Protein AF-A0A3P6TIC6-F1 (afdb_monomer_lite)

Sequence (489 aa):
MKRGATKSAEYSGRSIAVDFVTLIVTIISKLDTAHRLTIHDAQMNYYGTRLATCSSDNLIKIFELKPSGQTYPSAELNGHTGPVWQVSWAHPKFDNVLASCSYDRRVIIWKEISGKWQKIYEWNHHDASVNSISWAPYQFGLTLACASTDTSISILSFSKAKIWTHQLIIQAHEQGCNAVSWAPPVYSTSLVHSDGHVIRKRMASGGNDNFVKIWREKNDELWELEIALEGHIDWVRDVAWAPVAAHNVNTIASCGQDRKAIIWRCSNVDQRQWSAQELAVFDDILWHVSWSLCATVLAVSGSDNERMCGKFDEEDIIGTQQLKSSTQKSIRSKILEQLPLLDDCINDILPKKDSFKLIKCKEHVELIADCDGNVLFIKPRDVPYFPTLRLLHQYPFILPHEKVDRGAIKFVLNGSQIMCRGLTSPGATLNVDVPENSIVALMAEGKKHALAIGLTKMSAEEILTVNKGIGIENLHHLNDGLWKVQTVL

Secondary structure (DSSP, 8-state):
-----------------------------------SS-EEEEEE-TTSSEEEEEETTS-EEEEE--TTS---EEEEE---SS-EEEEEEPPGGG-SEEEEEETTS-EEEEEEETTEEEEEEEE---SS-EEEEEEPPGGG-EEEEEEETTS-EEEEEE-TTS-EEEEEETTSSTT-EEEEEEPPPPB---SS--S---B--EEEEEETTS-EEEEEE-TTS-EEEEEEE---SS-EEEEEE-SS-GGG-EEEEEEETTSEEEEEEES-GGGT-PEEEEEEE-SS-EEEEEE-TTSS-EEEEES----SSTT--GGGEEEEEEPPHHHHHHHHHHHHHH-GGGTTTHHHHS-TTSPPEEEEEGGG-EEEE-TT-BEEEEE-TTS--EE-HHHHHHSGGGS-EEEE-HHHHHHHTTT--EEHHHHHSBTBB--TTPPTT-EEEEEETT-SSEEEEEEESS-HHHHHHH--SEEEEEEEETTSHHHH--B--

pLDDT: mean 83.93, std 17.75, range [22.33, 98.75]

Structure (mmCIF, N/CA/C/O backbone):
data_AF-A0A3P6TIC6-F1
#
_entry.id   AF-A0A3P6TIC6-F1
#
loop_
_atom_site.group_PDB
_atom_site.id
_atom_site.type_symbol
_atom_site.label_atom_id
_atom_site.label_alt_id
_atom_site.label_comp_id
_atom_site.label_asym_id
_atom_site.label_entity_id
_atom_site.label_seq_id
_atom_site.pdbx_PDB_ins_code
_atom_site.Cartn_x
_atom_site.Cartn_y
_atom_site.Cartn_z
_atom_site.occupancy
_atom_site.B_iso_or_equiv
_atom_site.auth_seq_id
_atom_site.auth_comp_id
_atom_site.auth_asym_id
_atom_site.auth_atom_id
_atom_site.pdbx_PDB_model_num
ATOM 1 N N . MET A 1 1 ? 23.002 62.539 -8.977 1.00 32.56 1 MET A N 1
ATOM 2 C CA . MET A 1 1 ? 23.030 61.636 -10.159 1.00 32.56 1 MET A CA 1
ATOM 3 C C . MET A 1 1 ? 24.188 60.669 -9.955 1.00 32.56 1 MET A C 1
ATOM 5 O O . MET A 1 1 ? 25.251 61.174 -9.654 1.00 32.56 1 MET A O 1
ATOM 9 N N . LYS A 1 2 ? 24.138 59.337 -10.025 1.00 29.20 2 LYS A N 1
ATOM 10 C CA . LYS A 1 2 ? 23.166 58.269 -10.343 1.00 29.20 2 LYS A CA 1
ATOM 11 C C . LYS A 1 2 ? 23.606 57.076 -9.455 1.00 29.20 2 LYS A C 1
ATOM 13 O O . LYS A 1 2 ? 24.799 56.871 -9.297 1.00 29.20 2 LYS A O 1
ATOM 18 N N . ARG A 1 3 ? 22.719 56.460 -8.665 1.00 26.59 3 ARG A N 1
ATOM 19 C CA . ARG A 1 3 ? 22.066 55.150 -8.908 1.00 26.59 3 ARG A CA 1
ATOM 20 C C . ARG A 1 3 ? 22.977 54.037 -9.451 1.00 26.59 3 ARG A C 1
ATOM 22 O O . ARG A 1 3 ? 23.418 54.110 -10.590 1.00 26.59 3 ARG A O 1
ATOM 29 N N . GLY A 1 4 ? 23.071 52.961 -8.668 1.00 25.09 4 GLY A N 1
ATOM 30 C CA . GLY A 1 4 ? 23.522 51.629 -9.070 1.00 25.09 4 GLY A CA 1
ATOM 31 C C . GLY A 1 4 ? 23.216 50.618 -7.962 1.00 25.09 4 GLY A C 1
ATOM 32 O O . GLY A 1 4 ? 24.114 50.216 -7.239 1.00 25.09 4 GLY A O 1
ATOM 33 N N . ALA A 1 5 ? 21.934 50.288 -7.775 1.00 27.41 5 ALA A N 1
ATOM 34 C CA . ALA A 1 5 ? 21.484 49.253 -6.847 1.00 27.41 5 ALA A CA 1
ATOM 35 C C . ALA A 1 5 ? 21.545 47.885 -7.542 1.00 27.41 5 ALA A C 1
ATOM 37 O O . ALA A 1 5 ? 20.849 47.661 -8.534 1.00 27.41 5 ALA A O 1
ATOM 38 N N . THR A 1 6 ? 22.366 46.982 -7.019 1.00 25.97 6 THR A N 1
ATOM 39 C CA . THR A 1 6 ? 22.369 45.554 -7.338 1.00 25.97 6 THR A CA 1
ATOM 40 C C . THR A 1 6 ? 21.218 44.879 -6.592 1.00 25.97 6 THR A C 1
ATOM 42 O O . THR A 1 6 ? 21.207 44.824 -5.366 1.00 25.97 6 THR A O 1
ATOM 45 N N . LYS A 1 7 ? 20.214 44.395 -7.332 1.00 25.16 7 LYS A N 1
ATOM 46 C CA . LYS A 1 7 ? 19.148 43.538 -6.796 1.00 25.16 7 LYS A CA 1
ATOM 47 C C . LYS A 1 7 ? 19.695 42.122 -6.607 1.00 25.16 7 LYS A C 1
ATOM 49 O O . LYS A 1 7 ? 19.983 41.449 -7.594 1.00 25.16 7 LYS A O 1
ATOM 54 N N . SER A 1 8 ? 19.793 41.669 -5.362 1.00 24.30 8 SER A N 1
ATOM 55 C CA . SER A 1 8 ? 19.754 40.250 -5.016 1.00 24.30 8 SER A CA 1
ATOM 56 C C . SER A 1 8 ? 18.340 39.733 -5.298 1.00 24.30 8 SER A C 1
ATOM 58 O O . SER A 1 8 ? 17.352 40.274 -4.802 1.00 24.30 8 SER A O 1
ATOM 60 N N . ALA A 1 9 ? 18.224 38.721 -6.153 1.00 23.16 9 ALA A N 1
ATOM 61 C CA . ALA A 1 9 ? 16.982 37.985 -6.322 1.00 23.16 9 ALA A CA 1
ATOM 62 C C . ALA A 1 9 ? 16.878 36.971 -5.176 1.00 23.16 9 ALA A C 1
ATOM 64 O O . ALA A 1 9 ? 17.390 35.860 -5.270 1.00 23.16 9 ALA A O 1
ATOM 65 N N . GLU A 1 10 ? 16.246 37.375 -4.076 1.00 22.33 10 GLU A N 1
ATOM 66 C CA . GLU A 1 10 ? 15.718 36.436 -3.090 1.00 22.33 10 GLU A CA 1
ATOM 67 C C . GLU A 1 10 ? 14.601 35.626 -3.761 1.00 22.33 10 GLU A C 1
ATOM 69 O O . GLU A 1 10 ? 13.505 36.129 -4.024 1.00 22.33 10 GLU A O 1
ATOM 74 N N . TYR A 1 11 ? 14.881 34.360 -4.072 1.00 24.45 11 TYR A N 1
ATOM 75 C CA . TYR A 1 11 ? 13.830 33.386 -4.339 1.00 24.45 11 TYR A CA 1
ATOM 76 C C . TYR A 1 11 ? 13.095 33.149 -3.020 1.00 24.45 11 TYR A C 1
ATOM 78 O O . TYR A 1 11 ? 13.522 32.365 -2.176 1.00 24.45 11 TYR A O 1
ATOM 86 N N . SER A 1 12 ? 12.000 33.883 -2.829 1.00 24.59 12 SER A N 1
ATOM 87 C CA . SER A 1 12 ? 11.039 33.626 -1.762 1.00 24.59 12 SER A CA 1
ATOM 88 C C . SER A 1 12 ? 10.514 32.194 -1.902 1.00 24.59 12 SER A C 1
ATOM 90 O O . SER A 1 12 ? 9.671 31.888 -2.747 1.00 24.59 12 SER A O 1
ATOM 92 N N . GLY A 1 13 ? 11.058 31.291 -1.087 1.00 25.47 13 GLY A N 1
ATOM 93 C CA . GLY A 1 13 ? 10.503 29.967 -0.870 1.00 25.47 13 GLY A CA 1
ATOM 94 C C . GLY A 1 13 ? 9.120 30.132 -0.262 1.00 25.47 13 GLY A C 1
ATOM 95 O O . GLY A 1 13 ? 8.978 30.314 0.945 1.00 25.47 13 GLY A O 1
ATOM 96 N N . ARG A 1 14 ? 8.081 30.116 -1.100 1.00 24.66 14 ARG A N 1
ATOM 97 C CA . ARG A 1 14 ? 6.718 29.914 -0.618 1.00 24.66 14 ARG A CA 1
ATOM 98 C C . ARG A 1 14 ? 6.672 28.513 -0.019 1.00 24.66 14 ARG A C 1
ATOM 100 O O . ARG A 1 14 ? 6.617 27.535 -0.757 1.00 24.66 14 ARG A O 1
ATOM 107 N N . SER A 1 15 ? 6.718 28.433 1.309 1.00 24.92 15 SER A N 1
ATOM 108 C CA . SER A 1 15 ? 6.283 27.248 2.038 1.00 24.92 15 SER A CA 1
ATOM 109 C C . SER A 1 15 ? 4.823 27.010 1.655 1.00 24.92 15 SER A C 1
ATOM 111 O O . SER A 1 15 ? 3.944 27.799 2.003 1.00 24.92 15 SER A O 1
ATOM 113 N N . ILE A 1 16 ? 4.577 26.001 0.821 1.00 27.05 16 ILE A N 1
ATOM 114 C CA . ILE A 1 16 ? 3.224 25.522 0.561 1.00 27.05 16 ILE A CA 1
ATOM 115 C C . ILE A 1 16 ? 2.851 24.745 1.817 1.00 27.05 16 ILE A C 1
ATOM 117 O O . ILE A 1 16 ? 3.457 23.710 2.098 1.00 27.05 16 ILE A O 1
ATOM 121 N N . ALA A 1 17 ? 1.904 25.279 2.590 1.00 24.78 17 ALA A N 1
ATOM 122 C CA . ALA A 1 17 ? 1.300 24.550 3.692 1.00 24.78 17 ALA A CA 1
ATOM 123 C C . ALA A 1 17 ? 0.737 23.239 3.132 1.00 24.78 17 ALA A C 1
ATOM 125 O O . ALA A 1 17 ? -0.091 23.249 2.218 1.00 24.78 17 ALA A O 1
ATOM 126 N N . VAL A 1 18 ? 1.248 22.114 3.624 1.00 34.84 18 VAL A N 1
ATOM 127 C CA . VAL A 1 18 ? 0.627 20.817 3.384 1.00 34.84 18 VAL A CA 1
ATOM 128 C C . VAL A 1 18 ? -0.465 20.701 4.431 1.00 34.84 18 VAL A C 1
ATOM 130 O O . VAL A 1 18 ? -0.203 20.345 5.576 1.00 34.84 18 VAL A O 1
ATOM 133 N N . ASP A 1 19 ? -1.677 21.096 4.058 1.00 31.86 19 ASP A N 1
ATOM 134 C CA . ASP A 1 19 ? -2.833 20.898 4.919 1.00 31.86 19 ASP A CA 1
ATOM 135 C C . ASP A 1 19 ? -3.198 19.411 4.900 1.00 31.86 19 ASP A C 1
ATOM 137 O O . ASP A 1 19 ? -3.546 18.848 3.858 1.00 31.86 19 ASP A O 1
ATOM 141 N N . PHE A 1 20 ? -3.127 18.770 6.067 1.00 39.88 20 PHE A N 1
ATOM 142 C CA . PHE A 1 20 ? -3.739 17.466 6.288 1.00 39.88 20 PHE A CA 1
ATOM 143 C C . PHE A 1 20 ? -5.256 17.648 6.224 1.00 39.88 20 PHE A C 1
ATOM 145 O O . PHE A 1 20 ? -5.908 18.006 7.203 1.00 39.88 20 PHE A O 1
ATOM 152 N N . VAL A 1 21 ? -5.825 17.460 5.037 1.00 36.69 21 VAL A N 1
ATOM 153 C CA . VAL A 1 21 ? -7.274 17.467 4.861 1.00 36.69 21 VAL A CA 1
ATOM 154 C C . VAL A 1 21 ? -7.783 16.067 5.166 1.00 36.69 21 VAL A C 1
ATOM 156 O O . VAL A 1 21 ? -7.564 15.138 4.389 1.00 36.69 21 VAL A O 1
ATOM 159 N N . THR A 1 22 ? -8.508 15.914 6.274 1.00 40.56 22 THR A N 1
ATOM 160 C CA . THR A 1 22 ? -9.338 14.727 6.498 1.00 40.56 22 THR A CA 1
ATOM 161 C C . THR A 1 22 ? -10.434 14.718 5.435 1.00 40.56 22 THR A C 1
ATOM 163 O O . THR A 1 22 ? -11.440 15.423 5.539 1.00 40.56 22 THR A O 1
ATOM 166 N N . LEU A 1 23 ? -10.220 13.965 4.357 1.00 40.09 23 LEU A N 1
ATOM 167 C CA . LEU A 1 23 ? -11.237 13.765 3.334 1.00 40.09 23 LEU A CA 1
ATOM 168 C C . LEU A 1 23 ? -12.393 12.965 3.940 1.00 40.09 23 LEU A C 1
ATOM 170 O O . LEU A 1 23 ? -12.187 11.949 4.601 1.00 40.09 23 LEU A O 1
ATOM 174 N N . ILE A 1 24 ? -13.627 13.406 3.694 1.00 41.91 24 ILE A N 1
ATOM 175 C CA . ILE A 1 24 ? -14.814 12.622 4.039 1.00 41.91 24 ILE A CA 1
ATOM 176 C C . ILE A 1 24 ? -14.867 11.439 3.070 1.00 41.91 24 ILE A C 1
ATOM 178 O O . ILE A 1 24 ? -15.331 11.564 1.937 1.00 41.91 24 ILE A O 1
ATOM 182 N N . VAL A 1 25 ? -14.365 10.288 3.510 1.00 50.78 25 VAL A N 1
ATOM 183 C CA . VAL A 1 25 ? -14.458 9.037 2.757 1.00 50.78 25 VAL A CA 1
ATOM 184 C C . VAL A 1 25 ? -15.857 8.461 2.957 1.00 50.78 25 VAL A C 1
ATOM 186 O O . VAL A 1 25 ? -16.305 8.252 4.082 1.00 50.78 25 VAL A O 1
ATOM 189 N N . THR A 1 26 ? -16.564 8.202 1.860 1.00 53.56 26 THR A N 1
ATOM 190 C CA . THR A 1 26 ? -17.847 7.489 1.899 1.00 53.56 26 THR A CA 1
ATOM 191 C C . THR A 1 26 ? -17.607 6.038 1.513 1.00 53.56 26 THR A C 1
ATOM 193 O O . THR A 1 26 ? -17.009 5.765 0.474 1.00 53.56 26 THR A O 1
ATOM 196 N N . ILE A 1 27 ? -18.075 5.096 2.334 1.00 68.56 27 ILE A N 1
ATOM 197 C CA . ILE A 1 27 ? -18.028 3.671 1.990 1.00 68.56 27 ILE A CA 1
ATOM 198 C C . ILE A 1 27 ? -19.051 3.424 0.880 1.00 68.56 27 ILE A C 1
ATOM 200 O O . ILE A 1 27 ? -20.253 3.505 1.116 1.00 68.56 27 ILE A O 1
ATOM 204 N N . ILE A 1 28 ? -18.561 3.129 -0.324 1.00 68.50 28 ILE A N 1
ATOM 205 C CA . ILE A 1 28 ? -19.403 2.844 -1.496 1.00 68.50 28 ILE A CA 1
ATOM 206 C C . ILE A 1 28 ? -19.848 1.376 -1.500 1.00 68.50 28 ILE A C 1
ATOM 208 O O . ILE A 1 28 ? -20.988 1.074 -1.839 1.00 68.50 28 ILE A O 1
ATOM 212 N N . SER A 1 29 ? -18.960 0.459 -1.111 1.00 70.38 29 SER A N 1
ATOM 213 C CA . SER A 1 29 ? -19.238 -0.976 -1.046 1.00 70.38 29 SER A CA 1
ATOM 214 C C . SER A 1 29 ? -18.338 -1.653 -0.012 1.00 70.38 29 SER A C 1
ATOM 216 O O . SER A 1 29 ? -17.238 -1.171 0.267 1.00 70.38 29 SER A O 1
ATOM 218 N N . LYS A 1 30 ? -18.808 -2.767 0.554 1.00 78.06 30 LYS A N 1
ATOM 219 C CA . LYS A 1 30 ? -18.019 -3.675 1.394 1.00 78.06 30 LYS A CA 1
ATOM 220 C C . LYS A 1 30 ? -17.953 -5.028 0.702 1.00 78.06 30 LYS A C 1
ATOM 222 O O . LYS A 1 30 ? -18.974 -5.532 0.244 1.00 78.06 30 LYS A O 1
ATOM 227 N N . LEU A 1 31 ? -16.757 -5.597 0.658 1.00 80.69 31 LEU A N 1
ATOM 228 C CA . LEU A 1 31 ? -16.480 -6.892 0.057 1.00 80.69 31 LEU A CA 1
ATOM 229 C C . LEU A 1 31 ? -15.899 -7.810 1.131 1.00 80.69 31 LEU A C 1
ATOM 231 O O . LEU A 1 31 ? -14.922 -7.443 1.782 1.00 80.69 31 LEU A O 1
ATOM 235 N N . ASP A 1 32 ? -16.470 -9.002 1.268 1.00 83.44 32 ASP A N 1
ATOM 236 C CA . ASP A 1 32 ? -15.795 -10.110 1.936 1.00 83.44 32 ASP A CA 1
ATOM 237 C C . ASP A 1 32 ? -14.861 -10.787 0.927 1.00 83.44 32 ASP A C 1
ATOM 239 O O . ASP A 1 32 ? -15.285 -11.282 -0.119 1.00 83.44 32 ASP A O 1
ATOM 243 N N . THR A 1 33 ? -13.566 -10.767 1.222 1.00 84.12 33 THR A N 1
ATOM 244 C CA . THR A 1 33 ? -12.543 -11.323 0.331 1.00 84.12 33 THR A CA 1
ATOM 245 C C . THR A 1 33 ? -12.380 -12.837 0.502 1.00 84.12 33 THR A C 1
ATOM 247 O O . THR A 1 33 ? -11.752 -13.504 -0.330 1.00 84.12 33 THR A O 1
ATOM 250 N N . ALA A 1 34 ? -12.939 -13.408 1.575 1.00 86.56 34 ALA A N 1
ATOM 251 C CA . ALA A 1 34 ? -12.804 -14.809 1.957 1.00 86.56 34 ALA A CA 1
ATOM 252 C C . ALA A 1 34 ? -11.341 -15.302 2.044 1.00 86.56 34 ALA A C 1
ATOM 254 O O . ALA A 1 34 ? -11.080 -16.502 1.894 1.00 86.56 34 ALA A O 1
ATOM 255 N N . HIS A 1 35 ? -10.363 -14.397 2.172 1.00 88.06 35 HIS A N 1
ATOM 256 C CA . HIS A 1 35 ? -8.980 -14.772 2.462 1.00 88.06 35 HIS A CA 1
ATOM 257 C C . HIS A 1 35 ? -8.894 -15.333 3.878 1.00 88.06 35 HIS A C 1
ATOM 259 O O . HIS A 1 35 ? -9.611 -14.895 4.776 1.00 88.06 35 HIS A O 1
ATOM 265 N N . ARG A 1 36 ? -8.032 -16.331 4.079 1.00 89.00 36 ARG A N 1
ATOM 266 C CA . ARG A 1 36 ? -7.899 -16.994 5.391 1.00 89.00 36 ARG A CA 1
ATOM 267 C C . ARG A 1 36 ? -6.910 -16.292 6.311 1.00 89.00 36 ARG A C 1
ATOM 269 O O . ARG A 1 36 ? -6.905 -16.554 7.508 1.00 89.00 36 ARG A O 1
ATOM 276 N N . LEU A 1 37 ? -6.046 -15.463 5.735 1.00 92.12 37 LEU A N 1
ATOM 277 C CA . LEU A 1 37 ? -4.979 -14.748 6.419 1.00 92.12 37 LEU A CA 1
ATOM 278 C C . LEU A 1 37 ? -4.946 -13.288 5.949 1.00 92.12 37 LEU A C 1
ATOM 280 O O . LEU A 1 37 ? -5.678 -12.893 5.040 1.00 92.12 37 LEU A O 1
ATOM 284 N N . THR A 1 38 ? -4.073 -12.492 6.562 1.00 92.31 38 THR A N 1
ATOM 285 C CA . THR A 1 38 ? -3.905 -11.061 6.282 1.00 92.31 38 THR A CA 1
ATOM 286 C C . THR A 1 38 ? -3.734 -10.775 4.793 1.00 92.31 38 THR A C 1
ATOM 288 O O . THR A 1 38 ? -2.987 -11.468 4.102 1.00 92.31 38 THR A O 1
ATOM 291 N N . ILE A 1 39 ? -4.439 -9.754 4.315 1.00 94.56 39 ILE A N 1
ATOM 292 C CA . ILE A 1 39 ? -4.316 -9.215 2.960 1.00 94.56 39 ILE A CA 1
ATOM 293 C C . ILE A 1 39 ? -3.190 -8.187 2.983 1.00 94.56 39 ILE A C 1
ATOM 295 O O . ILE A 1 39 ? -3.195 -7.318 3.853 1.00 94.56 39 ILE A O 1
ATOM 299 N N . HIS A 1 40 ? -2.254 -8.287 2.043 1.00 94.75 40 HIS A N 1
ATOM 300 C CA . HIS A 1 40 ? -1.104 -7.377 1.968 1.00 94.75 40 HIS A CA 1
ATOM 301 C C . HIS A 1 40 ? -1.313 -6.256 0.964 1.00 94.75 40 HIS A C 1
ATOM 303 O O . HIS A 1 40 ? -0.929 -5.125 1.229 1.00 94.75 40 HIS A O 1
ATOM 309 N N . ASP A 1 41 ? -1.969 -6.553 -0.156 1.00 96.50 41 ASP A N 1
ATOM 310 C CA . ASP A 1 41 ? -2.243 -5.566 -1.191 1.00 96.50 41 ASP A CA 1
ATOM 311 C C . ASP A 1 41 ? -3.580 -5.844 -1.885 1.00 96.50 41 ASP A C 1
ATOM 313 O O . ASP A 1 41 ? -4.073 -6.980 -1.962 1.00 96.50 41 ASP A O 1
ATOM 317 N N . ALA A 1 42 ? -4.184 -4.768 -2.375 1.00 95.25 42 ALA A N 1
ATOM 318 C CA . ALA A 1 42 ? -5.435 -4.780 -3.102 1.00 95.25 42 ALA A CA 1
ATOM 319 C C . ALA A 1 42 ? -5.434 -3.671 -4.159 1.00 95.25 42 ALA A C 1
ATOM 321 O O . ALA A 1 42 ? -5.466 -2.484 -3.834 1.00 95.25 42 ALA A O 1
ATOM 322 N N . GLN A 1 43 ? -5.471 -4.051 -5.438 1.00 95.56 43 GLN A N 1
ATOM 323 C CA . GLN A 1 43 ? -5.412 -3.100 -6.546 1.00 95.56 43 GLN A CA 1
ATOM 324 C C . GLN A 1 43 ? -6.598 -3.254 -7.501 1.00 95.56 43 GLN A C 1
ATOM 326 O O . GLN A 1 43 ? -6.915 -4.349 -7.983 1.00 95.56 43 GLN A O 1
ATOM 331 N N . MET A 1 44 ? -7.250 -2.132 -7.809 1.00 93.06 44 MET A N 1
ATOM 332 C CA . MET A 1 44 ? -8.259 -2.066 -8.864 1.00 93.06 44 MET A CA 1
ATOM 333 C C . MET A 1 44 ? -7.598 -2.093 -10.245 1.00 93.06 44 MET A C 1
ATOM 335 O O . MET A 1 44 ? -6.516 -1.541 -10.445 1.00 93.06 44 MET A O 1
ATOM 339 N N . ASN A 1 45 ? -8.270 -2.706 -11.218 1.00 93.62 45 ASN A N 1
ATOM 340 C CA . ASN A 1 45 ? -7.861 -2.598 -12.613 1.00 93.62 45 ASN A CA 1
ATOM 341 C C . ASN A 1 45 ? -8.080 -1.167 -13.143 1.00 93.62 45 ASN A C 1
ATOM 343 O O . ASN A 1 45 ? -8.771 -0.351 -12.534 1.00 93.62 45 ASN A O 1
ATOM 347 N N . TYR A 1 46 ? -7.548 -0.881 -14.333 1.00 90.56 46 TYR A N 1
ATOM 348 C CA . TYR A 1 46 ? -7.591 0.454 -14.943 1.00 90.56 46 TYR A CA 1
ATOM 349 C C . TYR A 1 46 ? -9.000 1.077 -15.031 1.00 90.56 46 TYR A C 1
ATOM 351 O O . TYR A 1 46 ? -9.157 2.283 -14.867 1.00 90.56 46 TYR A O 1
ATOM 359 N N . TYR A 1 47 ? -10.033 0.265 -15.279 1.00 89.38 47 TYR A N 1
ATOM 360 C CA . TYR A 1 47 ? -11.419 0.732 -15.420 1.00 89.38 47 TYR A CA 1
ATOM 361 C C . TYR A 1 47 ? -12.215 0.731 -14.106 1.00 89.38 47 TYR A C 1
ATOM 363 O O . TYR A 1 47 ? -13.386 1.101 -14.106 1.00 89.38 47 TYR A O 1
ATOM 371 N N . GLY A 1 48 ? -11.621 0.261 -13.009 1.00 88.25 48 GLY A N 1
ATOM 372 C CA . GLY A 1 48 ? -12.289 0.097 -11.721 1.00 88.25 48 GLY A CA 1
ATOM 373 C C . GLY A 1 48 ? -13.418 -0.937 -11.692 1.00 88.25 48 GLY A C 1
ATOM 374 O O . GLY A 1 48 ? -14.272 -0.903 -10.813 1.00 88.25 48 GLY A O 1
ATOM 375 N N . THR A 1 49 ? -13.433 -1.859 -12.651 1.00 89.00 49 THR A N 1
ATOM 376 C CA . THR A 1 49 ? -14.436 -2.928 -12.779 1.00 89.00 49 THR A CA 1
ATOM 377 C C . THR A 1 49 ? -14.020 -4.215 -12.085 1.00 89.00 49 THR A C 1
ATOM 379 O O . THR A 1 49 ? -14.856 -5.083 -11.845 1.00 89.00 49 THR A O 1
ATOM 382 N N . ARG A 1 50 ? -12.730 -4.372 -11.775 1.00 91.94 50 ARG A N 1
ATOM 383 C CA . ARG A 1 50 ? -12.198 -5.544 -11.081 1.00 91.94 50 ARG A CA 1
ATOM 384 C C . ARG A 1 50 ? -11.232 -5.135 -9.984 1.00 91.94 50 ARG A C 1
ATOM 386 O O . ARG A 1 50 ? -10.502 -4.160 -10.142 1.00 91.94 50 ARG A O 1
ATOM 393 N N . LEU A 1 51 ? -11.212 -5.916 -8.913 1.00 93.81 51 LEU A N 1
ATOM 394 C CA . LEU A 1 5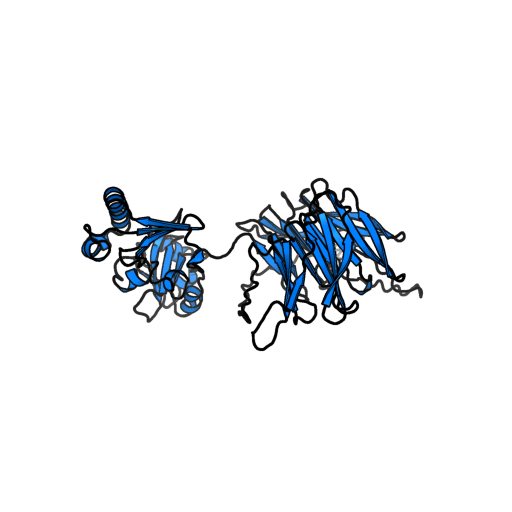1 ? -10.279 -5.795 -7.799 1.00 93.81 51 LEU A CA 1
ATOM 395 C C . LEU A 1 51 ? -9.453 -7.078 -7.715 1.00 93.81 51 LEU A C 1
ATOM 397 O O . LEU A 1 51 ? -10.025 -8.165 -7.695 1.00 93.81 51 LEU A O 1
ATOM 401 N N . ALA A 1 52 ? -8.131 -6.955 -7.674 1.00 96.88 52 ALA A N 1
ATOM 402 C CA . ALA A 1 52 ? -7.243 -8.050 -7.300 1.00 96.88 52 ALA A CA 1
ATOM 403 C C . ALA A 1 52 ? -6.830 -7.870 -5.841 1.00 96.88 52 ALA A C 1
ATOM 405 O O . ALA A 1 52 ? -6.488 -6.756 -5.454 1.00 96.88 52 ALA A O 1
ATOM 406 N N . THR A 1 53 ? -6.839 -8.944 -5.060 1.00 97.06 53 THR A N 1
ATOM 407 C CA . THR A 1 53 ? -6.329 -8.967 -3.683 1.00 97.06 53 THR A CA 1
ATOM 408 C C . THR A 1 53 ? -5.322 -10.091 -3.526 1.00 97.06 53 THR A C 1
ATOM 410 O O . THR A 1 53 ? -5.465 -11.139 -4.163 1.00 97.06 53 THR A O 1
ATOM 413 N N . CYS A 1 54 ? -4.322 -9.898 -2.671 1.00 97.56 54 CYS A N 1
ATOM 414 C CA . CYS A 1 54 ? -3.341 -10.928 -2.352 1.00 97.56 54 CYS A CA 1
ATOM 415 C C . CYS A 1 54 ? -3.065 -11.014 -0.850 1.00 97.56 54 CYS A C 1
ATOM 417 O O . CYS A 1 54 ? -3.198 -10.033 -0.118 1.00 97.56 54 CYS A O 1
ATOM 419 N N . SER A 1 55 ? -2.728 -12.213 -0.376 1.00 97.62 55 SER A N 1
ATOM 420 C CA . SER A 1 55 ? -2.717 -12.523 1.055 1.00 97.62 55 SER A CA 1
ATOM 421 C C . SER A 1 55 ? -1.559 -13.438 1.455 1.00 97.62 55 SER A C 1
ATOM 423 O O . SER A 1 55 ? -0.928 -14.113 0.635 1.00 97.62 55 SER A O 1
ATOM 425 N N . SER A 1 56 ? -1.311 -13.489 2.765 1.00 97.38 56 SER A N 1
ATOM 426 C CA . SER A 1 56 ? -0.495 -14.510 3.428 1.00 97.38 56 SER A CA 1
ATOM 427 C C . SER A 1 56 ? -0.975 -15.946 3.199 1.00 97.38 56 SER A C 1
ATOM 429 O O . SER A 1 56 ? -0.225 -16.870 3.493 1.00 97.38 56 SER A O 1
ATOM 431 N N . ASP A 1 57 ? -2.199 -16.164 2.706 1.00 96.25 57 ASP A N 1
ATOM 432 C CA . ASP A 1 57 ? -2.712 -17.499 2.363 1.00 96.25 57 ASP A CA 1
ATOM 433 C C . ASP A 1 57 ? -2.190 -18.052 1.022 1.00 96.25 57 ASP A C 1
ATOM 435 O O . ASP A 1 57 ? -2.618 -19.123 0.593 1.00 96.25 57 ASP A O 1
ATOM 439 N N . ASN A 1 58 ? -1.228 -17.355 0.406 1.00 97.44 58 ASN A N 1
ATOM 440 C CA . ASN A 1 58 ? -0.569 -17.668 -0.867 1.00 97.44 58 ASN A CA 1
ATOM 441 C C . ASN A 1 58 ? -1.471 -17.504 -2.102 1.00 97.44 58 ASN A C 1
ATOM 443 O O . ASN A 1 58 ? -1.054 -17.834 -3.217 1.00 97.44 58 ASN A O 1
ATOM 447 N N . LEU A 1 59 ? -2.700 -17.010 -1.927 1.00 97.06 59 LEU A N 1
ATOM 448 C CA . LEU A 1 59 ? -3.670 -16.874 -3.003 1.00 97.06 59 LEU A CA 1
ATOM 449 C C . LEU A 1 59 ? -3.778 -15.429 -3.473 1.00 97.06 59 LEU A C 1
ATOM 451 O O . LEU A 1 59 ? -3.642 -14.468 -2.711 1.00 97.06 59 LEU A O 1
ATOM 455 N N . ILE A 1 60 ? -4.109 -15.298 -4.754 1.00 98.00 60 ILE A N 1
ATOM 456 C CA . ILE A 1 60 ? -4.590 -14.050 -5.338 1.00 98.00 60 ILE A CA 1
ATOM 457 C C . ILE A 1 60 ? -6.036 -14.272 -5.753 1.00 98.00 60 ILE A C 1
ATOM 459 O O . ILE A 1 60 ? -6.352 -15.264 -6.414 1.00 98.00 60 ILE A O 1
ATOM 463 N N . LYS A 1 61 ? -6.923 -13.351 -5.393 1.00 96.56 61 LYS A N 1
ATOM 464 C CA . LYS A 1 61 ? -8.337 -13.421 -5.765 1.00 96.56 61 LYS A CA 1
ATOM 465 C C . LYS A 1 61 ? -8.723 -12.228 -6.616 1.00 96.56 61 LYS A C 1
ATOM 467 O O . LYS A 1 61 ? -8.325 -11.100 -6.342 1.00 96.56 61 LYS A O 1
ATOM 472 N N . ILE A 1 62 ? -9.504 -12.494 -7.660 1.00 95.50 62 ILE A N 1
ATOM 473 C CA . ILE A 1 62 ? -10.014 -11.477 -8.579 1.00 95.50 62 ILE A CA 1
ATOM 474 C C . ILE A 1 62 ? -11.513 -11.350 -8.369 1.00 95.50 62 ILE A C 1
ATOM 476 O O . ILE A 1 62 ? -12.250 -12.317 -8.551 1.00 95.50 62 ILE A O 1
ATOM 480 N N . PHE A 1 63 ? -11.972 -10.152 -8.044 1.00 92.44 63 PHE A N 1
ATOM 481 C CA . PHE A 1 63 ? -13.378 -9.824 -7.851 1.00 92.44 63 PHE A CA 1
ATOM 482 C C . PHE A 1 63 ? -13.861 -8.964 -9.004 1.00 92.44 63 PHE A C 1
ATOM 484 O O . PHE A 1 63 ? -13.180 -8.025 -9.416 1.00 92.44 63 PHE A O 1
ATOM 491 N N . GLU A 1 64 ? -15.050 -9.265 -9.512 1.00 89.00 64 GLU A N 1
ATOM 492 C CA . GLU A 1 64 ? -15.753 -8.387 -10.440 1.00 89.00 64 GLU A CA 1
ATOM 493 C C . GLU A 1 64 ? -16.668 -7.455 -9.640 1.00 89.00 64 GLU A C 1
ATOM 495 O O . GLU A 1 64 ? -17.526 -7.905 -8.878 1.00 89.00 64 GLU A O 1
ATOM 500 N N . LEU A 1 65 ? -16.464 -6.148 -9.792 1.00 85.00 65 LEU A N 1
ATOM 501 C CA . LEU A 1 65 ? -17.202 -5.115 -9.080 1.00 85.00 65 LEU A CA 1
ATOM 502 C C . LEU A 1 65 ? -18.429 -4.724 -9.904 1.00 85.00 65 LEU A C 1
ATOM 504 O O . LEU A 1 65 ? -18.330 -4.003 -10.897 1.00 85.00 65 LEU A O 1
ATOM 508 N N . LYS A 1 66 ? -19.603 -5.214 -9.495 1.00 78.31 66 LYS A N 1
ATOM 509 C CA . LYS A 1 66 ? -20.877 -4.862 -10.131 1.00 78.31 66 LYS A CA 1
ATOM 510 C C . LYS A 1 66 ? -21.528 -3.670 -9.421 1.00 78.31 66 LYS A C 1
ATOM 512 O O . LYS A 1 66 ? -21.494 -3.613 -8.191 1.00 78.31 66 LYS A O 1
ATOM 517 N N . PRO A 1 67 ? -22.207 -2.765 -10.155 1.00 70.38 67 PRO A N 1
ATOM 518 C CA . PRO A 1 67 ? -22.924 -1.631 -9.560 1.00 70.38 67 PRO A CA 1
ATOM 519 C C . PRO A 1 67 ? -23.993 -2.029 -8.532 1.00 70.38 67 PRO A C 1
ATOM 521 O O . PRO A 1 67 ? -24.355 -1.228 -7.679 1.00 70.38 67 PRO A O 1
ATOM 524 N N . SER A 1 68 ? -24.495 -3.266 -8.600 1.00 67.56 68 SER A N 1
ATOM 525 C CA . SER A 1 68 ? -25.476 -3.822 -7.663 1.00 67.56 68 SER A CA 1
ATOM 526 C C . SER A 1 68 ? -24.900 -4.185 -6.286 1.00 67.56 68 SER A C 1
ATOM 528 O O . SER A 1 68 ? -25.653 -4.628 -5.423 1.00 67.56 68 SER A O 1
ATOM 530 N N . GLY A 1 69 ? -23.586 -4.049 -6.071 1.00 64.38 69 GLY A N 1
ATOM 531 C CA . GLY A 1 69 ? -22.919 -4.334 -4.795 1.00 64.38 69 GLY A CA 1
ATOM 532 C C . GLY A 1 69 ? -22.656 -5.819 -4.515 1.00 64.38 69 GLY A C 1
ATOM 533 O O . GLY A 1 69 ? -21.855 -6.136 -3.640 1.00 64.38 69 GLY A O 1
ATOM 534 N N . GLN A 1 70 ? -23.253 -6.742 -5.277 1.00 60.31 70 GLN A N 1
ATOM 535 C CA . GLN A 1 70 ? -22.888 -8.160 -5.217 1.00 60.31 70 GLN A CA 1
ATOM 536 C C . GLN A 1 70 ? -21.514 -8.371 -5.842 1.00 60.31 70 GLN A C 1
ATOM 538 O O . GLN A 1 70 ? -21.300 -8.098 -7.024 1.00 60.31 70 GLN A O 1
ATOM 543 N N . THR A 1 71 ? -20.595 -8.885 -5.036 1.00 68.31 71 THR A N 1
ATOM 544 C CA . THR A 1 71 ? -19.219 -9.141 -5.433 1.00 68.31 71 THR A CA 1
ATOM 545 C C . THR A 1 71 ? -18.854 -10.548 -4.975 1.00 68.31 71 THR A C 1
ATOM 547 O O . THR A 1 71 ? -18.973 -10.890 -3.804 1.00 68.31 71 THR A O 1
ATOM 550 N N . TYR A 1 72 ? -18.486 -11.394 -5.932 1.00 68.56 72 TYR A N 1
ATOM 551 C CA . TYR A 1 72 ? -18.008 -12.753 -5.691 1.00 68.56 72 TYR A CA 1
ATOM 552 C C . TYR A 1 72 ? -16.627 -12.884 -6.335 1.00 68.56 72 TYR A C 1
ATOM 554 O O . TYR A 1 72 ? -16.367 -12.200 -7.337 1.00 68.56 72 TYR A O 1
ATOM 562 N N . PRO A 1 73 ? -15.737 -13.738 -5.800 1.00 77.50 73 PRO A N 1
ATOM 563 C CA . PRO A 1 73 ? -14.478 -14.023 -6.465 1.00 77.50 73 PRO A CA 1
ATOM 564 C C . PRO A 1 73 ? -14.778 -14.646 -7.834 1.00 77.50 73 PRO A C 1
ATOM 566 O O . PRO A 1 73 ? -15.349 -15.728 -7.939 1.00 77.50 73 PRO A O 1
ATOM 569 N N . SER A 1 74 ? -14.417 -13.927 -8.892 1.00 86.31 74 SER A N 1
ATOM 570 C CA . SER A 1 74 ? -14.522 -14.383 -10.277 1.00 86.31 74 SER A CA 1
ATOM 571 C C . SER A 1 74 ? -13.405 -15.362 -10.629 1.00 86.31 74 SER A C 1
ATOM 573 O O . SER A 1 74 ? -13.569 -16.154 -11.555 1.00 86.31 74 SER A O 1
ATOM 575 N N . ALA A 1 75 ? -12.265 -15.280 -9.942 1.00 92.31 75 ALA A N 1
ATOM 576 C CA . ALA A 1 75 ? -11.154 -16.201 -10.113 1.00 92.31 75 ALA A CA 1
ATOM 577 C C . ALA A 1 75 ? -10.294 -16.272 -8.849 1.00 92.31 75 ALA A C 1
ATOM 579 O O . ALA A 1 75 ? -10.160 -15.290 -8.117 1.00 92.31 75 ALA A O 1
ATOM 580 N N . GLU A 1 76 ? -9.672 -17.429 -8.653 1.00 95.19 76 GLU A N 1
ATOM 581 C CA . GLU A 1 76 ? -8.623 -17.665 -7.668 1.00 95.19 76 GLU A CA 1
ATOM 582 C C . GLU A 1 76 ? -7.369 -18.110 -8.422 1.00 95.19 76 GLU A C 1
ATOM 584 O O . GLU A 1 76 ? -7.422 -19.032 -9.242 1.00 95.19 76 GLU A O 1
ATOM 589 N N . LEU A 1 77 ? -6.258 -17.416 -8.197 1.00 97.06 77 LEU A N 1
ATOM 590 C CA . LEU A 1 77 ? -4.980 -17.698 -8.834 1.00 97.06 77 LEU A CA 1
ATOM 591 C C . LEU A 1 77 ? -4.078 -18.370 -7.806 1.00 97.06 77 LEU A C 1
ATOM 593 O O . LEU A 1 77 ? -3.719 -17.778 -6.788 1.00 97.06 77 LEU A O 1
ATOM 597 N N . ASN A 1 78 ? -3.726 -19.618 -8.096 1.00 96.00 78 ASN A N 1
ATOM 598 C CA . ASN A 1 78 ? -2.859 -20.438 -7.266 1.00 96.00 78 ASN A CA 1
ATOM 599 C C . ASN A 1 78 ? -1.566 -20.738 -8.033 1.00 96.00 78 ASN A C 1
ATOM 601 O O . ASN A 1 78 ? -1.596 -21.145 -9.198 1.00 96.00 78 ASN A O 1
ATOM 605 N N . GLY A 1 79 ? -0.428 -20.506 -7.389 1.00 95.94 79 GLY A N 1
ATOM 606 C CA . GLY A 1 79 ? 0.888 -20.733 -7.981 1.00 95.94 79 GLY A CA 1
ATOM 607 C C . GLY A 1 79 ? 2.051 -20.343 -7.078 1.00 95.94 79 GLY A C 1
ATOM 608 O O . GLY A 1 79 ? 3.145 -20.874 -7.264 1.00 95.94 79 GLY A O 1
ATOM 609 N N . HIS A 1 80 ? 1.815 -19.465 -6.101 1.00 98.19 80 HIS A N 1
ATOM 610 C CA . HIS A 1 80 ? 2.804 -19.121 -5.088 1.00 98.19 80 HIS A CA 1
ATOM 611 C C . HIS A 1 80 ? 2.832 -20.139 -3.947 1.00 98.19 80 HIS A C 1
ATOM 613 O O . HIS A 1 80 ? 1.813 -20.729 -3.586 1.00 98.19 80 HIS A O 1
ATOM 619 N N . THR A 1 81 ? 4.014 -20.338 -3.364 1.00 97.75 81 THR A N 1
ATOM 620 C CA . THR A 1 81 ? 4.224 -21.238 -2.215 1.00 97.75 81 THR A CA 1
ATOM 621 C C . THR A 1 81 ? 4.467 -20.491 -0.903 1.00 97.75 81 THR A C 1
ATOM 623 O O . THR A 1 81 ? 4.817 -21.112 0.099 1.00 97.75 81 THR A O 1
ATOM 626 N N . GLY A 1 82 ? 4.301 -19.169 -0.900 1.00 97.00 82 GLY A N 1
ATOM 627 C CA . GLY A 1 82 ? 4.430 -18.313 0.274 1.00 97.00 82 GLY A CA 1
ATOM 628 C C . GLY A 1 82 ? 3.560 -17.056 0.162 1.00 97.00 82 GLY A C 1
ATOM 629 O O . GLY A 1 82 ? 2.919 -16.855 -0.876 1.00 97.00 82 GLY A O 1
ATOM 630 N N . PRO A 1 83 ? 3.543 -16.210 1.210 1.00 98.19 83 PRO A N 1
ATOM 631 C CA . PRO A 1 83 ? 2.762 -14.977 1.242 1.00 98.19 83 PRO A CA 1
ATOM 632 C C . PRO A 1 83 ? 2.967 -14.130 -0.009 1.00 98.19 83 PRO A C 1
ATOM 634 O O . PRO A 1 83 ? 4.106 -13.931 -0.443 1.00 98.19 83 PRO A O 1
ATOM 637 N N . VAL A 1 84 ? 1.874 -13.652 -0.600 1.00 98.62 84 VAL A N 1
ATOM 638 C CA . VAL A 1 84 ? 1.917 -12.781 -1.779 1.00 98.62 84 VAL A CA 1
ATOM 639 C C . VAL A 1 84 ? 1.847 -11.334 -1.307 1.00 98.62 84 VAL A C 1
ATOM 641 O O . VAL A 1 84 ? 0.872 -10.946 -0.666 1.00 98.62 84 VAL A O 1
ATOM 644 N N . TRP A 1 85 ? 2.889 -10.559 -1.603 1.00 98.19 85 TRP A N 1
ATOM 645 C CA . TRP A 1 85 ? 3.081 -9.222 -1.039 1.00 98.19 85 TRP A CA 1
ATOM 646 C C . TRP A 1 85 ? 2.371 -8.133 -1.825 1.00 98.19 85 TRP A C 1
ATOM 648 O O . TRP A 1 85 ? 1.734 -7.279 -1.224 1.00 98.19 85 TRP A O 1
ATOM 658 N N . GLN A 1 86 ? 2.470 -8.173 -3.154 1.00 98.38 86 GLN A N 1
ATOM 659 C CA . GLN A 1 86 ? 1.923 -7.129 -4.010 1.00 98.38 86 GLN A CA 1
ATOM 660 C C . GLN A 1 86 ? 1.340 -7.713 -5.297 1.00 98.38 86 GLN A C 1
ATOM 662 O O . GLN A 1 86 ? 1.835 -8.716 -5.831 1.00 98.38 86 GLN A O 1
ATOM 667 N N . VAL A 1 87 ? 0.303 -7.055 -5.817 1.00 98.50 87 VAL A N 1
ATOM 668 C CA . VAL A 1 87 ? -0.282 -7.324 -7.133 1.00 98.50 87 VAL A CA 1
ATOM 669 C C . VAL A 1 87 ? -0.281 -6.061 -7.985 1.00 98.50 87 VAL A C 1
ATOM 671 O O . VAL A 1 87 ? -0.474 -4.954 -7.499 1.00 98.50 87 VAL A O 1
ATOM 674 N N . SER A 1 88 ? -0.063 -6.216 -9.290 1.00 98.19 88 SER A N 1
ATOM 675 C CA . SER A 1 88 ? -0.036 -5.076 -10.207 1.00 98.19 88 SER A CA 1
ATOM 676 C C . SER A 1 88 ? -0.740 -5.389 -11.522 1.00 98.19 88 SER A C 1
ATOM 678 O O . SER A 1 88 ? -0.375 -6.338 -12.224 1.00 98.19 88 SER A O 1
ATOM 680 N N . TRP A 1 89 ? -1.750 -4.596 -11.879 1.00 98.06 89 TRP A N 1
ATOM 681 C CA . TRP A 1 89 ? -2.443 -4.682 -13.164 1.00 98.06 89 TRP A CA 1
ATOM 682 C C . TRP A 1 89 ? -1.624 -4.027 -14.272 1.00 98.06 89 TRP A C 1
ATOM 684 O O . TRP A 1 89 ? -1.207 -2.874 -14.157 1.00 98.06 89 TRP A O 1
ATOM 694 N N . ALA A 1 90 ? -1.446 -4.737 -15.385 1.00 97.69 90 ALA A N 1
ATOM 695 C CA . ALA A 1 90 ? -0.882 -4.134 -16.581 1.00 97.69 90 ALA A CA 1
ATOM 696 C C . ALA A 1 90 ? -1.902 -3.195 -17.242 1.00 97.69 90 ALA A C 1
ATOM 698 O O . ALA A 1 90 ? -3.118 -3.309 -17.059 1.00 97.69 90 ALA A O 1
ATOM 699 N N . HIS A 1 91 ? -1.410 -2.281 -18.076 1.00 95.88 91 HIS A N 1
ATOM 700 C CA . HIS A 1 91 ? -2.279 -1.408 -18.857 1.00 95.88 91 HIS A CA 1
ATOM 701 C C . HIS A 1 91 ? -3.181 -2.227 -19.808 1.00 95.88 91 HIS A C 1
ATOM 703 O O . HIS A 1 91 ? -2.671 -3.117 -20.494 1.00 95.88 91 HIS A O 1
ATOM 709 N N . PRO A 1 92 ? -4.478 -1.881 -19.968 1.00 94.69 92 PRO A N 1
ATOM 710 C CA . PRO A 1 92 ? -5.448 -2.663 -20.753 1.00 94.69 92 PRO A CA 1
ATOM 711 C C . PRO A 1 92 ? -5.098 -2.820 -22.241 1.00 94.69 92 PRO A C 1
ATOM 713 O O . PRO A 1 92 ? -5.642 -3.678 -22.926 1.00 94.69 92 PRO A O 1
ATOM 716 N N . LYS A 1 93 ? -4.142 -2.029 -22.749 1.00 94.12 93 LYS A N 1
ATOM 717 C CA . LYS A 1 93 ? -3.540 -2.204 -24.086 1.00 94.12 93 LYS A CA 1
ATOM 718 C C . LYS A 1 93 ? -2.928 -3.600 -24.284 1.00 94.12 93 LYS A C 1
ATOM 720 O O . LYS A 1 93 ? -2.798 -4.037 -25.423 1.00 94.12 93 LYS A O 1
ATOM 725 N N . PHE A 1 94 ? -2.529 -4.268 -23.204 1.00 92.75 94 PHE A N 1
ATOM 726 C CA . PHE A 1 94 ? -1.928 -5.603 -23.224 1.00 92.75 94 PHE A CA 1
ATOM 727 C C . PHE A 1 94 ? -2.907 -6.707 -22.798 1.00 92.75 94 PHE A C 1
ATOM 729 O O . PHE A 1 94 ? -2.474 -7.798 -22.424 1.00 92.75 94 PHE A O 1
ATOM 736 N N . ASP A 1 95 ? -4.211 -6.431 -22.894 1.00 90.69 95 ASP A N 1
ATOM 737 C CA . ASP A 1 95 ? -5.311 -7.252 -22.386 1.00 90.69 95 ASP A CA 1
ATOM 738 C C . ASP A 1 95 ? -5.350 -7.309 -20.845 1.00 90.69 95 ASP A C 1
ATOM 740 O O . ASP A 1 95 ? -4.765 -6.480 -20.145 1.00 90.69 95 ASP A O 1
ATOM 744 N N . ASN A 1 96 ? -6.068 -8.293 -20.303 1.00 93.25 96 ASN A N 1
ATOM 745 C CA . ASN A 1 96 ? -6.187 -8.533 -18.868 1.00 93.25 96 ASN A CA 1
ATOM 746 C C . ASN A 1 96 ? -4.964 -9.304 -18.360 1.00 93.25 96 ASN A C 1
ATOM 748 O O . ASN A 1 96 ? -4.977 -10.536 -18.280 1.00 93.25 96 ASN A O 1
ATOM 752 N N . VAL A 1 97 ? -3.901 -8.561 -18.049 1.00 97.50 97 VAL A N 1
ATOM 753 C CA . VAL A 1 97 ? -2.654 -9.083 -17.480 1.00 97.50 97 VAL A CA 1
ATOM 754 C C . VAL A 1 97 ? -2.469 -8.561 -16.056 1.00 97.50 97 VAL A C 1
ATOM 756 O O . VAL A 1 97 ? -2.661 -7.374 -15.787 1.00 97.50 97 VAL A O 1
ATOM 759 N N . LEU A 1 98 ? -2.075 -9.456 -15.153 1.00 98.38 98 LEU A N 1
ATOM 760 C CA . LEU A 1 98 ? -1.785 -9.171 -13.750 1.00 98.38 98 LEU A CA 1
ATOM 761 C C . LEU A 1 98 ? -0.416 -9.757 -13.396 1.00 98.38 98 LEU A C 1
ATOM 763 O O . LEU A 1 98 ? -0.101 -10.867 -13.814 1.00 98.38 98 LEU A O 1
ATOM 767 N N . ALA A 1 99 ? 0.385 -9.041 -12.617 1.00 98.69 99 ALA A N 1
ATOM 768 C CA . ALA A 1 99 ? 1.599 -9.567 -12.005 1.00 98.69 99 ALA A CA 1
ATOM 769 C C . ALA A 1 99 ? 1.410 -9.722 -10.494 1.00 98.69 99 ALA A C 1
ATOM 771 O O . ALA A 1 99 ? 0.657 -8.962 -9.885 1.00 98.69 99 ALA A O 1
ATOM 772 N N . SER A 1 100 ? 2.110 -10.685 -9.904 1.00 98.75 100 SER A N 1
ATOM 773 C CA . SER A 1 100 ? 2.187 -10.887 -8.458 1.00 98.75 100 SER A CA 1
ATOM 774 C C . SER A 1 100 ? 3.609 -11.222 -8.025 1.00 98.75 100 SER A C 1
ATOM 776 O O . SER A 1 100 ? 4.338 -11.892 -8.763 1.00 98.75 100 SER A O 1
ATOM 778 N N . CYS A 1 101 ? 3.995 -10.779 -6.830 1.00 98.62 101 CYS A N 1
ATOM 779 C CA . CYS A 1 101 ? 5.276 -11.111 -6.210 1.00 98.62 101 CYS A CA 1
ATOM 780 C C . CYS A 1 101 ? 5.098 -11.642 -4.787 1.00 98.62 101 CYS A C 1
ATOM 782 O O . CYS A 1 101 ? 4.110 -11.343 -4.114 1.00 98.62 101 CYS A O 1
ATOM 784 N N . SER A 1 102 ? 6.038 -12.469 -4.337 1.00 98.69 102 SER A N 1
ATOM 785 C CA . SER A 1 102 ? 5.871 -13.237 -3.107 1.00 98.69 102 SER A CA 1
ATOM 786 C C . SER A 1 102 ? 7.182 -13.460 -2.357 1.00 98.69 102 SER A C 1
ATOM 788 O O . SER A 1 102 ? 8.290 -13.382 -2.900 1.00 98.69 102 SER A O 1
ATOM 790 N N . TYR A 1 103 ? 7.026 -13.809 -1.080 1.00 98.50 103 TYR A N 1
ATOM 791 C CA . TYR A 1 103 ? 8.077 -14.343 -0.224 1.00 98.50 103 TYR A CA 1
ATOM 792 C C . TYR A 1 103 ? 8.758 -15.595 -0.797 1.00 98.50 103 TYR A C 1
ATOM 794 O O . TYR A 1 103 ? 9.914 -15.875 -0.483 1.00 98.50 103 TYR A O 1
ATOM 802 N N . ASP A 1 104 ? 8.072 -16.337 -1.671 1.00 98.12 104 ASP A N 1
ATOM 803 C CA . ASP A 1 104 ? 8.603 -17.535 -2.329 1.00 98.12 104 ASP A CA 1
ATOM 804 C C . ASP A 1 104 ? 9.671 -17.266 -3.404 1.00 98.12 104 ASP A C 1
ATOM 806 O O . ASP A 1 104 ? 10.124 -18.209 -4.060 1.00 98.12 104 ASP A O 1
ATOM 810 N N . ARG A 1 105 ? 10.108 -16.003 -3.536 1.00 98.38 105 ARG A N 1
ATOM 811 C CA . ARG A 1 105 ? 11.154 -15.524 -4.457 1.00 98.38 105 ARG A CA 1
ATOM 812 C C . ARG A 1 105 ? 10.721 -15.488 -5.921 1.00 98.38 105 ARG A C 1
ATOM 814 O O . ARG A 1 105 ? 11.549 -15.296 -6.813 1.00 98.38 105 ARG A O 1
ATOM 821 N N . ARG A 1 106 ? 9.429 -15.683 -6.191 1.00 98.38 106 ARG A N 1
ATOM 822 C CA . ARG A 1 106 ? 8.888 -15.730 -7.547 1.00 98.38 106 ARG A CA 1
ATOM 823 C C . ARG A 1 106 ? 8.098 -14.478 -7.872 1.00 98.38 106 ARG A C 1
ATOM 825 O O . ARG A 1 106 ? 7.407 -13.898 -7.035 1.00 98.38 106 ARG A O 1
ATOM 832 N N . VAL A 1 107 ? 8.146 -14.131 -9.150 1.00 98.69 107 VAL A N 1
ATOM 833 C CA . VAL A 1 107 ? 7.217 -13.204 -9.789 1.00 98.69 107 VAL A CA 1
ATOM 834 C C . VAL A 1 107 ? 6.431 -13.987 -10.823 1.00 98.69 107 VAL A C 1
ATOM 836 O O . VAL A 1 107 ? 7.014 -14.641 -11.690 1.00 98.69 107 VAL A O 1
ATOM 839 N N . ILE A 1 108 ? 5.106 -13.944 -10.728 1.00 98.69 108 ILE A N 1
ATOM 840 C CA . ILE A 1 108 ? 4.218 -14.655 -11.646 1.00 98.69 108 ILE A CA 1
ATOM 841 C C . ILE A 1 108 ? 3.414 -13.638 -12.448 1.00 98.69 108 ILE A C 1
ATOM 843 O O . ILE A 1 108 ? 2.861 -12.688 -11.897 1.00 98.69 108 ILE A O 1
ATOM 847 N N . ILE A 1 109 ? 3.343 -13.850 -13.763 1.00 98.56 109 ILE A N 1
ATOM 848 C CA . ILE A 1 109 ? 2.524 -13.048 -14.669 1.00 98.56 109 ILE A CA 1
ATOM 849 C C . ILE A 1 109 ? 1.361 -13.905 -15.149 1.00 98.56 109 ILE A C 1
ATOM 851 O O . ILE A 1 109 ? 1.532 -14.971 -15.751 1.00 98.56 109 ILE A O 1
ATOM 855 N N . TRP A 1 110 ? 0.165 -13.405 -14.887 1.00 98.44 110 TRP A N 1
ATOM 856 C CA . TRP A 1 110 ? -1.112 -14.028 -15.165 1.00 98.44 110 TRP A CA 1
ATOM 857 C C . TRP A 1 110 ? -1.785 -13.310 -16.325 1.00 98.44 110 TRP A C 1
ATOM 859 O O . TRP A 1 110 ? -1.732 -12.084 -16.425 1.00 98.44 110 TRP A O 1
ATOM 869 N N . LYS A 1 111 ? -2.461 -14.064 -17.187 1.00 96.75 111 LYS A N 1
ATOM 870 C CA . LYS A 1 111 ? -3.291 -13.513 -18.255 1.00 96.75 111 LYS A CA 1
ATOM 871 C C . LYS A 1 111 ? -4.624 -14.232 -18.307 1.00 96.75 111 LYS A C 1
ATOM 873 O O . LYS A 1 111 ? -4.680 -15.458 -18.222 1.00 96.75 111 LYS A O 1
ATOM 878 N N . GLU A 1 112 ? -5.691 -13.472 -18.488 1.00 95.94 112 GLU A N 1
ATOM 879 C CA . GLU A 1 112 ? -6.999 -14.033 -18.798 1.00 95.94 112 GLU A CA 1
ATOM 880 C C . GLU A 1 112 ? -7.103 -14.304 -20.304 1.00 95.94 112 GLU A C 1
ATOM 882 O O . GLU A 1 112 ? -6.983 -13.400 -21.131 1.00 95.94 112 GLU A O 1
ATOM 887 N N . ILE A 1 113 ? -7.331 -15.564 -20.670 1.00 94.56 113 ILE A N 1
ATOM 888 C CA . ILE A 1 113 ? -7.517 -16.001 -22.054 1.00 94.56 113 ILE A CA 1
ATOM 889 C C . ILE A 1 113 ? -8.862 -16.718 -22.122 1.00 94.56 113 ILE A C 1
ATOM 891 O O . ILE A 1 113 ? -9.055 -17.753 -21.486 1.00 94.56 113 ILE A O 1
ATOM 895 N N . SER A 1 114 ? -9.802 -16.168 -22.896 1.00 91.81 114 SER A N 1
ATOM 896 C CA . SER A 1 114 ? -11.166 -16.711 -23.037 1.00 91.81 114 SER A CA 1
ATOM 897 C C . SER A 1 114 ? -11.885 -16.918 -21.691 1.00 91.81 114 SER A C 1
ATOM 899 O O . SER A 1 114 ? -12.483 -17.965 -21.452 1.00 91.81 114 SER A O 1
ATOM 901 N N . GLY A 1 115 ? -11.775 -15.940 -20.784 1.00 88.69 115 GLY A N 1
ATOM 902 C CA . GLY A 1 115 ? -12.409 -15.972 -19.458 1.00 88.69 115 GLY A CA 1
ATOM 903 C C . GLY A 1 115 ? -11.728 -16.883 -18.430 1.00 88.69 115 GLY A C 1
ATOM 904 O O . GLY A 1 115 ? -12.239 -17.044 -17.326 1.00 88.69 115 GLY A O 1
ATOM 905 N N . LYS A 1 116 ? -10.587 -17.498 -18.769 1.00 93.69 116 LYS A N 1
ATOM 906 C CA . LYS A 1 116 ? -9.799 -18.321 -17.843 1.00 93.69 116 LYS A CA 1
ATOM 907 C C . LYS A 1 116 ? -8.450 -17.685 -17.572 1.00 93.69 116 LYS A C 1
ATOM 909 O O . LYS A 1 116 ? -7.706 -17.381 -18.503 1.00 93.69 116 LYS A O 1
ATOM 914 N N . TRP A 1 117 ? -8.121 -17.544 -16.297 1.00 96.44 117 TRP A N 1
ATOM 915 C CA . TRP A 1 117 ? -6.818 -17.066 -15.864 1.00 96.44 117 TRP A CA 1
ATOM 916 C C . TRP A 1 117 ? -5.767 -18.164 -15.953 1.00 96.44 117 TRP A C 1
ATOM 918 O O . TRP A 1 117 ? -5.989 -19.292 -15.517 1.00 96.44 117 TRP A O 1
ATOM 928 N N . GLN A 1 118 ? -4.623 -17.830 -16.542 1.00 96.69 118 GLN A N 1
ATOM 929 C CA . GLN A 1 118 ? -3.504 -18.744 -16.727 1.00 96.69 118 GLN A CA 1
ATOM 930 C C . GLN A 1 118 ? -2.194 -18.030 -16.415 1.00 96.69 118 GLN A C 1
ATOM 932 O O . GLN A 1 118 ? -2.034 -16.842 -16.701 1.00 96.69 118 GLN A O 1
ATOM 937 N N . LYS A 1 119 ? -1.238 -18.774 -15.862 1.00 97.31 119 LYS A N 1
ATOM 938 C CA . LYS A 1 119 ? 0.144 -18.323 -15.720 1.00 97.31 119 LYS A CA 1
ATOM 939 C C . LYS A 1 119 ? 0.811 -18.316 -17.095 1.00 97.31 119 LYS A C 1
ATOM 941 O O . LYS A 1 119 ? 0.945 -19.371 -17.709 1.00 97.31 119 LYS A O 1
ATOM 946 N N . ILE A 1 120 ? 1.225 -17.142 -17.566 1.00 96.62 120 ILE A N 1
ATOM 947 C CA . ILE A 1 120 ? 1.902 -16.978 -18.863 1.00 96.62 120 ILE A CA 1
ATOM 948 C C . ILE A 1 120 ? 3.415 -16.820 -18.735 1.00 96.62 120 ILE A C 1
ATOM 950 O O . ILE A 1 120 ? 4.129 -17.018 -19.716 1.00 96.62 120 ILE A O 1
ATOM 954 N N . TYR A 1 121 ? 3.903 -16.456 -17.550 1.00 97.88 121 TYR A N 1
ATOM 955 C CA . TYR A 1 121 ? 5.328 -16.340 -17.269 1.00 97.88 121 TYR A CA 1
ATOM 956 C C . TYR A 1 121 ? 5.602 -16.482 -15.771 1.00 97.88 121 TYR A C 1
ATOM 958 O O . TYR A 1 121 ? 4.769 -16.110 -14.943 1.00 97.88 121 TYR A O 1
ATOM 966 N N . GLU A 1 122 ? 6.770 -17.022 -15.439 1.00 98.00 122 GLU A N 1
ATOM 967 C CA . GLU A 1 122 ? 7.283 -17.148 -14.077 1.00 98.00 122 GLU A CA 1
ATOM 968 C C . GLU A 1 122 ? 8.756 -16.752 -14.080 1.00 98.00 122 GLU A C 1
ATOM 970 O O . GLU A 1 122 ? 9.537 -17.250 -14.891 1.00 98.00 122 GLU A O 1
ATOM 975 N N . TRP A 1 123 ? 9.125 -15.867 -13.163 1.00 97.94 123 TRP A N 1
ATOM 976 C CA . TRP A 1 123 ? 10.500 -15.476 -12.906 1.00 97.94 123 TRP A CA 1
ATOM 977 C C . TRP A 1 123 ? 10.888 -15.904 -11.495 1.00 97.94 123 TRP A C 1
ATOM 979 O O . TRP A 1 123 ? 10.216 -15.537 -10.536 1.00 97.94 123 TRP A O 1
ATOM 989 N N . ASN A 1 124 ? 11.954 -16.690 -11.372 1.00 97.19 124 ASN A N 1
ATOM 990 C CA . ASN A 1 124 ? 12.358 -17.356 -10.130 1.00 97.19 124 ASN A CA 1
ATOM 991 C C . ASN A 1 124 ? 13.879 -17.298 -9.883 1.00 97.19 124 ASN A C 1
ATOM 993 O O . ASN A 1 124 ? 14.432 -18.208 -9.275 1.00 97.19 124 ASN A O 1
ATOM 997 N N . HIS A 1 125 ? 14.550 -16.256 -10.381 1.00 96.75 125 HIS A N 1
ATOM 998 C CA . HIS A 1 125 ? 16.005 -16.090 -10.238 1.00 96.75 125 HIS A CA 1
ATOM 999 C C . HIS A 1 125 ? 16.406 -15.168 -9.078 1.00 96.75 125 HIS A C 1
ATOM 1001 O O . HIS A 1 125 ? 17.590 -14.905 -8.909 1.00 96.75 125 HIS A O 1
ATOM 1007 N N . HIS A 1 126 ? 15.444 -14.651 -8.308 1.00 97.56 126 HIS A N 1
ATOM 1008 C CA . HIS A 1 126 ? 15.756 -13.936 -7.075 1.00 97.56 126 HIS A CA 1
ATOM 1009 C C . HIS A 1 126 ? 16.140 -14.925 -5.971 1.00 97.56 126 HIS A C 1
ATOM 1011 O O . HIS A 1 126 ? 15.524 -15.983 -5.821 1.00 97.56 126 HIS A O 1
ATOM 1017 N N . ASP A 1 127 ? 17.131 -14.561 -5.162 1.00 97.25 127 ASP A N 1
ATOM 1018 C CA . ASP A 1 127 ? 17.628 -15.415 -4.077 1.00 97.25 127 ASP A CA 1
ATOM 1019 C C . ASP A 1 127 ? 16.858 -15.211 -2.761 1.00 97.25 127 ASP A C 1
ATOM 1021 O O . ASP A 1 127 ? 16.975 -16.011 -1.826 1.00 97.25 127 ASP A O 1
ATOM 1025 N N . ALA A 1 128 ? 16.005 -14.185 -2.698 1.00 97.88 128 ALA A N 1
ATOM 1026 C CA . ALA A 1 128 ? 15.178 -13.849 -1.543 1.00 97.88 128 ALA A CA 1
ATOM 1027 C C . ALA A 1 128 ? 13.786 -13.328 -1.951 1.00 97.88 128 ALA A C 1
ATOM 1029 O O . ALA A 1 128 ? 13.425 -13.298 -3.126 1.00 97.88 128 ALA A O 1
ATOM 1030 N N . SER A 1 129 ? 12.978 -12.963 -0.949 1.00 98.25 129 SER A N 1
ATOM 1031 C CA . SER A 1 129 ? 11.616 -12.431 -1.112 1.00 98.25 129 SER A CA 1
ATOM 1032 C C . SER A 1 129 ? 11.563 -11.293 -2.132 1.00 98.25 129 SER A C 1
ATOM 1034 O O . SER A 1 129 ? 12.439 -10.425 -2.130 1.00 98.25 129 SER A O 1
ATOM 1036 N N . VAL A 1 130 ? 10.535 -11.275 -2.982 1.00 98.62 130 VAL A N 1
ATOM 1037 C CA . VAL A 1 130 ? 10.267 -10.157 -3.897 1.00 98.62 130 VAL A CA 1
ATOM 1038 C C . VAL A 1 130 ? 9.153 -9.310 -3.297 1.00 98.62 130 VAL A C 1
ATOM 1040 O O . VAL A 1 130 ? 8.001 -9.739 -3.259 1.00 98.62 130 VAL A O 1
ATOM 1043 N N . ASN A 1 131 ? 9.505 -8.129 -2.800 1.00 98.19 131 ASN A N 1
ATOM 1044 C CA . ASN A 1 131 ? 8.646 -7.332 -1.924 1.00 98.19 131 ASN A CA 1
ATOM 1045 C C . ASN A 1 131 ? 7.722 -6.389 -2.692 1.00 98.19 131 ASN A C 1
ATOM 1047 O O . ASN A 1 131 ? 6.625 -6.108 -2.221 1.00 98.19 131 ASN A O 1
ATOM 1051 N N . SER A 1 132 ? 8.147 -5.922 -3.869 1.00 98.50 132 SER A N 1
ATOM 1052 C CA . SER A 1 132 ? 7.366 -4.969 -4.652 1.00 98.50 132 SER A CA 1
ATOM 1053 C C . SER A 1 132 ? 7.516 -5.175 -6.152 1.00 98.50 132 SER A C 1
ATOM 1055 O O . SER A 1 132 ? 8.577 -5.572 -6.642 1.00 98.50 132 SER A O 1
ATOM 1057 N N . ILE A 1 133 ? 6.440 -4.884 -6.881 1.00 98.62 133 ILE A N 1
ATOM 1058 C CA . ILE A 1 133 ? 6.378 -4.919 -8.339 1.00 98.62 133 ILE A CA 1
ATOM 1059 C C . ILE A 1 133 ? 5.650 -3.699 -8.895 1.00 98.62 133 ILE A C 1
ATOM 1061 O O . ILE A 1 133 ? 4.663 -3.225 -8.338 1.00 98.62 133 ILE A O 1
ATOM 1065 N N . SER A 1 134 ? 6.096 -3.218 -10.053 1.00 98.25 134 SER A N 1
ATOM 1066 C CA . SER A 1 134 ? 5.468 -2.080 -10.721 1.00 98.25 134 SER A CA 1
ATOM 1067 C C . SER A 1 134 ? 5.537 -2.227 -12.237 1.00 98.25 134 SER A C 1
ATOM 1069 O O . SER A 1 134 ? 6.619 -2.420 -12.803 1.00 98.25 134 SER A O 1
ATOM 1071 N N . TRP A 1 135 ? 4.386 -2.152 -12.911 1.00 98.00 135 TRP A N 1
ATOM 1072 C CA . TRP A 1 135 ? 4.340 -2.083 -14.372 1.00 98.00 135 TRP A CA 1
ATOM 1073 C C . TRP A 1 135 ? 4.793 -0.710 -14.859 1.00 98.00 135 TRP A C 1
ATOM 1075 O O . TRP A 1 135 ? 4.356 0.327 -14.361 1.00 98.00 135 TRP A O 1
ATOM 1085 N N . ALA A 1 136 ? 5.635 -0.713 -15.885 1.00 96.06 136 ALA A N 1
ATOM 1086 C CA . ALA A 1 136 ? 6.051 0.485 -16.584 1.00 96.06 136 ALA A CA 1
ATOM 1087 C C . ALA A 1 136 ? 4.864 1.162 -17.292 1.00 96.06 136 ALA A C 1
ATOM 1089 O O . ALA A 1 136 ? 3.907 0.488 -17.698 1.00 96.06 136 ALA A O 1
ATOM 1090 N N . PRO A 1 137 ? 4.939 2.484 -17.534 1.00 93.25 137 PRO A N 1
ATOM 1091 C CA . PRO A 1 137 ? 4.037 3.160 -18.454 1.00 93.25 137 PRO A CA 1
ATOM 1092 C C . PRO A 1 137 ? 3.930 2.406 -19.784 1.00 93.25 137 PRO A C 1
ATOM 1094 O O . PRO A 1 137 ? 4.936 1.998 -20.363 1.00 93.25 137 PRO A O 1
ATOM 1097 N N . TYR A 1 138 ? 2.710 2.247 -20.306 1.00 92.25 138 TYR A N 1
ATOM 1098 C CA . TYR A 1 138 ? 2.440 1.405 -21.482 1.00 92.25 138 TYR A CA 1
ATOM 1099 C C . TYR A 1 138 ? 3.200 1.829 -22.750 1.00 92.25 138 TYR A C 1
ATOM 1101 O O . TYR A 1 138 ? 3.294 1.062 -23.712 1.00 92.25 138 TYR A O 1
ATOM 1109 N N . GLN A 1 139 ? 3.710 3.062 -22.781 1.00 90.19 139 GLN A N 1
ATOM 1110 C CA . GLN A 1 139 ? 4.567 3.589 -23.838 1.00 90.19 139 GLN A CA 1
ATOM 1111 C C . GLN A 1 139 ? 5.924 2.884 -23.899 1.00 90.19 139 GLN A C 1
ATOM 1113 O O . GLN A 1 139 ? 6.533 2.848 -24.964 1.00 90.19 139 GLN A O 1
ATOM 1118 N N . PHE A 1 140 ? 6.387 2.317 -22.784 1.00 90.06 140 PHE A N 1
ATOM 1119 C CA . PHE A 1 140 ? 7.670 1.617 -22.687 1.00 90.06 140 PHE A CA 1
ATOM 1120 C C . PHE A 1 140 ? 7.552 0.148 -23.118 1.00 90.06 140 PHE A C 1
ATOM 1122 O O . PHE A 1 140 ? 8.564 -0.533 -23.251 1.00 90.06 140 PHE A O 1
ATOM 1129 N N . GLY A 1 141 ? 6.329 -0.322 -23.383 1.00 92.19 141 GLY A N 1
ATOM 1130 C CA . GLY A 1 141 ? 6.021 -1.724 -23.637 1.00 92.19 141 GLY A CA 1
ATOM 1131 C C . GLY A 1 141 ? 5.426 -2.408 -22.409 1.00 92.19 141 GLY A C 1
ATOM 1132 O O . GLY A 1 141 ? 5.042 -1.758 -21.438 1.00 92.19 141 GLY A O 1
ATOM 1133 N N . LEU A 1 142 ? 5.305 -3.732 -22.481 1.00 95.81 142 LEU A N 1
ATOM 1134 C CA . LEU A 1 142 ? 4.877 -4.552 -21.352 1.00 95.81 142 LEU A CA 1
ATOM 1135 C C . LEU A 1 142 ? 6.124 -4.916 -20.538 1.00 95.81 142 LEU A C 1
ATOM 1137 O O . LEU A 1 142 ? 6.737 -5.961 -20.757 1.00 95.81 142 LEU A O 1
ATOM 1141 N N . THR A 1 143 ? 6.513 -4.001 -19.652 1.00 96.69 143 THR A N 1
ATOM 1142 C CA . THR A 1 143 ? 7.728 -4.093 -18.837 1.00 96.69 143 THR A CA 1
ATOM 1143 C C . THR A 1 143 ? 7.378 -3.988 -17.357 1.00 96.69 143 THR A C 1
ATOM 1145 O O . THR A 1 143 ? 6.644 -3.086 -16.966 1.00 96.69 143 THR A O 1
ATOM 1148 N N . LEU A 1 144 ? 7.900 -4.895 -16.537 1.00 98.38 144 LEU A N 1
ATOM 1149 C CA . LEU A 1 144 ? 7.675 -4.975 -15.096 1.00 98.38 144 LEU A CA 1
ATOM 1150 C C . LEU A 1 144 ? 9.003 -4.785 -14.361 1.00 98.38 144 LEU A C 1
ATOM 1152 O O . LEU A 1 144 ? 9.979 -5.441 -14.710 1.00 98.38 144 LEU A O 1
ATOM 1156 N N . ALA A 1 145 ? 9.038 -3.930 -13.343 1.00 98.50 145 ALA A N 1
ATOM 1157 C CA . ALA A 1 145 ? 10.150 -3.866 -12.396 1.00 98.50 145 ALA A CA 1
ATOM 1158 C C . ALA A 1 145 ? 9.786 -4.635 -11.123 1.00 98.50 145 ALA A C 1
ATOM 1160 O O . ALA A 1 145 ? 8.643 -4.546 -10.674 1.00 98.50 145 ALA A O 1
ATOM 1161 N N . CYS A 1 146 ? 10.746 -5.358 -10.547 1.00 98.62 146 CYS A N 1
ATOM 1162 C CA . CYS A 1 146 ? 10.562 -6.163 -9.340 1.00 98.62 146 CYS A CA 1
ATOM 1163 C C . CYS A 1 146 ? 11.708 -5.896 -8.356 1.00 98.62 146 CYS A C 1
ATOM 1165 O O . CYS A 1 146 ? 12.871 -6.038 -8.726 1.00 98.62 146 CYS A O 1
ATOM 1167 N N . ALA A 1 147 ? 11.382 -5.531 -7.118 1.00 98.44 147 ALA A N 1
ATOM 1168 C CA . ALA A 1 147 ? 12.331 -5.261 -6.039 1.00 98.44 147 ALA A CA 1
ATOM 1169 C C . ALA A 1 147 ? 12.414 -6.447 -5.071 1.00 98.44 147 ALA A C 1
ATOM 1171 O O . ALA A 1 147 ? 11.383 -6.926 -4.592 1.00 98.44 147 ALA A O 1
ATOM 1172 N N . SER A 1 148 ? 13.630 -6.898 -4.754 1.00 98.56 148 SER A N 1
ATOM 1173 C CA . SER A 1 148 ? 13.852 -8.032 -3.854 1.00 98.56 148 SER A CA 1
ATOM 1174 C C . SER A 1 148 ? 14.751 -7.698 -2.663 1.00 98.56 148 SER A C 1
ATOM 1176 O O . SER A 1 148 ? 15.654 -6.859 -2.726 1.00 98.56 148 SER A O 1
ATOM 1178 N N . THR A 1 149 ? 14.536 -8.422 -1.561 1.00 98.12 149 THR A N 1
ATOM 1179 C CA . THR A 1 149 ? 15.429 -8.425 -0.394 1.00 98.12 149 THR A CA 1
ATOM 1180 C C . THR A 1 149 ? 16.834 -8.931 -0.738 1.00 98.12 149 THR A C 1
ATOM 1182 O O . THR A 1 149 ? 17.767 -8.661 0.009 1.00 98.12 149 THR A O 1
ATOM 1185 N N . ASP A 1 150 ? 17.030 -9.607 -1.875 1.00 97.75 150 ASP A N 1
ATOM 1186 C CA . ASP A 1 150 ? 18.341 -10.097 -2.328 1.00 97.75 150 ASP A CA 1
ATOM 1187 C C . ASP A 1 150 ? 19.288 -8.996 -2.835 1.00 97.75 150 ASP A C 1
ATOM 1189 O O . ASP A 1 150 ? 20.305 -9.299 -3.453 1.00 97.75 150 ASP A O 1
ATOM 1193 N N . THR A 1 151 ? 18.967 -7.726 -2.561 1.00 97.88 151 THR A N 1
ATOM 1194 C CA . THR A 1 151 ? 19.680 -6.507 -2.980 1.00 97.88 151 THR A CA 1
ATOM 1195 C C . THR A 1 151 ? 19.490 -6.112 -4.440 1.00 97.88 151 THR A C 1
ATOM 1197 O O . THR A 1 151 ? 20.025 -5.081 -4.846 1.00 97.88 151 THR A O 1
ATOM 1200 N N . SER A 1 152 ? 18.726 -6.862 -5.236 1.00 97.94 152 SER A N 1
ATOM 1201 C CA . SER A 1 152 ? 18.587 -6.615 -6.672 1.00 97.94 152 SER A CA 1
ATOM 1202 C C . SER A 1 152 ? 17.216 -6.069 -7.088 1.00 97.94 152 SER A C 1
ATOM 1204 O O . SER A 1 152 ? 16.207 -6.206 -6.389 1.00 97.94 152 SER A O 1
ATOM 1206 N N . ILE A 1 153 ? 17.193 -5.442 -8.267 1.00 98.44 153 ILE A N 1
ATOM 1207 C CA . ILE A 1 153 ? 15.967 -5.087 -8.990 1.00 98.44 153 ILE A CA 1
ATOM 1208 C C . ILE A 1 153 ? 16.004 -5.790 -10.344 1.00 98.44 153 ILE A C 1
ATOM 1210 O O . ILE A 1 153 ? 16.946 -5.591 -11.113 1.00 98.44 153 ILE A O 1
ATOM 1214 N N . SER A 1 154 ? 14.987 -6.590 -10.661 1.00 98.12 154 SER A N 1
ATOM 1215 C CA . SER A 1 154 ? 14.837 -7.183 -11.994 1.00 98.12 154 SER A CA 1
ATOM 1216 C C . SER A 1 154 ? 13.860 -6.378 -12.850 1.00 98.12 154 SER A C 1
ATOM 1218 O O . SER A 1 154 ? 12.829 -5.907 -12.371 1.00 98.12 154 SER A O 1
ATOM 1220 N N . ILE A 1 155 ? 14.182 -6.217 -14.134 1.00 97.69 155 ILE A N 1
ATOM 1221 C CA . ILE A 1 155 ? 13.298 -5.624 -15.141 1.00 97.69 155 ILE A CA 1
ATOM 1222 C C . ILE A 1 155 ? 12.936 -6.707 -16.151 1.00 97.69 155 ILE A C 1
ATOM 1224 O O . ILE A 1 155 ? 13.794 -7.182 -16.890 1.00 97.69 155 ILE A O 1
ATOM 1228 N N . LEU A 1 156 ? 11.665 -7.092 -16.195 1.00 97.62 156 LEU A N 1
ATOM 1229 C CA . LEU A 1 156 ? 11.123 -8.131 -17.068 1.00 97.62 156 LEU A CA 1
ATOM 1230 C C . LEU A 1 156 ? 10.368 -7.467 -18.219 1.00 97.62 156 LEU A C 1
ATOM 1232 O O . LEU A 1 156 ? 9.390 -6.767 -17.980 1.00 97.62 156 LEU A O 1
ATOM 1236 N N . SER A 1 157 ? 10.790 -7.679 -19.464 1.00 95.56 157 SER A N 1
ATOM 1237 C CA . SER A 1 157 ? 10.173 -7.053 -20.640 1.00 95.56 157 SER A CA 1
ATOM 1238 C C . SER A 1 157 ? 9.642 -8.092 -21.616 1.00 95.56 157 SER A C 1
ATOM 1240 O O . SER A 1 157 ? 10.355 -9.004 -22.028 1.00 95.56 157 SER A O 1
ATOM 1242 N N . PHE A 1 158 ? 8.393 -7.936 -22.047 1.00 95.69 158 PHE A N 1
ATOM 1243 C CA . PHE A 1 158 ? 7.841 -8.745 -23.126 1.00 95.69 158 PHE A CA 1
ATOM 1244 C C . PHE A 1 158 ? 8.188 -8.118 -24.478 1.00 95.69 158 PHE A C 1
ATOM 1246 O O . PHE A 1 158 ? 7.653 -7.079 -24.875 1.00 95.69 158 PHE A O 1
ATOM 1253 N N . SER A 1 159 ? 9.117 -8.754 -25.187 1.00 89.88 159 SER A N 1
ATOM 1254 C CA . SER A 1 159 ? 9.625 -8.274 -26.470 1.00 89.88 159 SER A CA 1
ATOM 1255 C C . SER A 1 159 ? 8.593 -8.395 -27.599 1.00 89.88 159 SER A C 1
ATOM 1257 O O . SER A 1 159 ? 7.657 -9.198 -27.555 1.00 89.88 159 SER A O 1
ATOM 1259 N N . LYS A 1 160 ? 8.814 -7.657 -28.697 1.00 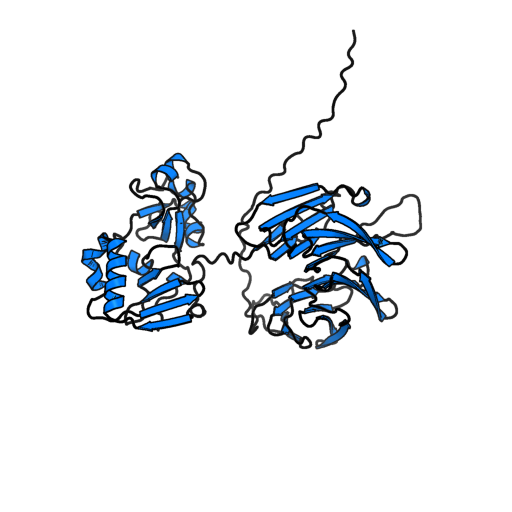83.12 160 LYS A N 1
ATOM 1260 C CA . LYS A 1 160 ? 8.011 -7.778 -29.934 1.00 83.12 160 LYS A CA 1
ATOM 1261 C C . LYS A 1 160 ? 8.044 -9.192 -30.531 1.00 83.12 160 LYS A C 1
ATOM 1263 O O . LYS A 1 160 ? 7.091 -9.590 -31.195 1.00 83.12 160 LYS A O 1
ATOM 1268 N N . ALA A 1 161 ? 9.104 -9.956 -30.259 1.00 87.31 161 ALA A N 1
ATOM 1269 C CA . ALA A 1 161 ? 9.242 -11.357 -30.654 1.00 87.31 161 ALA A CA 1
ATOM 1270 C C . ALA A 1 161 ? 8.384 -12.319 -29.806 1.00 87.31 161 ALA A C 1
ATOM 1272 O O . ALA A 1 161 ? 8.483 -13.531 -29.973 1.00 87.31 161 ALA A O 1
ATOM 1273 N N . LYS A 1 162 ? 7.528 -11.794 -28.915 1.00 89.50 162 LYS A N 1
ATOM 1274 C CA . LYS A 1 162 ? 6.671 -12.549 -27.990 1.00 89.50 162 LYS A CA 1
ATOM 1275 C C . LYS A 1 162 ? 7.446 -13.417 -26.993 1.00 89.50 162 LYS A C 1
ATOM 1277 O O . LYS A 1 162 ? 6.953 -14.453 -26.554 1.00 89.50 162 LYS A O 1
ATOM 1282 N N . ILE A 1 163 ? 8.650 -12.983 -26.633 1.00 94.19 163 ILE A N 1
ATOM 1283 C CA . ILE A 1 163 ? 9.515 -13.643 -25.652 1.00 94.19 163 ILE A CA 1
ATOM 1284 C C . ILE A 1 163 ? 9.775 -12.673 -24.504 1.00 94.19 163 ILE A C 1
ATOM 1286 O O . ILE A 1 163 ? 9.976 -11.477 -24.736 1.00 94.19 163 ILE A O 1
ATOM 1290 N N . TRP A 1 164 ? 9.781 -13.193 -23.282 1.00 95.12 164 TRP A N 1
ATOM 1291 C CA . TRP A 1 164 ? 10.202 -12.454 -22.099 1.00 95.12 164 TRP A CA 1
ATOM 1292 C C . TRP A 1 164 ? 11.724 -12.358 -22.047 1.00 95.12 164 TRP A C 1
ATOM 1294 O O . TRP A 1 164 ? 12.422 -13.370 -22.090 1.00 95.12 164 TRP A O 1
ATOM 1304 N N . THR A 1 165 ? 12.229 -11.136 -21.955 1.00 94.62 165 THR A N 1
ATOM 1305 C CA . THR A 1 165 ? 13.627 -10.829 -21.664 1.00 94.62 165 THR A CA 1
ATOM 1306 C C . THR A 1 165 ? 13.725 -10.236 -20.266 1.00 94.62 165 THR A C 1
ATOM 1308 O O . THR A 1 165 ? 12.732 -9.759 -19.709 1.00 94.62 165 THR A O 1
ATOM 1311 N N . HIS A 1 166 ? 14.915 -10.285 -19.678 1.00 94.12 166 HIS A N 1
ATOM 1312 C CA . HIS A 1 166 ? 15.150 -9.734 -18.354 1.00 94.12 166 HIS A CA 1
ATOM 1313 C C . HIS A 1 166 ? 16.467 -8.970 -18.302 1.00 94.12 166 HIS A C 1
ATOM 1315 O O . HIS A 1 166 ? 17.405 -9.261 -19.044 1.00 94.12 166 HIS A O 1
ATOM 1321 N N . GLN A 1 167 ? 16.523 -8.015 -17.388 1.00 94.81 167 GLN A N 1
ATOM 1322 C CA . GLN A 1 167 ? 17.728 -7.318 -16.968 1.00 94.81 167 GLN A CA 1
ATOM 1323 C C . GLN A 1 167 ? 17.765 -7.303 -15.447 1.00 94.81 167 GLN A C 1
ATOM 1325 O O . GLN A 1 167 ? 16.718 -7.333 -14.798 1.00 94.81 167 GLN A O 1
ATOM 1330 N N . LEU A 1 168 ? 18.968 -7.250 -14.887 1.00 95.19 168 LEU A N 1
ATOM 1331 C CA . LEU A 1 168 ? 19.171 -7.259 -13.448 1.00 95.19 168 LEU A CA 1
ATOM 1332 C C . LEU A 1 168 ? 20.061 -6.088 -13.042 1.00 95.19 168 LEU A C 1
ATOM 1334 O O . LEU A 1 168 ? 21.175 -5.942 -13.542 1.00 95.19 168 LEU A O 1
ATOM 1338 N N . ILE A 1 169 ? 19.569 -5.281 -12.109 1.00 96.56 169 ILE A N 1
ATOM 1339 C CA . ILE A 1 169 ? 20.367 -4.315 -11.363 1.00 96.56 169 ILE A CA 1
ATOM 1340 C C . ILE A 1 169 ? 20.812 -5.018 -10.090 1.00 96.56 169 ILE A C 1
ATOM 1342 O O . ILE A 1 169 ? 20.029 -5.192 -9.156 1.00 96.56 169 ILE A O 1
ATOM 1346 N N . ILE A 1 170 ? 22.05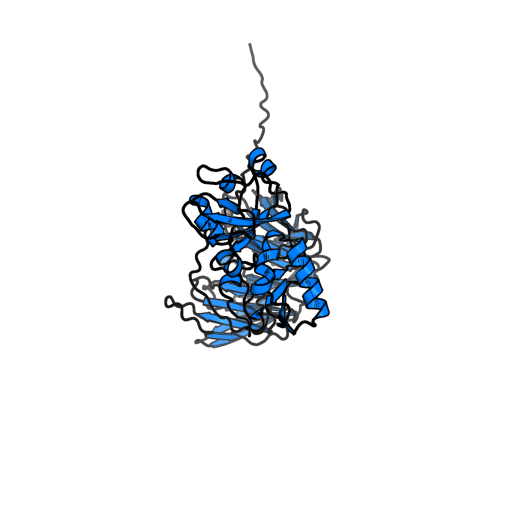9 -5.470 -10.083 1.00 95.12 170 ILE A N 1
ATOM 1347 C CA . ILE A 1 170 ? 22.669 -6.167 -8.949 1.00 95.12 170 ILE A CA 1
ATOM 1348 C C . ILE A 1 170 ? 23.120 -5.124 -7.924 1.00 95.12 170 ILE A C 1
ATOM 1350 O O . ILE A 1 170 ? 23.595 -4.059 -8.317 1.00 95.12 170 ILE A O 1
ATOM 1354 N N . GLN A 1 171 ? 22.985 -5.426 -6.626 1.00 94.50 171 GLN A N 1
ATOM 1355 C CA . GLN A 1 171 ? 23.363 -4.511 -5.539 1.00 94.50 171 GLN A CA 1
ATOM 1356 C C . GLN A 1 171 ? 22.714 -3.121 -5.679 1.00 94.50 171 GLN A C 1
ATOM 1358 O O . GLN A 1 171 ? 23.330 -2.088 -5.418 1.00 94.50 171 GLN A O 1
ATOM 1363 N N . ALA A 1 172 ? 21.443 -3.092 -6.086 1.00 96.56 172 ALA A N 1
ATOM 1364 C CA . ALA A 1 172 ? 20.644 -1.878 -6.125 1.00 96.56 172 ALA A CA 1
ATOM 1365 C C . ALA A 1 172 ? 20.582 -1.212 -4.738 1.00 96.56 172 ALA A C 1
ATOM 1367 O O . ALA A 1 172 ? 20.808 -0.007 -4.619 1.00 96.56 172 ALA A O 1
ATOM 1368 N N . HIS A 1 173 ? 20.352 -2.003 -3.685 1.00 97.81 173 HIS A N 1
ATOM 1369 C CA . HIS A 1 173 ? 20.345 -1.561 -2.285 1.00 97.81 173 HIS A CA 1
ATOM 1370 C C . HIS A 1 173 ? 21.138 -2.525 -1.404 1.00 97.81 173 HIS A C 1
ATOM 1372 O O . HIS A 1 173 ? 20.897 -3.725 -1.460 1.00 97.81 173 HIS A O 1
ATOM 1378 N N . GLU A 1 174 ? 22.039 -2.019 -0.558 1.00 93.88 174 GLU A N 1
ATOM 1379 C CA . GLU A 1 174 ? 23.034 -2.852 0.148 1.00 93.88 174 GLU A CA 1
ATOM 1380 C C . GLU A 1 174 ? 22.423 -3.871 1.122 1.00 93.88 174 GLU A C 1
ATOM 1382 O O . GLU A 1 174 ? 22.996 -4.935 1.341 1.00 93.88 174 GLU A O 1
ATOM 1387 N N . GLN A 1 175 ? 21.253 -3.565 1.689 1.00 93.44 175 GLN A N 1
ATOM 1388 C CA . GLN A 1 175 ? 20.584 -4.389 2.705 1.00 93.44 175 GLN A CA 1
ATOM 1389 C C . GLN A 1 175 ? 19.226 -4.949 2.241 1.00 93.44 175 GLN A C 1
ATOM 1391 O O . GLN A 1 175 ? 18.450 -5.460 3.050 1.00 93.44 175 GLN A O 1
ATOM 1396 N N . GLY A 1 176 ? 18.919 -4.841 0.945 1.00 96.19 176 GLY A N 1
ATOM 1397 C CA . GLY A 1 176 ? 17.660 -5.296 0.349 1.00 96.19 176 GLY A CA 1
ATOM 1398 C C . GLY A 1 176 ? 16.775 -4.155 -0.152 1.00 96.19 176 GLY A C 1
ATOM 1399 O O . GLY A 1 176 ? 16.808 -3.038 0.369 1.00 96.19 176 GLY A O 1
ATOM 1400 N N . CYS A 1 177 ? 15.992 -4.445 -1.190 1.00 97.69 177 CYS A N 1
ATOM 1401 C CA . CYS A 1 177 ? 15.075 -3.512 -1.834 1.00 97.69 177 CYS A CA 1
ATOM 1402 C C . CYS A 1 177 ? 13.629 -3.830 -1.423 1.00 97.69 177 CYS A C 1
ATOM 1404 O O . CYS A 1 177 ? 13.169 -4.966 -1.557 1.00 97.69 177 CYS A O 1
ATOM 1406 N N . ASN A 1 178 ? 12.903 -2.823 -0.939 1.00 98.12 178 ASN A N 1
ATOM 1407 C CA . ASN A 1 178 ? 11.529 -2.982 -0.459 1.00 98.12 178 ASN A CA 1
ATOM 1408 C C . ASN A 1 178 ? 10.502 -2.534 -1.493 1.00 98.12 178 ASN A C 1
ATOM 1410 O O . ASN A 1 178 ? 9.477 -3.188 -1.639 1.00 98.12 178 ASN A O 1
ATOM 1414 N N . ALA A 1 179 ? 10.792 -1.459 -2.228 1.00 98.25 179 ALA A N 1
ATOM 1415 C CA . ALA A 1 179 ? 9.814 -0.818 -3.096 1.00 98.25 179 ALA A CA 1
ATOM 1416 C C . ALA A 1 179 ? 10.412 -0.357 -4.422 1.00 98.25 179 ALA A C 1
ATOM 1418 O O . ALA A 1 179 ? 11.591 0.003 -4.491 1.00 98.25 179 ALA A O 1
ATOM 1419 N N . VAL A 1 180 ? 9.585 -0.346 -5.468 1.00 98.56 180 VAL A N 1
ATOM 1420 C CA . VAL A 1 180 ? 9.940 0.168 -6.794 1.00 98.56 180 VAL A CA 1
ATOM 1421 C C . VAL A 1 180 ? 8.758 0.891 -7.437 1.00 98.56 180 VAL A C 1
ATOM 1423 O O . VAL A 1 180 ? 7.621 0.432 -7.381 1.00 98.56 180 VAL A O 1
ATOM 1426 N N . SER A 1 181 ? 9.024 2.019 -8.094 1.00 98.25 181 SER A N 1
ATOM 1427 C CA . SER A 1 181 ? 8.003 2.821 -8.768 1.00 98.25 181 SER A CA 1
ATOM 1428 C C . SER A 1 181 ? 8.545 3.468 -10.037 1.00 98.25 181 SER A C 1
ATOM 1430 O O . SER A 1 181 ? 9.609 4.092 -10.034 1.00 98.25 181 SER A O 1
ATOM 1432 N N . TRP A 1 182 ? 7.820 3.322 -11.145 1.00 96.69 182 TRP A N 1
ATOM 1433 C CA . TRP A 1 182 ? 8.214 3.900 -12.428 1.00 96.69 182 TRP A CA 1
ATOM 1434 C C . TRP A 1 182 ? 7.957 5.400 -12.496 1.00 96.69 182 TRP A C 1
ATOM 1436 O O . TRP A 1 182 ? 6.902 5.884 -12.092 1.00 96.69 182 TRP A O 1
ATOM 1446 N N . ALA A 1 183 ? 8.887 6.126 -13.113 1.00 94.06 183 ALA A N 1
ATOM 1447 C CA . ALA A 1 183 ? 8.655 7.509 -13.491 1.00 94.06 183 ALA A CA 1
ATOM 1448 C C . ALA A 1 183 ? 7.623 7.601 -14.630 1.00 94.06 183 ALA A C 1
ATOM 1450 O O . ALA A 1 183 ? 7.590 6.730 -15.510 1.00 94.06 183 ALA A O 1
ATOM 1451 N N . PRO A 1 184 ? 6.816 8.676 -14.679 1.00 89.56 184 PRO A N 1
ATOM 1452 C CA . PRO A 1 184 ? 5.920 8.912 -15.799 1.00 89.56 184 PRO A CA 1
ATOM 1453 C C . PRO A 1 184 ? 6.707 9.128 -17.105 1.00 89.56 184 PRO A C 1
ATOM 1455 O O . PRO A 1 184 ? 7.857 9.578 -17.084 1.00 89.56 184 PRO A O 1
ATOM 1458 N N . PRO A 1 185 ? 6.100 8.840 -18.268 1.00 84.94 185 PRO A N 1
ATOM 1459 C CA . PRO A 1 185 ? 6.758 9.012 -19.555 1.00 84.94 185 PRO A CA 1
ATOM 1460 C C . PRO A 1 185 ? 7.010 10.498 -19.836 1.00 84.94 185 PRO A C 1
ATOM 1462 O O . PRO A 1 185 ? 6.074 11.294 -19.917 1.00 84.94 185 PRO A O 1
ATOM 1465 N N . VAL A 1 186 ? 8.277 10.869 -20.033 1.00 77.00 186 VAL A N 1
ATOM 1466 C CA . VAL A 1 186 ? 8.672 12.218 -20.458 1.00 77.00 186 VAL A CA 1
ATOM 1467 C C . VAL A 1 186 ? 9.028 12.181 -21.939 1.00 77.00 186 VAL A C 1
ATOM 1469 O O . VAL A 1 186 ? 9.981 11.515 -22.342 1.00 77.00 186 VAL A O 1
ATOM 1472 N N . TYR A 1 187 ? 8.272 12.911 -22.758 1.00 66.38 187 TYR A N 1
ATOM 1473 C CA . TYR A 1 187 ? 8.588 13.082 -24.172 1.00 66.38 187 TYR A CA 1
ATOM 1474 C C . TYR A 1 187 ? 9.557 14.252 -24.323 1.00 66.38 187 TYR A C 1
ATOM 1476 O O . TYR A 1 187 ? 9.191 15.402 -24.084 1.00 66.38 187 TYR A O 1
ATOM 1484 N N . SER A 1 188 ? 10.795 13.979 -24.732 1.00 52.84 188 SER A N 1
ATOM 1485 C CA . SER A 1 188 ? 11.685 15.047 -25.181 1.00 52.84 188 SER A CA 1
ATOM 1486 C C . SER A 1 188 ? 11.236 15.499 -26.573 1.00 52.84 188 SER A C 1
ATOM 1488 O O . SER A 1 188 ? 11.297 14.731 -27.533 1.00 52.84 188 SER A O 1
ATOM 1490 N N . THR A 1 189 ? 10.733 16.728 -26.696 1.00 49.34 189 THR A N 1
ATOM 1491 C CA . THR A 1 189 ? 10.495 17.364 -27.997 1.00 49.34 189 THR A CA 1
ATOM 1492 C C . THR A 1 189 ? 11.785 18.050 -28.439 1.00 49.34 189 THR A C 1
ATOM 1494 O O . THR A 1 189 ? 12.037 19.197 -28.069 1.00 49.34 189 THR A O 1
ATOM 1497 N N . SER A 1 190 ? 12.631 17.363 -29.206 1.00 46.03 190 SER A N 1
ATOM 1498 C CA . SER A 1 190 ? 13.738 18.038 -29.889 1.00 46.03 190 SER A CA 1
ATOM 1499 C C . SER A 1 190 ? 13.210 18.680 -31.172 1.00 46.03 190 SER A C 1
ATOM 1501 O O . SER A 1 190 ? 12.740 17.981 -32.062 1.00 46.03 190 SER A O 1
ATOM 1503 N N . LEU A 1 191 ? 13.289 20.009 -31.283 1.00 51.28 191 LEU A N 1
ATOM 1504 C CA . LEU A 1 191 ? 12.952 20.748 -32.513 1.00 51.28 191 LEU A CA 1
ATOM 1505 C C . LEU A 1 191 ? 14.006 20.566 -33.626 1.00 51.28 191 LEU A C 1
ATOM 1507 O O . LEU A 1 191 ? 13.810 21.051 -34.735 1.00 51.28 191 LEU A O 1
ATOM 1511 N N . VAL A 1 192 ? 15.134 19.913 -33.322 1.00 52.44 192 VAL A N 1
ATOM 1512 C CA . VAL A 1 192 ? 16.341 19.895 -34.169 1.00 52.44 192 VAL A CA 1
ATOM 1513 C C . VAL A 1 192 ? 16.577 18.535 -34.839 1.00 52.44 192 VAL A C 1
ATOM 1515 O O . VAL A 1 192 ? 17.311 18.460 -35.820 1.00 52.44 192 VAL A O 1
ATOM 1518 N N . HIS A 1 193 ? 15.925 17.462 -34.378 1.00 42.06 193 HIS A N 1
ATOM 1519 C CA . HIS A 1 193 ? 16.082 16.129 -34.962 1.00 42.06 193 HIS A CA 1
ATOM 1520 C C . HIS A 1 193 ? 14.722 15.506 -35.288 1.00 42.06 193 HIS A C 1
ATOM 1522 O O . HIS A 1 193 ? 13.889 15.317 -34.409 1.00 42.06 193 HIS A O 1
ATOM 1528 N N . SER A 1 194 ? 14.518 15.170 -36.564 1.00 44.50 194 SER A N 1
ATOM 1529 C CA . SER A 1 194 ? 13.352 14.448 -37.093 1.00 44.50 194 SER A CA 1
ATOM 1530 C C . SER A 1 194 ? 13.297 12.966 -36.684 1.00 44.50 194 SER A C 1
ATOM 1532 O O . SER A 1 194 ? 12.344 12.274 -37.035 1.00 44.50 194 SER A O 1
ATOM 1534 N N . ASP A 1 195 ? 14.289 12.481 -35.932 1.00 41.72 195 ASP A N 1
ATOM 1535 C CA . ASP A 1 195 ? 14.398 11.092 -35.479 1.00 41.72 195 ASP A CA 1
ATOM 1536 C C . ASP A 1 195 ? 13.741 10.882 -34.111 1.00 41.72 195 ASP A C 1
ATOM 1538 O O . ASP A 1 195 ? 14.406 10.729 -33.092 1.00 41.72 195 ASP A O 1
ATOM 1542 N N . GLY A 1 196 ? 12.407 10.835 -34.116 1.00 47.28 196 GLY A N 1
ATOM 1543 C CA . GLY A 1 196 ? 11.602 10.156 -33.097 1.00 47.28 196 GLY A CA 1
ATOM 1544 C C . GLY A 1 196 ? 11.633 10.715 -31.664 1.00 47.28 196 GLY A C 1
ATOM 1545 O O . GLY A 1 196 ? 12.502 11.462 -31.226 1.00 47.28 196 GLY A O 1
ATOM 1546 N N . HIS A 1 197 ? 10.630 10.330 -30.878 1.00 51.84 197 HIS A N 1
ATOM 1547 C CA . HIS A 1 197 ? 10.604 10.621 -29.448 1.00 51.84 197 HIS A CA 1
ATOM 1548 C C . HIS A 1 197 ? 11.626 9.734 -28.721 1.00 51.84 197 HIS A C 1
ATOM 1550 O O . HIS A 1 197 ? 11.408 8.529 -28.598 1.00 51.84 197 HIS A O 1
ATOM 1556 N N . VAL A 1 198 ? 12.714 10.310 -28.196 1.00 55.66 198 VAL A N 1
ATOM 1557 C CA . VAL A 1 198 ? 13.599 9.592 -27.263 1.00 55.66 198 VAL A CA 1
ATOM 1558 C C . VAL A 1 198 ? 12.901 9.526 -25.910 1.00 55.66 198 VAL A C 1
ATOM 1560 O O . VAL A 1 198 ? 12.788 10.524 -25.195 1.00 55.66 198 VAL A O 1
ATOM 1563 N N . ILE A 1 199 ? 12.401 8.342 -25.578 1.00 67.00 199 ILE A N 1
ATOM 1564 C CA . ILE A 1 199 ? 11.768 8.056 -24.298 1.00 67.00 199 ILE A CA 1
ATOM 1565 C C . ILE A 1 199 ? 12.859 7.602 -23.328 1.00 67.00 199 ILE A C 1
ATOM 1567 O O . ILE A 1 199 ? 13.409 6.515 -23.482 1.00 67.00 199 ILE A O 1
ATOM 1571 N N . ARG A 1 200 ? 13.179 8.425 -22.324 1.00 78.69 200 ARG A N 1
ATOM 1572 C CA . ARG A 1 200 ? 14.097 8.028 -21.247 1.00 78.69 200 ARG A CA 1
ATOM 1573 C C . ARG A 1 200 ? 13.318 7.328 -20.142 1.00 78.69 200 ARG A C 1
ATOM 1575 O O . ARG A 1 200 ? 12.467 7.953 -19.507 1.00 78.69 200 ARG A O 1
ATOM 1582 N N . LYS A 1 201 ? 13.619 6.052 -19.903 1.00 90.31 201 LYS A N 1
ATOM 1583 C CA . LYS A 1 201 ? 13.017 5.287 -18.811 1.00 90.31 201 LYS A CA 1
ATOM 1584 C C . LYS A 1 201 ? 13.734 5.585 -17.497 1.00 90.31 201 LYS A C 1
ATOM 1586 O O . LYS A 1 201 ? 14.964 5.586 -17.433 1.00 90.31 201 LYS A O 1
ATOM 1591 N N . ARG A 1 202 ? 12.947 5.841 -16.455 1.00 93.69 202 ARG A N 1
ATOM 1592 C CA . ARG A 1 202 ? 13.413 6.062 -15.085 1.00 93.69 202 ARG A CA 1
ATOM 1593 C C . ARG A 1 202 ? 12.522 5.329 -14.101 1.00 93.69 202 ARG A C 1
ATOM 1595 O O . ARG A 1 202 ? 11.333 5.141 -14.359 1.00 93.69 202 ARG A O 1
ATOM 1602 N N . MET A 1 203 ? 13.096 4.976 -12.963 1.00 96.25 203 MET A N 1
ATOM 1603 C CA . MET A 1 203 ? 12.367 4.420 -11.828 1.00 96.25 203 MET A CA 1
ATOM 1604 C C . MET A 1 203 ? 13.030 4.835 -10.520 1.00 96.25 203 MET A C 1
ATOM 1606 O O . MET A 1 203 ? 14.228 5.121 -10.489 1.00 96.25 203 MET A O 1
ATOM 1610 N N . ALA A 1 204 ? 12.241 4.885 -9.457 1.00 98.00 204 ALA A N 1
ATOM 1611 C CA . ALA A 1 204 ? 12.703 5.073 -8.094 1.00 98.00 204 ALA A CA 1
ATOM 1612 C C . ALA A 1 204 ? 12.585 3.755 -7.331 1.00 98.00 204 ALA A C 1
ATOM 1614 O O . ALA A 1 204 ? 11.660 2.978 -7.571 1.00 98.00 204 ALA A O 1
ATOM 1615 N N . SER A 1 205 ? 13.503 3.522 -6.402 1.00 98.62 205 SER A N 1
ATOM 1616 C CA . SER A 1 205 ? 13.466 2.392 -5.482 1.00 98.62 205 SER A CA 1
ATOM 1617 C C . SER A 1 205 ? 13.797 2.830 -4.060 1.00 98.62 205 SER A C 1
ATOM 1619 O O . SER A 1 205 ? 14.549 3.783 -3.858 1.00 98.62 205 SER A O 1
ATOM 1621 N N . GLY A 1 206 ? 13.219 2.138 -3.083 1.00 98.38 206 GLY A N 1
ATOM 1622 C CA . GLY A 1 206 ? 13.498 2.315 -1.659 1.00 98.38 206 GLY A CA 1
ATOM 1623 C C . GLY A 1 206 ? 13.982 1.004 -1.050 1.00 98.38 206 GLY A C 1
ATOM 1624 O O . GLY A 1 206 ? 13.488 -0.068 -1.417 1.00 98.38 206 GLY A O 1
ATOM 1625 N N . GLY A 1 207 ? 14.942 1.077 -0.130 1.00 97.19 207 GLY A N 1
ATOM 1626 C CA . GLY A 1 207 ? 15.536 -0.109 0.482 1.00 97.19 207 GLY A CA 1
ATOM 1627 C C . GLY A 1 207 ? 15.890 0.042 1.957 1.00 97.19 207 GLY A C 1
ATOM 1628 O O . GLY A 1 207 ? 15.681 1.080 2.587 1.00 97.19 207 GLY A O 1
ATOM 1629 N N . ASN A 1 208 ? 16.454 -1.035 2.497 1.00 97.75 208 ASN A N 1
ATOM 1630 C CA . ASN A 1 208 ? 16.898 -1.145 3.890 1.00 97.75 208 ASN A CA 1
ATOM 1631 C C . ASN A 1 208 ? 18.206 -0.386 4.175 1.00 97.75 208 ASN A C 1
ATOM 1633 O O . ASN A 1 208 ? 18.660 -0.342 5.311 1.00 97.75 208 ASN A O 1
ATOM 1637 N N . ASP A 1 209 ? 18.832 0.187 3.146 1.00 97.31 209 ASP A N 1
ATOM 1638 C CA . ASP A 1 209 ? 19.999 1.066 3.262 1.00 97.31 209 ASP A CA 1
ATOM 1639 C C . ASP A 1 209 ? 19.607 2.538 3.504 1.00 97.31 209 ASP A C 1
ATOM 1641 O O . ASP A 1 209 ? 20.460 3.415 3.428 1.00 97.31 209 ASP A O 1
ATOM 1645 N N . ASN A 1 210 ? 18.329 2.805 3.798 1.00 97.44 210 ASN A N 1
ATOM 1646 C CA . ASN A 1 210 ? 17.742 4.119 4.095 1.00 97.44 210 ASN A CA 1
ATOM 1647 C C . ASN A 1 210 ? 17.712 5.096 2.904 1.00 97.44 210 ASN A C 1
ATOM 1649 O O . ASN A 1 210 ? 17.285 6.243 3.043 1.00 97.44 210 ASN A O 1
ATOM 1653 N N . PHE A 1 211 ? 18.129 4.658 1.714 1.00 97.88 211 PHE A N 1
ATOM 1654 C CA . PHE A 1 211 ? 18.149 5.505 0.528 1.00 97.88 211 PHE A CA 1
ATOM 1655 C C . PHE A 1 211 ? 16.896 5.331 -0.322 1.00 97.88 211 PHE A C 1
ATOM 1657 O O . PHE A 1 211 ? 16.383 4.225 -0.514 1.00 97.88 211 PHE A O 1
ATOM 1664 N N . VAL A 1 212 ? 16.484 6.436 -0.944 1.00 98.25 212 VAL A N 1
ATOM 1665 C CA . VAL A 1 212 ? 15.663 6.399 -2.157 1.00 98.25 212 VAL A CA 1
ATOM 1666 C C . VAL A 1 212 ? 16.598 6.570 -3.351 1.00 98.25 212 VAL A C 1
ATOM 1668 O O . VAL A 1 212 ? 17.245 7.603 -3.495 1.00 98.25 212 VAL A O 1
ATOM 1671 N N . LYS A 1 213 ? 16.710 5.564 -4.217 1.00 98.25 213 LYS A N 1
ATOM 1672 C CA . LYS A 1 213 ? 17.608 5.588 -5.381 1.00 98.25 213 LYS A CA 1
ATOM 1673 C C . LYS A 1 213 ? 16.816 5.778 -6.663 1.00 98.25 213 LYS A C 1
ATOM 1675 O O . LYS A 1 213 ? 15.762 5.178 -6.845 1.00 98.25 213 LYS A O 1
ATOM 1680 N N . ILE A 1 214 ? 17.328 6.615 -7.561 1.00 97.06 214 ILE A N 1
ATOM 1681 C CA . ILE A 1 214 ? 16.754 6.831 -8.890 1.00 97.06 214 ILE A CA 1
ATOM 1682 C C . ILE A 1 214 ? 17.663 6.189 -9.920 1.00 97.06 214 ILE A C 1
ATOM 1684 O O . ILE A 1 214 ? 18.867 6.452 -9.959 1.00 97.06 214 ILE A O 1
ATOM 1688 N N . TRP A 1 215 ? 17.058 5.390 -10.786 1.00 96.50 215 TRP A N 1
ATOM 1689 C CA . TRP A 1 215 ? 17.725 4.653 -11.844 1.00 96.50 215 TRP A CA 1
ATOM 1690 C C . TRP A 1 215 ? 17.293 5.184 -13.198 1.00 96.50 215 TRP A C 1
ATOM 1692 O O . TRP A 1 215 ? 16.125 5.542 -13.388 1.00 96.50 215 TRP A O 1
ATOM 1702 N N . ARG A 1 216 ? 18.222 5.188 -14.153 1.00 92.50 216 ARG A N 1
ATOM 1703 C CA . ARG A 1 216 ? 17.931 5.515 -15.550 1.00 92.50 216 ARG A CA 1
ATOM 1704 C C . ARG A 1 216 ? 18.450 4.444 -16.490 1.00 92.50 216 ARG A C 1
ATOM 1706 O O . ARG A 1 216 ? 19.534 3.899 -16.284 1.00 92.50 216 ARG A O 1
ATOM 1713 N N . GLU A 1 217 ? 17.687 4.202 -17.544 1.00 91.06 217 GLU A N 1
ATOM 1714 C CA . GLU A 1 217 ? 18.110 3.362 -18.657 1.00 91.06 217 GLU A CA 1
ATOM 1715 C C . GLU A 1 217 ? 19.015 4.177 -19.599 1.00 91.06 217 GLU A C 1
ATOM 1717 O O . GLU A 1 217 ? 18.659 5.276 -20.040 1.00 91.06 217 GLU A O 1
ATOM 1722 N N . LYS A 1 218 ? 20.207 3.651 -19.888 1.00 86.06 218 LYS A N 1
ATOM 1723 C CA . LYS A 1 218 ? 21.118 4.145 -20.928 1.00 86.06 218 LYS A CA 1
ATOM 1724 C C . LYS A 1 218 ? 20.716 3.599 -22.303 1.00 86.06 218 LYS A C 1
ATOM 1726 O O . LYS A 1 218 ? 19.942 2.658 -22.414 1.00 86.06 218 LYS A O 1
ATOM 1731 N N . ASN A 1 219 ? 21.307 4.162 -23.358 1.00 72.75 219 ASN A N 1
ATOM 1732 C CA . ASN A 1 219 ? 21.039 3.785 -24.754 1.00 72.75 219 ASN A CA 1
ATOM 1733 C C . ASN A 1 219 ? 21.276 2.290 -25.074 1.00 72.75 219 ASN A C 1
ATOM 1735 O O . ASN A 1 219 ? 20.695 1.801 -26.034 1.00 72.75 219 ASN A O 1
ATOM 1739 N N . ASP A 1 220 ? 22.065 1.572 -24.266 1.00 68.81 220 ASP A N 1
ATOM 1740 C CA . ASP A 1 220 ? 22.338 0.131 -24.415 1.00 68.81 220 ASP A CA 1
ATOM 1741 C C . ASP A 1 220 ? 21.389 -0.752 -23.580 1.00 68.81 220 ASP A C 1
ATOM 1743 O O . ASP A 1 220 ? 21.732 -1.875 -23.220 1.00 68.81 220 ASP A O 1
ATOM 1747 N N . GLU A 1 221 ? 20.235 -0.213 -23.176 1.00 74.19 221 GLU A N 1
ATOM 1748 C CA . GLU A 1 221 ? 19.280 -0.843 -22.252 1.00 74.19 221 GLU A CA 1
ATOM 1749 C C . GLU A 1 221 ? 19.885 -1.216 -20.880 1.00 74.19 221 GLU A C 1
ATOM 1751 O O . GLU A 1 221 ? 19.279 -1.927 -20.087 1.00 74.19 221 GLU A O 1
ATOM 1756 N N . LEU A 1 222 ? 21.086 -0.727 -20.564 1.00 86.88 222 LEU A N 1
ATOM 1757 C CA . LEU A 1 222 ? 21.715 -0.906 -19.260 1.00 86.88 222 LEU A CA 1
ATOM 1758 C C . LEU A 1 222 ? 21.201 0.142 -18.278 1.00 86.88 222 LEU A C 1
ATOM 1760 O O . LEU A 1 222 ? 21.109 1.328 -18.599 1.00 86.88 222 LEU A O 1
ATOM 1764 N N . TRP A 1 223 ? 20.930 -0.287 -17.054 1.00 93.50 223 TRP A N 1
ATOM 1765 C CA . TRP A 1 223 ? 20.488 0.596 -15.986 1.00 93.50 223 TRP A CA 1
ATOM 1766 C C . TRP A 1 223 ? 21.662 1.084 -15.153 1.00 93.50 223 TRP A C 1
ATOM 1768 O O . TRP A 1 223 ? 22.552 0.316 -14.793 1.00 93.50 223 TRP A O 1
ATOM 1778 N N . GLU A 1 224 ? 21.648 2.369 -14.818 1.00 93.88 224 GLU A N 1
ATOM 1779 C CA . GLU A 1 224 ? 22.626 2.959 -13.912 1.00 93.88 224 GLU A CA 1
ATOM 1780 C C . GLU A 1 224 ? 21.959 3.790 -12.821 1.00 93.88 224 GLU A C 1
ATOM 1782 O O . GLU A 1 224 ? 20.874 4.351 -13.010 1.00 93.88 224 GLU A O 1
ATOM 1787 N N . LEU A 1 225 ? 22.653 3.895 -11.688 1.00 95.44 225 LEU A N 1
ATOM 1788 C CA . LEU A 1 225 ? 22.279 4.789 -10.604 1.00 95.44 225 LEU A CA 1
ATOM 1789 C C . LEU A 1 225 ? 22.462 6.241 -11.063 1.00 95.44 225 LEU A C 1
ATOM 1791 O O . LEU A 1 225 ? 23.572 6.685 -11.363 1.00 95.44 225 LEU A O 1
ATOM 1795 N N . GLU A 1 226 ? 21.370 6.995 -11.109 1.00 93.31 226 GLU A N 1
ATOM 1796 C CA . GLU A 1 226 ? 21.394 8.416 -11.446 1.00 93.31 226 GLU A CA 1
ATOM 1797 C C . GLU A 1 226 ? 21.693 9.271 -10.210 1.00 93.31 226 GLU A C 1
ATOM 1799 O O . GLU A 1 226 ? 22.539 10.172 -10.274 1.00 93.31 226 GLU A O 1
ATOM 1804 N N . ILE A 1 227 ? 21.018 8.978 -9.095 1.00 95.44 227 ILE A N 1
ATOM 1805 C CA . ILE A 1 227 ? 21.222 9.629 -7.798 1.00 95.44 227 ILE A CA 1
ATOM 1806 C C . ILE A 1 227 ? 20.714 8.739 -6.653 1.00 95.44 227 ILE A C 1
ATOM 1808 O O . ILE A 1 227 ? 19.726 8.023 -6.812 1.00 95.44 227 ILE A O 1
ATOM 1812 N N . ALA A 1 228 ? 21.380 8.812 -5.500 1.00 96.75 228 ALA A N 1
ATOM 1813 C CA . ALA A 1 228 ? 20.886 8.305 -4.224 1.00 96.75 228 ALA A CA 1
ATOM 1814 C C . ALA A 1 228 ? 20.439 9.496 -3.364 1.00 96.75 228 ALA A C 1
ATOM 1816 O O . ALA A 1 228 ? 21.203 10.439 -3.165 1.00 96.75 228 ALA A O 1
ATOM 1817 N N . LEU A 1 229 ? 19.188 9.473 -2.917 1.00 96.94 229 LEU A N 1
ATOM 1818 C CA . LEU A 1 229 ? 18.568 10.509 -2.105 1.00 96.94 229 LEU A CA 1
ATOM 1819 C C . LEU A 1 229 ? 18.632 10.095 -0.635 1.00 96.94 229 LEU A C 1
ATOM 1821 O O . LEU A 1 229 ? 18.096 9.052 -0.253 1.00 96.94 229 LEU A O 1
ATOM 1825 N N . GLU A 1 230 ? 19.302 10.917 0.163 1.00 95.69 230 GLU A N 1
ATOM 1826 C CA . GLU A 1 230 ? 19.474 10.737 1.602 1.00 95.69 230 GLU A CA 1
ATOM 1827 C C . GLU A 1 230 ? 18.429 11.561 2.362 1.00 95.69 230 GLU A C 1
ATOM 1829 O O . GLU A 1 230 ? 18.188 12.725 2.032 1.00 95.69 230 GLU A O 1
ATOM 1834 N N . GLY A 1 231 ? 17.793 10.963 3.370 1.00 92.81 231 GLY A N 1
ATOM 1835 C CA . GLY A 1 231 ? 16.829 11.665 4.222 1.00 92.81 231 GLY A CA 1
ATOM 1836 C C . GLY A 1 231 ? 16.125 10.768 5.235 1.00 92.81 231 GLY A C 1
ATOM 1837 O O . GLY A 1 231 ? 15.860 11.211 6.352 1.00 92.81 231 GLY A O 1
ATOM 1838 N N . HIS A 1 232 ? 15.875 9.504 4.884 1.00 95.94 232 HIS A N 1
ATOM 1839 C CA . HIS A 1 232 ? 15.410 8.520 5.857 1.00 95.94 232 HIS A CA 1
ATOM 1840 C C . HIS A 1 232 ? 16.557 8.067 6.767 1.00 95.94 232 HIS A C 1
ATOM 1842 O O . HIS A 1 232 ? 17.715 8.022 6.352 1.00 95.94 232 HIS A O 1
ATOM 1848 N N . ILE A 1 233 ? 16.229 7.737 8.017 1.00 96.00 233 ILE A N 1
ATOM 1849 C CA . ILE A 1 233 ? 17.201 7.264 9.026 1.00 96.00 233 ILE A CA 1
ATOM 1850 C C . ILE A 1 233 ? 17.043 5.776 9.368 1.00 96.00 233 ILE A C 1
ATOM 1852 O O . ILE A 1 233 ? 17.820 5.238 10.153 1.00 96.00 233 ILE A O 1
ATOM 1856 N N . ASP A 1 234 ? 16.043 5.128 8.778 1.00 96.38 234 ASP A N 1
ATOM 1857 C CA . ASP A 1 234 ? 15.730 3.705 8.905 1.00 96.38 234 ASP A CA 1
ATOM 1858 C C . ASP A 1 234 ? 15.095 3.226 7.580 1.00 96.38 234 ASP A C 1
ATOM 1860 O O . ASP A 1 234 ? 14.956 4.010 6.634 1.00 96.38 234 ASP A O 1
ATOM 1864 N N . TRP A 1 235 ? 14.722 1.950 7.488 1.00 97.56 235 TRP A N 1
ATOM 1865 C CA . TRP A 1 235 ? 14.307 1.301 6.247 1.00 97.56 235 TRP A CA 1
ATOM 1866 C C . TRP A 1 235 ? 13.207 2.065 5.508 1.00 97.56 235 TRP A C 1
ATOM 1868 O O . TRP A 1 235 ? 12.137 2.344 6.060 1.00 97.56 235 TRP A O 1
ATOM 1878 N N . VAL A 1 236 ? 13.430 2.315 4.216 1.00 98.25 236 VAL A N 1
ATOM 1879 C CA . VAL A 1 236 ? 12.400 2.861 3.328 1.00 98.25 236 VAL A CA 1
ATOM 1880 C C . VAL A 1 236 ? 11.440 1.731 2.976 1.00 98.25 236 VAL A C 1
ATOM 1882 O O . VAL A 1 236 ? 11.844 0.738 2.370 1.00 98.25 236 VAL A O 1
ATOM 1885 N N . ARG A 1 237 ? 10.177 1.856 3.387 1.00 97.38 237 ARG A N 1
ATOM 1886 C CA . ARG A 1 237 ? 9.139 0.832 3.207 1.00 97.38 237 ARG A CA 1
ATOM 1887 C C . ARG A 1 237 ? 8.482 0.919 1.844 1.00 97.38 237 ARG A C 1
ATOM 1889 O O . ARG A 1 237 ? 8.306 -0.116 1.211 1.00 97.38 237 ARG A O 1
ATOM 1896 N N . ASP A 1 238 ? 8.189 2.132 1.386 1.00 98.06 238 ASP A N 1
ATOM 1897 C CA . ASP A 1 238 ? 7.541 2.349 0.098 1.00 98.06 238 ASP A CA 1
ATOM 1898 C C . ASP A 1 238 ? 8.026 3.625 -0.598 1.00 98.06 238 ASP A C 1
ATOM 1900 O O . ASP A 1 238 ? 8.495 4.577 0.038 1.00 98.06 238 ASP A O 1
ATOM 1904 N N . VAL A 1 239 ? 7.931 3.628 -1.926 1.00 98.25 239 VAL A N 1
ATOM 1905 C CA . VAL A 1 239 ? 8.262 4.759 -2.789 1.00 98.25 239 VAL A CA 1
ATOM 1906 C C . VAL A 1 239 ? 7.243 4.857 -3.917 1.00 98.25 239 VAL A C 1
ATOM 1908 O O . VAL A 1 239 ? 6.967 3.886 -4.611 1.00 98.25 239 VAL A O 1
ATOM 1911 N N . ALA A 1 240 ? 6.722 6.057 -4.155 1.00 96.69 240 ALA A N 1
ATOM 1912 C CA . ALA A 1 240 ? 5.753 6.315 -5.210 1.00 96.69 240 ALA A CA 1
ATOM 1913 C C . ALA A 1 240 ? 6.151 7.548 -6.021 1.00 96.69 240 ALA A C 1
ATOM 1915 O O . ALA A 1 240 ? 6.152 8.679 -5.519 1.00 96.69 240 ALA A O 1
ATOM 1916 N N . TRP A 1 241 ? 6.460 7.345 -7.301 1.00 95.62 241 TRP A N 1
ATOM 1917 C CA . TRP A 1 241 ? 6.649 8.440 -8.245 1.00 95.62 241 TRP A CA 1
ATOM 1918 C C . TRP A 1 241 ? 5.283 8.990 -8.662 1.00 95.62 241 TRP A C 1
ATOM 1920 O O . TRP A 1 241 ? 4.390 8.238 -9.052 1.00 95.62 241 TRP A O 1
ATOM 1930 N N . ALA A 1 242 ? 5.101 10.307 -8.585 1.00 90.75 242 ALA A N 1
ATOM 1931 C CA . ALA A 1 242 ? 3.852 10.936 -8.985 1.00 90.75 242 ALA A CA 1
ATOM 1932 C C . ALA A 1 242 ? 3.551 10.652 -10.476 1.00 90.75 242 ALA A C 1
ATOM 1934 O O . ALA A 1 242 ? 4.419 10.881 -11.326 1.00 90.75 242 ALA A O 1
ATOM 1935 N N . PRO A 1 243 ? 2.327 10.201 -10.822 1.00 81.69 243 PRO A N 1
ATOM 1936 C CA . PRO A 1 243 ? 1.973 9.756 -12.178 1.00 81.69 243 PRO A CA 1
ATOM 1937 C C . PRO A 1 243 ? 1.920 10.898 -13.202 1.00 81.69 243 PRO A C 1
ATOM 1939 O O . PRO A 1 243 ? 1.884 10.665 -14.409 1.00 81.69 243 PRO A O 1
ATOM 1942 N N . VAL A 1 244 ? 1.916 12.141 -12.724 1.00 71.44 244 VAL A N 1
ATOM 1943 C CA . VAL A 1 244 ? 1.978 13.351 -13.535 1.00 71.44 244 VAL A CA 1
ATOM 1944 C C . VAL A 1 244 ? 3.120 14.198 -12.997 1.00 71.44 244 VAL A C 1
ATOM 1946 O O . VAL A 1 244 ? 3.222 14.413 -11.789 1.00 71.44 244 VAL A O 1
ATOM 1949 N N . ALA A 1 245 ? 3.958 14.727 -13.889 1.00 61.81 245 ALA A N 1
ATOM 1950 C CA . ALA A 1 245 ? 4.865 15.811 -13.533 1.00 61.81 245 ALA A CA 1
ATOM 1951 C C . ALA A 1 245 ? 4.025 17.068 -13.262 1.00 61.81 245 ALA A C 1
ATOM 1953 O O . ALA A 1 245 ? 3.753 17.858 -14.169 1.00 61.81 245 ALA A O 1
ATOM 1954 N N . ALA A 1 246 ? 3.546 17.222 -12.027 1.00 54.03 246 ALA A N 1
ATOM 1955 C CA . ALA A 1 246 ? 2.802 18.400 -11.611 1.00 54.03 246 ALA A CA 1
ATOM 1956 C C . ALA A 1 246 ? 3.659 19.642 -11.903 1.00 54.03 246 ALA A C 1
ATOM 1958 O O . ALA A 1 246 ? 4.760 19.785 -11.378 1.00 54.03 246 ALA A O 1
ATOM 1959 N N . HIS A 1 247 ? 3.188 20.524 -12.788 1.00 55.00 247 HIS A N 1
ATOM 1960 C CA . HIS A 1 247 ? 3.862 21.784 -13.128 1.00 55.00 247 HIS A CA 1
ATOM 1961 C C . HIS A 1 247 ? 5.328 21.647 -13.599 1.00 55.00 247 HIS A C 1
ATOM 1963 O O . HIS A 1 247 ? 6.159 22.476 -13.238 1.00 55.00 247 HIS A O 1
ATOM 1969 N N . ASN A 1 248 ? 5.664 20.624 -14.399 1.00 66.12 248 ASN A N 1
ATOM 1970 C CA . ASN A 1 248 ? 7.047 20.325 -14.822 1.00 66.12 248 ASN A CA 1
ATOM 1971 C C . ASN A 1 248 ? 8.008 20.015 -13.657 1.00 66.12 248 ASN A C 1
ATOM 1973 O O . ASN A 1 248 ? 9.221 20.120 -13.811 1.00 66.12 248 ASN A O 1
ATOM 1977 N N . VAL A 1 249 ? 7.485 19.622 -12.496 1.00 77.81 249 VAL A N 1
ATOM 1978 C CA . VAL A 1 249 ? 8.277 19.178 -11.350 1.00 77.81 249 VAL A CA 1
ATOM 1979 C C . VAL A 1 249 ? 8.053 17.685 -11.159 1.00 77.81 249 VAL A C 1
ATOM 1981 O O . VAL A 1 249 ? 6.928 17.209 -11.007 1.00 77.81 249 VAL A O 1
ATOM 1984 N N . ASN A 1 250 ? 9.145 16.931 -11.166 1.00 86.62 250 ASN A N 1
ATOM 1985 C CA . ASN A 1 250 ? 9.133 15.521 -10.812 1.00 86.62 250 ASN A CA 1
ATOM 1986 C C . ASN A 1 250 ? 8.986 15.424 -9.303 1.00 86.62 250 ASN A C 1
ATOM 1988 O O . ASN A 1 250 ? 9.730 16.076 -8.573 1.00 86.62 250 ASN A O 1
ATOM 1992 N N . THR A 1 251 ? 8.009 14.643 -8.858 1.00 90.62 251 THR A N 1
ATOM 1993 C CA . THR A 1 251 ? 7.701 14.486 -7.440 1.00 90.62 251 THR A CA 1
ATOM 1994 C C . THR A 1 251 ? 7.699 13.006 -7.094 1.00 90.62 251 THR A C 1
ATOM 1996 O O . THR A 1 251 ? 7.077 12.213 -7.797 1.00 90.62 251 THR A O 1
ATOM 1999 N N . ILE A 1 252 ? 8.395 12.644 -6.023 1.00 94.81 252 ILE A N 1
ATOM 2000 C CA . ILE A 1 252 ? 8.410 11.296 -5.452 1.00 94.81 252 ILE A CA 1
ATOM 2001 C C . ILE A 1 252 ? 7.969 11.420 -3.995 1.00 94.81 252 ILE A C 1
ATOM 2003 O O . ILE A 1 252 ? 8.371 12.359 -3.312 1.00 94.81 252 ILE A O 1
ATOM 2007 N N . ALA A 1 253 ? 7.147 10.490 -3.526 1.00 95.06 253 ALA A N 1
ATOM 2008 C CA . ALA A 1 253 ? 6.888 10.287 -2.107 1.00 95.06 253 ALA A CA 1
ATOM 2009 C C . ALA A 1 253 ? 7.630 9.034 -1.644 1.00 95.06 253 ALA A C 1
ATOM 2011 O O . ALA A 1 253 ? 7.665 8.047 -2.376 1.00 95.06 253 ALA A O 1
ATOM 2012 N N . SER A 1 254 ? 8.186 9.060 -0.441 1.00 97.50 254 SER A N 1
ATOM 2013 C CA . SER A 1 254 ? 8.688 7.867 0.239 1.00 97.50 254 SER A CA 1
ATOM 2014 C C . SER A 1 254 ? 8.226 7.847 1.686 1.00 97.50 254 SER A C 1
ATOM 2016 O O . SER A 1 254 ? 8.008 8.901 2.289 1.00 97.50 254 SER A O 1
ATOM 2018 N N . CYS A 1 255 ? 8.074 6.649 2.238 1.00 95.62 255 CYS A N 1
ATOM 2019 C CA . CYS A 1 255 ? 7.781 6.452 3.650 1.00 95.62 255 CYS A CA 1
ATOM 2020 C C . CYS A 1 255 ? 8.583 5.286 4.223 1.00 95.62 255 CYS A C 1
ATOM 2022 O O . CYS A 1 255 ? 9.013 4.401 3.479 1.00 95.62 255 CYS A O 1
ATOM 2024 N N . GLY A 1 256 ? 8.793 5.281 5.538 1.00 94.38 256 GLY A N 1
ATOM 2025 C CA . GLY A 1 256 ? 9.683 4.308 6.153 1.00 94.38 256 GLY A CA 1
ATOM 2026 C C . GLY A 1 256 ? 9.417 3.983 7.615 1.00 94.38 256 GLY A C 1
ATOM 2027 O O . GLY A 1 256 ? 8.509 4.501 8.270 1.00 94.38 256 GLY A O 1
ATOM 2028 N N . GLN A 1 257 ? 10.277 3.097 8.110 1.00 95.25 257 GLN A N 1
ATOM 2029 C CA . GLN A 1 257 ? 10.346 2.631 9.493 1.00 95.25 257 GLN A CA 1
ATOM 2030 C C . GLN A 1 257 ? 10.656 3.767 10.481 1.00 95.25 257 GLN A C 1
ATOM 2032 O O . GLN A 1 257 ? 10.262 3.714 11.642 1.00 95.25 257 GLN A O 1
ATOM 2037 N N . ASP A 1 258 ? 11.288 4.834 9.996 1.00 92.62 258 ASP A N 1
ATOM 2038 C CA . ASP A 1 258 ? 11.595 6.050 10.747 1.00 92.62 258 ASP A CA 1
ATOM 2039 C C . ASP A 1 258 ? 10.379 6.948 11.018 1.00 92.62 258 ASP A C 1
ATOM 2041 O O . ASP A 1 258 ? 10.527 8.023 11.605 1.00 92.62 258 ASP A O 1
ATOM 2045 N N . ARG A 1 259 ? 9.180 6.500 10.617 1.00 91.00 259 ARG A N 1
ATOM 2046 C CA . ARG A 1 259 ? 7.901 7.200 10.792 1.00 91.00 259 ARG A CA 1
ATOM 2047 C C . ARG A 1 259 ? 7.840 8.523 10.034 1.00 91.00 259 ARG A C 1
ATOM 2049 O O . ARG A 1 259 ? 7.054 9.406 10.372 1.00 91.00 259 ARG A O 1
ATOM 2056 N N . LYS A 1 260 ? 8.671 8.690 9.004 1.00 89.75 260 LYS A N 1
ATOM 2057 C CA . LYS A 1 260 ? 8.672 9.880 8.153 1.00 89.75 260 LYS A CA 1
ATOM 2058 C C . LYS A 1 260 ? 8.017 9.585 6.818 1.00 89.75 260 LYS A C 1
ATOM 2060 O O . LYS A 1 260 ? 8.255 8.540 6.215 1.00 89.75 260 LYS A O 1
ATOM 2065 N N . ALA A 1 261 ? 7.261 10.559 6.319 1.00 90.88 261 ALA A N 1
ATOM 2066 C CA . ALA A 1 261 ? 6.942 10.659 4.900 1.00 90.88 261 ALA A CA 1
ATOM 2067 C C . ALA A 1 261 ? 7.709 11.843 4.298 1.00 90.88 261 ALA A C 1
ATOM 2069 O O . ALA A 1 261 ? 7.595 12.974 4.783 1.00 90.88 261 ALA A O 1
ATOM 2070 N N . ILE A 1 262 ? 8.483 11.587 3.245 1.00 93.00 262 ILE A N 1
ATOM 2071 C CA . ILE A 1 262 ? 9.324 12.589 2.582 1.00 93.00 262 ILE A CA 1
ATOM 2072 C C . ILE A 1 262 ? 8.839 12.788 1.148 1.00 93.00 262 ILE A C 1
ATOM 2074 O O . ILE A 1 262 ? 8.601 11.832 0.411 1.00 93.00 262 ILE A O 1
ATOM 2078 N N . ILE A 1 263 ? 8.701 14.053 0.749 1.00 93.00 263 ILE A N 1
ATOM 2079 C CA . ILE A 1 263 ? 8.408 14.457 -0.623 1.00 93.00 263 ILE A CA 1
ATOM 2080 C C . ILE A 1 263 ? 9.670 15.001 -1.267 1.00 93.00 263 ILE A C 1
ATOM 2082 O O . ILE A 1 263 ? 10.205 16.031 -0.859 1.00 93.00 263 ILE A O 1
ATOM 2086 N N . TRP A 1 264 ? 10.104 14.331 -2.323 1.00 93.56 264 TRP A N 1
ATOM 2087 C CA . TRP A 1 264 ? 11.255 14.707 -3.125 1.00 93.56 264 TRP A CA 1
ATOM 2088 C C . TRP A 1 264 ? 10.772 15.442 -4.363 1.00 93.56 264 TRP A C 1
ATOM 2090 O O . TRP A 1 264 ? 9.942 14.914 -5.104 1.00 93.56 264 TRP A O 1
ATOM 2100 N N . ARG A 1 265 ? 11.281 16.649 -4.613 1.00 90.00 265 ARG A N 1
ATOM 2101 C CA . ARG A 1 265 ? 10.929 17.441 -5.795 1.00 90.00 265 ARG A CA 1
ATOM 2102 C C . ARG A 1 265 ? 12.146 17.787 -6.626 1.00 90.00 265 ARG A C 1
ATOM 2104 O O . ARG A 1 265 ? 13.185 18.165 -6.100 1.00 90.00 265 ARG A O 1
ATOM 2111 N N . CYS A 1 266 ? 11.996 17.718 -7.941 1.00 87.50 266 CYS A N 1
ATOM 2112 C CA . CYS A 1 266 ? 13.036 18.107 -8.877 1.00 87.50 266 CYS A CA 1
ATOM 2113 C C . CYS A 1 266 ? 12.427 18.756 -10.119 1.00 87.50 266 CYS A C 1
ATOM 2115 O O . CYS A 1 266 ? 11.655 18.133 -10.851 1.00 87.50 266 CYS A O 1
ATOM 2117 N N . SER A 1 267 ? 12.773 20.018 -10.367 1.00 79.94 267 SER A N 1
ATOM 2118 C CA . SER A 1 267 ? 12.340 20.758 -11.560 1.00 79.94 267 SER A CA 1
ATOM 2119 C C . SER A 1 267 ? 12.945 20.186 -12.843 1.00 79.94 267 SER A C 1
ATOM 2121 O O . SER A 1 267 ? 12.295 20.159 -13.882 1.00 79.94 267 SER A O 1
ATOM 2123 N N . ASN A 1 268 ? 14.180 19.688 -12.777 1.00 76.19 268 ASN A N 1
ATOM 2124 C CA . ASN A 1 268 ? 14.825 19.006 -13.887 1.00 76.19 268 ASN A CA 1
ATOM 2125 C C . ASN A 1 268 ? 15.681 17.843 -13.382 1.00 76.19 268 ASN A C 1
ATOM 2127 O O . ASN A 1 268 ? 16.768 18.051 -12.843 1.00 76.19 268 ASN A O 1
ATOM 2131 N N . VAL A 1 269 ? 15.214 16.615 -13.618 1.00 71.44 269 VAL A N 1
ATOM 2132 C CA . VAL A 1 269 ? 15.896 15.391 -13.163 1.00 71.44 269 VAL A CA 1
ATOM 2133 C C . VAL A 1 269 ? 17.309 15.279 -13.737 1.00 71.44 269 VAL A C 1
ATOM 2135 O O . VAL A 1 269 ? 18.200 14.792 -13.047 1.00 71.44 269 VAL A O 1
ATOM 2138 N N . ASP A 1 270 ? 17.558 15.809 -14.941 1.00 72.06 270 ASP A N 1
ATOM 2139 C CA . ASP A 1 270 ? 18.891 15.791 -15.558 1.00 72.06 270 ASP A CA 1
ATOM 2140 C C . ASP A 1 270 ? 19.903 16.651 -14.773 1.00 72.06 270 ASP A C 1
ATOM 2142 O O . ASP A 1 270 ? 21.101 16.367 -14.796 1.00 72.06 270 ASP A O 1
ATOM 2146 N N . GLN A 1 271 ? 19.437 17.674 -14.045 1.00 75.44 271 GLN A N 1
ATOM 2147 C CA . GLN A 1 271 ? 20.281 18.507 -13.176 1.00 75.44 271 GLN A CA 1
ATOM 2148 C C . GLN A 1 271 ? 20.575 17.846 -11.825 1.00 75.44 271 GLN A C 1
ATOM 2150 O O . GLN A 1 271 ? 21.431 18.331 -11.091 1.00 75.44 271 GLN A O 1
ATOM 2155 N N . ARG A 1 272 ? 19.886 16.743 -11.496 1.00 81.75 272 ARG A N 1
ATOM 2156 C CA . ARG A 1 272 ? 20.057 15.956 -10.262 1.00 81.75 272 ARG A CA 1
ATOM 2157 C C . ARG A 1 272 ? 19.913 16.763 -8.965 1.00 81.75 272 ARG A C 1
ATOM 2159 O O . ARG A 1 272 ? 20.406 16.351 -7.922 1.00 81.75 272 ARG A O 1
ATOM 2166 N N . GLN A 1 273 ? 19.219 17.896 -9.015 1.00 85.44 273 GLN A N 1
ATOM 2167 C CA . GLN A 1 273 ? 18.933 18.723 -7.845 1.00 85.44 273 GLN A CA 1
ATOM 2168 C C . GLN A 1 273 ? 17.555 18.365 -7.301 1.00 85.44 273 GLN A C 1
ATOM 2170 O O . GLN A 1 273 ? 16.542 18.934 -7.709 1.00 85.44 273 GLN A O 1
ATOM 2175 N N . TRP A 1 274 ? 17.527 17.378 -6.414 1.00 91.81 274 TRP A N 1
ATOM 2176 C CA . TRP A 1 274 ? 16.325 16.987 -5.690 1.00 91.81 274 TRP A CA 1
ATOM 2177 C C . TRP A 1 274 ? 16.264 17.728 -4.357 1.00 91.81 274 TRP A C 1
ATOM 2179 O O . TRP A 1 274 ? 17.236 17.739 -3.607 1.00 91.81 274 TRP A O 1
ATOM 2189 N N . SER A 1 275 ? 15.128 18.351 -4.061 1.00 90.38 275 SER A N 1
ATOM 2190 C CA . SER A 1 275 ? 14.835 18.915 -2.747 1.00 90.38 275 SER A CA 1
ATOM 2191 C C . SER A 1 275 ? 13.954 17.958 -1.956 1.00 90.38 275 SER A C 1
ATOM 2193 O O . SER A 1 275 ? 12.959 17.453 -2.474 1.00 90.38 275 SER A O 1
ATOM 2195 N N . ALA A 1 276 ? 14.321 17.714 -0.702 1.00 92.50 276 ALA A N 1
ATOM 2196 C CA . ALA A 1 276 ? 13.531 16.930 0.234 1.00 92.50 276 ALA A CA 1
ATOM 2197 C C . ALA A 1 276 ? 12.653 17.861 1.079 1.00 92.50 276 ALA A C 1
ATOM 2199 O O . ALA A 1 276 ? 13.124 18.877 1.592 1.00 92.50 276 ALA A O 1
ATOM 2200 N N . GLN A 1 277 ? 11.382 17.508 1.231 1.00 88.25 277 GLN A N 1
ATOM 2201 C CA . GLN A 1 277 ? 10.469 18.115 2.188 1.00 88.25 277 GLN A CA 1
ATOM 2202 C C . GLN A 1 277 ? 9.859 17.007 3.043 1.00 88.25 277 GLN A C 1
ATOM 2204 O O . GLN A 1 277 ? 9.080 16.197 2.545 1.00 88.25 277 GLN A O 1
ATOM 2209 N N . GLU A 1 278 ? 10.185 16.991 4.330 1.00 87.12 278 GLU A N 1
ATOM 2210 C CA . GLU A 1 278 ? 9.507 16.130 5.300 1.00 87.12 278 GLU A CA 1
ATOM 2211 C C . GLU A 1 278 ? 8.085 16.663 5.534 1.00 87.12 278 GLU A C 1
ATOM 2213 O O . GLU A 1 278 ? 7.901 17.861 5.762 1.00 87.12 278 GLU A O 1
ATOM 2218 N N . LEU A 1 279 ? 7.071 15.799 5.423 1.00 75.50 279 LEU A N 1
ATOM 2219 C CA . LEU A 1 279 ? 5.672 16.196 5.622 1.00 75.50 279 LEU A CA 1
ATOM 2220 C C . LEU A 1 279 ? 5.333 16.333 7.107 1.00 75.50 279 LEU A C 1
ATOM 2222 O O . LEU A 1 279 ? 4.828 17.365 7.540 1.00 75.50 279 LEU A O 1
ATOM 2226 N N . ALA A 1 280 ? 5.607 15.271 7.860 1.00 65.38 280 ALA A N 1
ATOM 2227 C CA . ALA A 1 280 ? 5.476 15.168 9.305 1.00 65.38 280 ALA A CA 1
ATOM 2228 C C . ALA A 1 280 ? 6.208 13.902 9.778 1.00 65.38 280 ALA A C 1
ATOM 2230 O O . ALA A 1 280 ? 6.475 12.994 8.982 1.00 65.38 280 ALA A O 1
ATOM 2231 N N . VAL A 1 281 ? 6.502 13.851 11.077 1.00 75.06 281 VAL A N 1
ATOM 2232 C CA . VAL A 1 281 ? 6.821 12.602 11.772 1.00 75.06 281 VAL A CA 1
ATOM 2233 C C . VAL A 1 281 ? 5.504 12.063 12.317 1.00 75.06 281 VAL A C 1
ATOM 2235 O O . VAL A 1 281 ? 4.796 12.787 13.015 1.00 75.06 281 VAL A O 1
ATOM 2238 N N . PHE A 1 282 ? 5.168 10.836 11.946 1.00 79.94 282 PHE A N 1
ATOM 2239 C CA . PHE A 1 282 ? 3.966 10.142 12.388 1.00 79.94 282 PHE A CA 1
ATOM 2240 C C . PHE A 1 282 ? 4.247 9.404 13.700 1.00 79.94 282 PHE A C 1
ATOM 2242 O O . PHE A 1 282 ? 5.406 9.154 14.048 1.00 79.94 282 PHE A O 1
ATOM 2249 N N . ASP A 1 283 ? 3.194 9.077 14.445 1.00 78.19 283 ASP A N 1
ATOM 2250 C CA . ASP A 1 283 ? 3.341 8.384 15.727 1.00 78.19 283 ASP A CA 1
ATOM 2251 C C . ASP A 1 283 ? 3.877 6.961 15.528 1.00 78.19 283 ASP A C 1
ATOM 2253 O O . ASP A 1 283 ? 4.728 6.503 16.305 1.00 78.19 283 ASP A O 1
ATOM 2257 N N . ASP A 1 284 ? 3.479 6.332 14.420 1.00 84.12 284 ASP A N 1
ATOM 2258 C CA . ASP A 1 284 ? 3.777 4.943 14.111 1.00 84.12 284 ASP A CA 1
ATOM 2259 C C . ASP A 1 284 ? 4.415 4.731 12.723 1.00 84.12 284 ASP A C 1
ATOM 2261 O O . ASP A 1 284 ? 4.592 5.661 11.926 1.00 84.12 284 ASP A O 1
ATOM 2265 N N . ILE A 1 285 ? 4.842 3.496 12.455 1.00 90.62 285 ILE A N 1
ATOM 2266 C CA . ILE A 1 285 ? 5.560 3.112 11.228 1.00 90.62 285 ILE A CA 1
ATOM 2267 C C . ILE A 1 285 ? 4.668 3.290 10.001 1.00 90.62 285 ILE A C 1
ATOM 2269 O O . ILE A 1 285 ? 3.492 2.933 10.013 1.00 90.62 285 ILE A O 1
ATOM 2273 N N . LEU A 1 286 ? 5.254 3.769 8.903 1.00 91.12 286 LEU A N 1
ATOM 2274 C CA . LEU A 1 286 ? 4.559 3.914 7.630 1.00 91.12 286 LEU A CA 1
ATOM 2275 C C . LEU A 1 286 ? 4.873 2.758 6.681 1.00 91.12 286 LEU A C 1
ATOM 2277 O O . LEU A 1 286 ? 6.039 2.444 6.445 1.00 91.12 286 LEU A O 1
ATOM 2281 N N . TRP A 1 287 ? 3.830 2.167 6.102 1.00 92.31 287 TRP A N 1
ATOM 2282 C CA . TRP A 1 287 ? 3.925 0.987 5.241 1.00 92.31 287 TRP A CA 1
ATOM 2283 C C . TRP A 1 287 ? 3.811 1.300 3.754 1.00 92.31 287 TRP A C 1
ATOM 2285 O O . TRP A 1 287 ? 4.586 0.742 2.985 1.00 92.31 287 TRP A O 1
ATOM 2295 N N . HIS A 1 288 ? 2.888 2.184 3.355 1.00 92.38 288 HIS A N 1
ATOM 2296 C CA . HIS A 1 288 ? 2.640 2.497 1.945 1.00 92.38 288 HIS A CA 1
ATOM 2297 C C . HIS A 1 288 ? 2.380 3.980 1.698 1.00 92.38 288 HIS A C 1
ATOM 2299 O O . HIS A 1 288 ? 1.806 4.692 2.531 1.00 92.38 288 HIS A O 1
ATOM 2305 N N . VAL A 1 289 ? 2.745 4.419 0.495 1.00 92.56 289 VAL A N 1
ATOM 2306 C CA . VAL A 1 289 ? 2.428 5.738 -0.055 1.00 92.56 289 VAL A CA 1
ATOM 2307 C C . VAL A 1 289 ? 1.846 5.592 -1.453 1.00 92.56 289 VAL A C 1
ATOM 2309 O O . VAL A 1 289 ? 2.372 4.872 -2.291 1.00 92.56 289 VAL A O 1
ATOM 2312 N N . SER A 1 290 ? 0.760 6.305 -1.747 1.00 91.25 290 SER A N 1
ATOM 2313 C CA . SER A 1 290 ? 0.129 6.227 -3.067 1.00 91.25 290 SER A CA 1
ATOM 2314 C C . SER A 1 290 ? -0.439 7.561 -3.519 1.00 91.25 290 SER A C 1
ATOM 2316 O O . SER A 1 290 ? -1.173 8.238 -2.795 1.00 91.25 290 SER A O 1
ATOM 2318 N N . TRP A 1 291 ? -0.099 7.950 -4.744 1.00 86.12 291 TRP A N 1
ATOM 2319 C CA . TRP A 1 291 ? -0.614 9.163 -5.360 1.00 86.12 291 TRP A CA 1
ATOM 2320 C C . TRP A 1 291 ? -1.979 8.918 -5.995 1.00 86.12 291 TRP A C 1
ATOM 2322 O O . TRP A 1 291 ? -2.194 7.952 -6.725 1.00 86.12 291 TRP A O 1
ATOM 2332 N N . SER A 1 292 ? -2.882 9.877 -5.814 1.00 80.75 292 SER A N 1
ATOM 2333 C CA . SER A 1 292 ? -4.034 10.032 -6.706 1.00 80.75 292 SER A CA 1
ATOM 2334 C C . SER A 1 292 ? -3.586 10.198 -8.167 1.00 80.75 292 SER A C 1
ATOM 2336 O O . SER A 1 292 ? -2.509 10.725 -8.447 1.00 80.75 292 SER A O 1
ATOM 2338 N N . LEU A 1 293 ? -4.439 9.806 -9.119 1.00 78.12 293 LEU A N 1
ATOM 2339 C CA . LEU A 1 293 ? -4.132 9.864 -10.559 1.00 78.12 293 LEU A CA 1
ATOM 2340 C C . LEU A 1 293 ? -3.757 11.272 -11.056 1.00 78.12 293 LEU A C 1
ATOM 2342 O O . LEU A 1 293 ? -2.955 11.409 -11.974 1.00 78.12 293 LEU A O 1
ATOM 2346 N N . CYS A 1 294 ? -4.324 12.319 -10.453 1.00 73.00 294 CYS A N 1
ATOM 2347 C CA . CYS A 1 294 ? -4.009 13.715 -10.761 1.00 73.00 294 CYS A CA 1
ATOM 2348 C C . CYS A 1 294 ? -2.819 14.273 -9.961 1.00 73.00 294 CYS A C 1
ATOM 2350 O O . CYS A 1 294 ? -2.494 15.448 -10.117 1.00 73.00 294 CYS A O 1
ATOM 2352 N N . ALA A 1 295 ? -2.174 13.453 -9.124 1.00 74.94 295 ALA A N 1
ATOM 2353 C CA . ALA A 1 295 ? -1.046 13.813 -8.266 1.00 74.94 295 ALA A CA 1
ATOM 2354 C C . ALA A 1 295 ? -1.317 14.994 -7.307 1.00 74.94 295 ALA A C 1
ATOM 2356 O O . ALA A 1 295 ? -0.387 15.688 -6.902 1.00 74.94 295 ALA A O 1
ATOM 2357 N N . THR A 1 296 ? -2.581 15.238 -6.936 1.00 71.19 296 THR A N 1
ATOM 2358 C CA . THR A 1 296 ? -2.958 16.315 -5.997 1.00 71.19 296 THR A CA 1
ATOM 2359 C C . THR A 1 296 ? -3.123 15.828 -4.562 1.00 71.19 296 THR A C 1
ATOM 2361 O O . THR A 1 296 ? -2.906 16.589 -3.626 1.00 71.19 296 THR A O 1
ATOM 2364 N N . VAL A 1 297 ? -3.501 14.562 -4.390 1.00 78.19 297 VAL A N 1
ATOM 2365 C CA . VAL A 1 297 ? -3.657 13.889 -3.096 1.00 78.19 297 VAL A CA 1
ATOM 2366 C C . VAL A 1 297 ? -2.629 12.769 -2.988 1.00 78.19 297 VAL A C 1
ATOM 2368 O O . VAL A 1 297 ? -2.453 12.005 -3.944 1.00 78.19 297 VAL A O 1
ATOM 2371 N N . LEU A 1 298 ? -1.996 12.672 -1.820 1.00 82.06 298 LEU A N 1
ATOM 2372 C CA . LEU A 1 298 ? -1.150 11.561 -1.403 1.00 82.06 298 LEU A CA 1
ATOM 2373 C C . LEU A 1 298 ? -1.855 10.818 -0.266 1.00 82.06 298 LEU A C 1
ATOM 2375 O O . LEU A 1 298 ? -2.199 11.426 0.746 1.00 82.06 298 LEU A O 1
ATOM 2379 N N . ALA A 1 299 ? -2.065 9.518 -0.436 1.00 83.75 299 ALA A N 1
ATOM 2380 C CA . ALA A 1 299 ? -2.451 8.623 0.641 1.00 83.75 299 ALA A CA 1
ATOM 2381 C C . ALA A 1 299 ? -1.187 8.069 1.306 1.00 83.75 299 ALA A C 1
ATOM 2383 O O . ALA A 1 299 ? -0.254 7.662 0.614 1.00 83.75 299 ALA A O 1
ATOM 2384 N N . VAL A 1 300 ? -1.171 8.055 2.636 1.00 85.62 300 VAL A N 1
ATOM 2385 C CA . VAL A 1 300 ? -0.097 7.495 3.461 1.00 85.62 300 VAL A CA 1
ATOM 2386 C C . VAL A 1 300 ? -0.752 6.519 4.431 1.00 85.62 300 VAL A C 1
ATOM 2388 O O . VAL A 1 300 ? -1.711 6.899 5.102 1.00 85.62 300 VAL A O 1
ATOM 2391 N N . SER A 1 301 ? -0.281 5.276 4.488 1.00 86.06 301 SER A N 1
ATOM 2392 C CA . SER A 1 301 ? -0.799 4.270 5.422 1.00 86.06 301 SER A CA 1
ATOM 2393 C C . SER A 1 301 ? 0.247 3.920 6.475 1.00 86.06 301 SER A C 1
ATOM 2395 O O . SER A 1 301 ? 1.359 3.521 6.121 1.00 86.06 301 SER A O 1
ATOM 2397 N N . GLY A 1 302 ? -0.120 4.036 7.750 1.00 82.62 302 GLY A N 1
ATOM 2398 C CA . GLY A 1 302 ? 0.687 3.600 8.891 1.00 82.62 302 GLY A CA 1
ATOM 2399 C C . GLY A 1 302 ? 0.177 2.313 9.538 1.00 82.62 302 GLY A C 1
ATOM 2400 O O . GLY A 1 302 ? -0.832 1.758 9.104 1.00 82.62 302 GLY A O 1
ATOM 2401 N N . SER A 1 303 ? 0.879 1.830 10.566 1.00 69.25 303 SER A N 1
ATOM 2402 C CA . SER A 1 303 ? 0.396 0.754 11.450 1.00 69.25 303 SER A CA 1
ATOM 2403 C C . SER A 1 303 ? -0.732 1.191 12.378 1.00 69.25 303 SER A C 1
ATOM 2405 O O . SER A 1 303 ? -1.369 0.322 12.977 1.00 69.25 303 SER A O 1
ATOM 2407 N N . ASP A 1 304 ? -1.044 2.491 12.404 1.00 54.31 304 ASP A N 1
ATOM 2408 C CA . ASP A 1 304 ? -2.282 3.024 12.955 1.00 54.31 304 ASP A CA 1
ATOM 2409 C C . ASP A 1 304 ? -3.472 2.499 12.138 1.00 54.31 304 ASP A C 1
ATOM 2411 O O . ASP A 1 304 ? -4.077 3.166 11.295 1.00 54.31 304 ASP A O 1
ATOM 2415 N N . ASN A 1 305 ? -3.861 1.266 12.448 1.00 44.53 305 ASN A N 1
ATOM 2416 C CA . ASN A 1 305 ? -5.260 0.929 12.546 1.00 44.53 305 ASN A CA 1
ATOM 2417 C C . ASN A 1 305 ? -5.852 1.945 13.526 1.00 44.53 305 ASN A C 1
ATOM 2419 O O . ASN A 1 305 ? -5.854 1.690 14.726 1.00 44.53 305 ASN A O 1
ATOM 2423 N N . GLU A 1 306 ? -6.350 3.092 13.057 1.00 36.00 306 GLU A N 1
ATOM 2424 C CA . GLU A 1 306 ? -7.271 3.904 13.855 1.00 36.00 306 GLU A CA 1
ATOM 2425 C C . GLU A 1 306 ? -8.515 3.042 14.159 1.00 36.00 306 GLU A C 1
ATOM 2427 O O . GLU A 1 306 ? -9.533 3.028 13.464 1.00 36.00 306 GLU A O 1
ATOM 2432 N N . ARG A 1 307 ? -8.370 2.237 15.206 1.00 33.12 307 ARG A N 1
ATOM 2433 C CA . ARG A 1 307 ? -9.357 1.479 15.959 1.00 33.12 307 ARG A CA 1
ATOM 2434 C C . ARG A 1 307 ? -8.922 1.524 17.427 1.00 33.12 307 ARG A C 1
ATOM 2436 O O . ARG A 1 307 ? -8.975 0.525 18.128 1.00 33.12 307 ARG A O 1
ATOM 2443 N N . MET A 1 308 ? -8.588 2.709 17.935 1.00 30.84 308 MET A N 1
ATOM 2444 C CA . MET A 1 308 ? -8.838 2.965 19.351 1.00 30.84 308 MET A CA 1
ATOM 2445 C C . MET A 1 308 ? -10.363 2.959 19.526 1.00 30.84 308 MET A C 1
ATOM 2447 O O . MET A 1 308 ? -11.069 3.888 19.144 1.00 30.84 308 MET A O 1
ATOM 2451 N N . CYS A 1 309 ? -10.870 1.801 19.955 1.00 33.56 309 CYS A N 1
ATOM 2452 C CA . CYS A 1 309 ? -12.247 1.489 20.356 1.00 33.56 309 CYS A CA 1
ATOM 2453 C C . CYS A 1 309 ? -13.388 1.649 19.318 1.00 33.56 309 CYS A C 1
ATOM 2455 O O . CYS A 1 309 ? -14.514 1.227 19.578 1.00 33.56 309 CYS A O 1
ATOM 2457 N N . GLY A 1 310 ? -13.131 2.161 18.108 1.00 34.22 310 GLY A N 1
ATOM 2458 C CA . GLY A 1 310 ? -14.179 2.422 17.105 1.00 34.22 310 GLY A CA 1
ATOM 2459 C C . GLY A 1 310 ? -14.757 1.200 16.371 1.00 34.22 310 GLY A C 1
ATOM 2460 O O . GLY A 1 310 ? -15.838 1.287 15.784 1.00 34.22 310 GLY A O 1
ATOM 2461 N N . LYS A 1 311 ? -14.080 0.049 16.385 1.00 41.53 311 LYS A N 1
ATOM 2462 C CA . LYS A 1 311 ? -14.581 -1.188 15.763 1.00 41.53 311 LYS A CA 1
ATOM 2463 C C . LYS A 1 311 ? -14.125 -2.400 16.578 1.00 41.53 311 LYS A C 1
ATOM 2465 O O . LYS A 1 311 ? -13.184 -3.089 16.198 1.00 41.53 311 LYS A O 1
ATOM 2470 N N . PHE A 1 312 ? -14.762 -2.571 17.729 1.00 47.81 312 PHE A N 1
ATOM 2471 C CA . PHE A 1 312 ? -14.757 -3.817 18.485 1.00 47.81 312 PHE A CA 1
ATOM 2472 C C . PHE A 1 312 ? -15.732 -4.793 17.810 1.00 47.81 312 PHE A C 1
ATOM 2474 O O . PHE A 1 312 ? -16.921 -4.477 17.720 1.00 47.81 312 PHE A O 1
ATOM 2481 N N . ASP A 1 313 ? -15.233 -5.926 17.317 1.00 55.12 313 ASP A N 1
ATOM 2482 C CA . ASP A 1 313 ? -16.035 -7.001 16.722 1.00 55.12 313 ASP A CA 1
ATOM 2483 C C . ASP A 1 313 ? -15.953 -8.260 17.626 1.00 55.12 313 ASP A C 1
ATOM 2485 O O . ASP A 1 313 ? -14.968 -8.454 18.337 1.00 55.12 313 ASP A O 1
ATOM 2489 N N . GLU A 1 314 ? -16.967 -9.142 17.636 1.00 59.25 314 GLU A N 1
ATOM 2490 C CA . GLU A 1 314 ? -16.962 -10.363 18.487 1.00 59.25 314 GLU A CA 1
ATOM 2491 C C . GLU A 1 314 ? -15.742 -11.272 18.226 1.00 59.25 314 GLU A C 1
ATOM 2493 O O . GLU A 1 314 ? -15.278 -11.987 19.113 1.00 59.25 314 GLU A O 1
ATOM 2498 N N . GLU A 1 315 ? -15.164 -11.190 17.026 1.00 57.69 315 GLU A N 1
ATOM 2499 C CA . GLU A 1 315 ? -13.944 -11.892 16.611 1.00 57.69 315 GLU A CA 1
ATOM 2500 C C . GLU A 1 315 ? -12.664 -11.405 17.321 1.00 57.69 315 GLU A C 1
ATOM 2502 O O . GLU A 1 315 ? -11.591 -12.001 17.166 1.00 57.69 315 GLU A O 1
ATOM 2507 N N . ASP A 1 316 ? -12.740 -10.317 18.090 1.00 64.56 316 ASP A N 1
ATOM 2508 C CA . ASP A 1 316 ? -11.627 -9.787 18.880 1.00 64.56 316 ASP A CA 1
ATOM 2509 C C . ASP A 1 316 ? -11.514 -10.426 20.265 1.00 64.56 316 ASP A C 1
ATOM 2511 O O . ASP A 1 316 ? -10.534 -10.186 20.975 1.00 64.56 316 ASP A O 1
ATOM 2515 N N . ILE A 1 317 ? -12.461 -11.289 20.638 1.00 75.25 317 ILE A N 1
ATOM 2516 C CA . ILE A 1 317 ? -12.444 -12.027 21.897 1.00 75.25 317 ILE A CA 1
ATOM 2517 C C . ILE A 1 317 ? -11.447 -13.190 21.800 1.00 75.25 317 ILE A C 1
ATOM 2519 O O . ILE A 1 317 ? -11.615 -14.128 21.026 1.00 75.25 317 ILE A O 1
ATOM 2523 N N . ILE A 1 318 ? -10.401 -13.147 22.628 1.00 80.19 318 ILE A N 1
ATOM 2524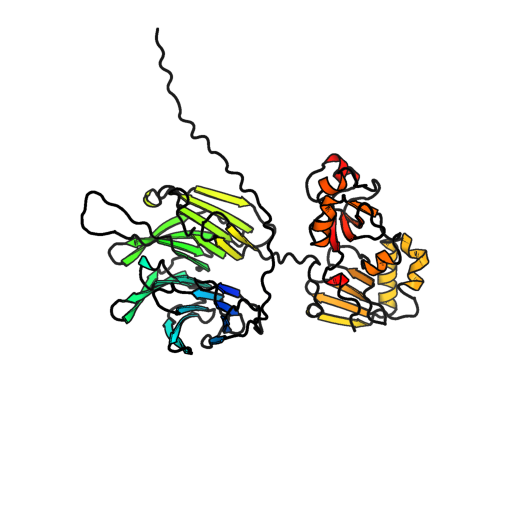 C CA . ILE A 1 318 ? -9.383 -14.205 22.739 1.00 80.19 318 ILE A CA 1
ATOM 2525 C C . ILE A 1 318 ? -9.856 -15.309 23.689 1.00 80.19 318 ILE A C 1
ATOM 2527 O O . ILE A 1 318 ? -9.554 -16.484 23.488 1.00 80.19 318 ILE A O 1
ATOM 2531 N N . GLY A 1 319 ? -10.585 -14.948 24.745 1.00 81.00 319 GLY A N 1
ATOM 2532 C CA . GLY A 1 319 ? -11.139 -15.933 25.663 1.00 81.00 319 GLY A CA 1
ATOM 2533 C C . GLY A 1 319 ? -11.884 -15.330 26.843 1.00 81.00 319 GLY A C 1
ATOM 2534 O O . GLY A 1 319 ? -11.618 -14.207 27.269 1.00 81.00 319 GLY A O 1
ATOM 2535 N N . THR A 1 320 ? -12.787 -16.129 27.405 1.00 85.44 320 THR A N 1
ATOM 2536 C CA . THR A 1 320 ? -13.649 -15.747 28.526 1.00 85.44 320 THR A CA 1
ATOM 2537 C C . THR A 1 320 ? -13.313 -16.587 29.753 1.00 85.44 320 THR A C 1
ATOM 2539 O O . THR A 1 320 ? -13.207 -17.810 29.676 1.00 85.44 320 THR A O 1
ATOM 2542 N N . GLN A 1 321 ? -13.151 -15.936 30.904 1.00 86.94 321 GLN A N 1
ATOM 2543 C CA . GLN A 1 321 ? -12.832 -16.576 32.176 1.00 86.94 321 GLN A CA 1
ATOM 2544 C C . GLN A 1 321 ? -13.833 -16.164 33.257 1.00 86.94 321 GLN A C 1
ATOM 2546 O O . GLN A 1 321 ? -13.982 -14.984 33.567 1.00 86.94 321 GLN A O 1
ATOM 2551 N N . GLN A 1 322 ? -14.466 -17.139 33.911 1.00 85.56 322 GLN A N 1
ATOM 2552 C CA . GLN A 1 322 ? -15.266 -16.879 35.107 1.00 85.56 322 GLN A CA 1
ATOM 2553 C C . GLN A 1 322 ? -14.345 -16.542 36.288 1.00 85.56 322 GLN A C 1
ATOM 2555 O O . GLN A 1 322 ? -13.397 -17.274 36.594 1.00 85.56 322 GLN A O 1
ATOM 2560 N N . LEU A 1 323 ? -14.593 -15.408 36.941 1.00 84.69 323 LEU A N 1
ATOM 2561 C CA . LEU A 1 323 ? -13.713 -14.907 37.991 1.00 84.69 323 LEU A CA 1
ATOM 2562 C C . LEU A 1 323 ? -13.953 -15.611 39.334 1.00 84.69 323 LEU A C 1
ATOM 2564 O O . LEU A 1 323 ? -15.086 -15.884 39.722 1.00 84.69 323 LEU A O 1
ATOM 2568 N N . LYS A 1 324 ? -12.871 -15.851 40.087 1.00 83.81 324 LYS A N 1
ATOM 2569 C CA . LYS A 1 324 ? -12.939 -16.318 41.483 1.00 83.81 324 LYS A CA 1
ATOM 2570 C C . LYS A 1 324 ? -13.367 -15.171 42.405 1.00 83.81 324 LYS A C 1
ATOM 2572 O O . LYS A 1 324 ? -13.021 -14.014 42.161 1.00 83.81 324 LYS A O 1
ATOM 2577 N N . SER A 1 325 ? -14.020 -15.491 43.524 1.00 84.50 325 SER A N 1
ATOM 2578 C CA . SER A 1 325 ? -14.550 -14.491 44.468 1.00 84.50 325 SER A CA 1
ATOM 2579 C C . SER A 1 325 ? -13.492 -13.530 45.032 1.00 84.50 325 SER A C 1
ATOM 2581 O O . SER A 1 325 ? -13.807 -12.386 45.344 1.00 84.50 325 SER A O 1
ATOM 2583 N N . SER A 1 326 ? -12.230 -13.955 45.166 1.00 84.62 326 SER A N 1
ATOM 2584 C CA . SER A 1 326 ? -11.131 -13.074 45.594 1.00 84.62 326 SER A CA 1
ATOM 2585 C C . SER A 1 326 ? -10.786 -12.015 44.540 1.00 84.62 326 SER A C 1
ATOM 2587 O O . SER A 1 326 ? -10.645 -10.840 44.875 1.00 84.62 326 SER A O 1
ATOM 2589 N N . THR A 1 327 ? -10.708 -12.404 43.265 1.00 86.94 327 THR A N 1
ATOM 2590 C CA . THR A 1 327 ? -10.434 -11.492 42.145 1.00 86.94 327 THR A CA 1
ATOM 2591 C C . THR A 1 327 ? -11.584 -10.511 41.931 1.00 86.94 327 THR A C 1
ATOM 2593 O O . THR A 1 327 ? -11.337 -9.325 41.737 1.00 86.94 327 THR A O 1
ATOM 2596 N N . GLN A 1 328 ? -12.834 -10.968 42.059 1.00 86.19 328 GLN A N 1
ATOM 2597 C CA . GLN A 1 328 ? -14.018 -10.101 41.971 1.00 86.19 328 GLN A CA 1
ATOM 2598 C C . GLN A 1 328 ? -13.999 -8.995 43.027 1.00 86.19 328 GLN A C 1
ATOM 2600 O O . GLN A 1 328 ? -14.244 -7.835 42.707 1.00 86.19 328 GLN A O 1
ATOM 2605 N N . LYS A 1 329 ? -13.640 -9.330 44.276 1.00 88.06 329 LYS A N 1
ATOM 2606 C CA . LYS A 1 329 ? -13.480 -8.334 45.347 1.00 88.06 329 LYS A CA 1
ATOM 2607 C C . LYS A 1 329 ? -12.404 -7.300 45.011 1.00 88.06 329 LYS A C 1
ATOM 2609 O O . LYS A 1 329 ? -12.617 -6.118 45.254 1.00 88.06 329 LYS A O 1
ATOM 2614 N N . SER A 1 330 ? -11.280 -7.731 44.430 1.00 89.06 330 SER A N 1
ATOM 2615 C CA . SER A 1 330 ? -10.197 -6.824 44.031 1.00 89.06 330 SER A CA 1
ATOM 2616 C C . SER A 1 330 ? -10.614 -5.880 42.899 1.00 89.06 330 SER A C 1
ATOM 2618 O O . SER A 1 330 ? -10.374 -4.682 43.003 1.00 89.06 330 SER A O 1
ATOM 2620 N N . ILE A 1 331 ? -11.275 -6.390 41.854 1.00 88.44 331 ILE A N 1
ATOM 2621 C CA . ILE A 1 331 ? -11.766 -5.563 40.738 1.00 88.44 331 ILE A CA 1
ATOM 2622 C C . ILE A 1 331 ? -12.813 -4.568 41.236 1.00 88.44 331 ILE A C 1
ATOM 2624 O O . ILE A 1 331 ? -12.732 -3.386 40.920 1.00 88.44 331 ILE A O 1
ATOM 2628 N N . ARG A 1 332 ? -13.744 -5.015 42.084 1.00 90.00 332 ARG A N 1
ATOM 2629 C CA . ARG A 1 332 ? -14.755 -4.137 42.673 1.00 90.00 332 ARG A CA 1
ATOM 2630 C C . ARG A 1 332 ? -14.137 -3.016 43.517 1.00 90.00 332 ARG A C 1
ATOM 2632 O O . ARG A 1 332 ? -14.583 -1.885 43.389 1.00 90.00 332 ARG A O 1
ATOM 2639 N N . SER A 1 333 ? -13.112 -3.304 44.327 1.00 90.12 333 SER A N 1
ATOM 2640 C CA . SER A 1 333 ? -12.379 -2.268 45.082 1.00 90.12 333 SER A CA 1
ATOM 2641 C C . SER A 1 333 ? -11.766 -1.230 44.144 1.00 90.12 333 SER A C 1
ATOM 2643 O O . SER A 1 333 ? -11.981 -0.042 44.334 1.00 90.12 333 SER A O 1
ATOM 2645 N N . LYS A 1 334 ? -11.092 -1.679 43.075 1.00 90.81 334 LYS A N 1
ATOM 2646 C CA . LYS A 1 334 ? -10.471 -0.785 42.084 1.00 90.81 334 LYS A CA 1
ATOM 2647 C C . LYS A 1 334 ? -11.487 0.107 41.370 1.00 90.81 334 LYS A C 1
ATOM 2649 O O . LYS A 1 334 ? -11.200 1.273 41.136 1.00 90.81 334 LYS A O 1
ATOM 2654 N N . ILE A 1 335 ? -12.657 -0.432 41.016 1.00 90.38 335 ILE A N 1
ATOM 2655 C CA . ILE A 1 335 ? -13.721 0.353 40.373 1.00 90.38 335 ILE A CA 1
ATOM 2656 C C . ILE A 1 335 ? -14.272 1.403 41.344 1.00 90.38 335 ILE A C 1
ATOM 2658 O O . ILE A 1 335 ? -14.462 2.540 40.935 1.00 90.38 335 ILE A O 1
ATOM 2662 N N . LEU A 1 336 ? -14.483 1.062 42.619 1.00 90.00 336 LEU A N 1
ATOM 2663 C CA . LEU A 1 336 ? -14.979 2.008 43.629 1.00 90.00 336 LEU A CA 1
ATOM 2664 C C . LEU A 1 336 ? -13.958 3.096 43.982 1.00 90.00 336 LEU A C 1
ATOM 2666 O O . LEU A 1 336 ? -14.330 4.250 44.157 1.00 90.00 336 LEU A O 1
ATOM 2670 N N . GLU A 1 337 ? -12.669 2.753 44.016 1.00 89.38 337 GLU A N 1
ATOM 2671 C CA . GLU A 1 337 ? -11.582 3.729 44.169 1.00 89.38 337 GLU A CA 1
ATOM 2672 C C . GLU A 1 337 ? -11.558 4.746 43.014 1.00 89.38 337 GLU A C 1
ATOM 2674 O O . GLU A 1 337 ? -11.229 5.909 43.231 1.00 89.38 337 GLU A O 1
ATOM 2679 N N . GLN A 1 338 ? -11.919 4.322 41.796 1.00 87.25 338 GLN A N 1
ATOM 2680 C CA . GLN A 1 338 ? -11.950 5.176 40.601 1.00 87.25 338 GLN A CA 1
ATOM 2681 C C . GLN A 1 338 ? -13.270 5.939 40.434 1.00 87.25 338 GLN A C 1
ATOM 2683 O O . GLN A 1 338 ? -13.264 7.068 39.950 1.00 87.25 338 GLN A O 1
ATOM 2688 N N . LEU A 1 339 ? -14.394 5.336 40.826 1.00 86.50 339 LEU A N 1
ATOM 2689 C CA . LEU A 1 339 ? -15.746 5.877 40.683 1.00 86.50 339 LEU A CA 1
ATOM 2690 C C . LEU A 1 339 ? -16.465 5.861 42.044 1.00 86.50 339 LEU A C 1
ATOM 2692 O O . LEU A 1 339 ? -17.345 5.024 42.260 1.00 86.50 339 LEU A O 1
ATOM 2696 N N . PRO A 1 340 ? -16.146 6.795 42.962 1.00 85.06 340 PRO A N 1
ATOM 2697 C CA . PRO A 1 340 ? -16.725 6.808 44.310 1.00 85.06 340 PRO A CA 1
ATOM 2698 C C . PRO A 1 340 ? -18.248 6.986 44.315 1.00 85.06 340 PRO A C 1
ATOM 2700 O O . PRO A 1 340 ? -18.944 6.462 45.176 1.00 85.06 340 PRO A O 1
ATOM 2703 N N . LEU A 1 341 ? -18.790 7.677 43.305 1.00 84.94 341 LEU A N 1
ATOM 2704 C CA . LEU A 1 341 ? -20.233 7.896 43.134 1.00 84.94 341 LEU A CA 1
ATOM 2705 C C . LEU A 1 341 ? -21.017 6.600 42.871 1.00 84.94 341 LEU A C 1
ATOM 2707 O O . LEU A 1 341 ? -22.245 6.608 42.876 1.00 84.94 341 LEU A O 1
ATOM 2711 N N . LEU A 1 342 ? -20.319 5.490 42.634 1.00 86.62 342 LEU A N 1
ATOM 2712 C CA . LEU A 1 342 ? -20.902 4.177 42.411 1.00 86.62 342 LEU A CA 1
ATOM 2713 C C . LEU A 1 342 ? -21.193 3.426 43.723 1.00 86.62 342 LEU A C 1
ATOM 2715 O O . LEU A 1 342 ? -21.870 2.402 43.674 1.00 86.62 342 LEU A O 1
ATOM 2719 N N . ASP A 1 343 ? -20.703 3.892 44.880 1.00 85.06 343 ASP A N 1
ATOM 2720 C CA . ASP A 1 343 ? -20.784 3.176 46.168 1.00 85.06 343 ASP A CA 1
ATOM 2721 C C . ASP A 1 343 ? -22.214 2.750 46.548 1.00 85.06 343 ASP A C 1
ATOM 2723 O O . ASP A 1 343 ? -22.425 1.636 47.044 1.00 85.06 343 ASP A O 1
ATOM 2727 N N . ASP A 1 344 ? -23.205 3.590 46.246 1.00 83.12 344 ASP A N 1
ATOM 2728 C CA . ASP A 1 344 ? -24.607 3.326 46.582 1.00 83.12 344 ASP A CA 1
ATOM 2729 C C . ASP A 1 344 ? -25.271 2.307 45.639 1.00 83.12 344 ASP A C 1
ATOM 2731 O O . ASP A 1 344 ? -26.129 1.536 46.071 1.00 83.12 344 ASP A O 1
ATOM 2735 N N . CYS A 1 345 ? -24.861 2.242 44.365 1.00 87.88 345 CYS A N 1
ATOM 2736 C CA . CYS A 1 345 ? -25.494 1.399 43.337 1.00 87.88 345 CYS A CA 1
ATOM 2737 C C . CYS A 1 345 ? -24.643 0.204 42.874 1.00 87.88 345 CYS A C 1
ATOM 2739 O O . CYS A 1 345 ? -25.123 -0.668 42.151 1.00 87.88 345 CYS A O 1
ATOM 2741 N N . ILE A 1 346 ? -23.391 0.076 43.321 1.00 86.75 346 ILE A N 1
ATOM 2742 C CA . ILE A 1 346 ? -22.484 -1.007 42.904 1.00 86.75 346 ILE A CA 1
ATOM 2743 C C . ILE A 1 346 ? -22.988 -2.405 43.295 1.00 86.75 346 ILE A C 1
ATOM 2745 O O . ILE A 1 346 ? -22.560 -3.406 42.724 1.00 86.75 346 ILE A O 1
ATOM 2749 N N . ASN A 1 347 ? -23.878 -2.520 44.286 1.00 86.12 347 ASN A N 1
ATOM 2750 C CA . ASN A 1 347 ? -24.519 -3.796 44.617 1.00 86.12 347 ASN A CA 1
ATOM 2751 C C . ASN A 1 347 ? -25.553 -4.227 43.576 1.00 86.12 347 ASN A C 1
ATOM 2753 O O . ASN A 1 347 ? -25.735 -5.430 43.427 1.00 86.12 347 ASN A O 1
ATOM 2757 N N . ASP A 1 348 ? -26.163 -3.280 42.868 1.00 84.69 348 ASP A N 1
ATOM 2758 C CA . ASP A 1 348 ? -27.127 -3.558 41.804 1.00 84.69 348 ASP A CA 1
ATOM 2759 C C . ASP A 1 348 ? -26.402 -3.876 40.490 1.00 84.69 348 ASP A C 1
ATOM 2761 O O . ASP A 1 348 ? -26.836 -4.736 39.733 1.00 84.69 348 ASP A O 1
ATOM 2765 N N . ILE A 1 349 ? -25.259 -3.222 40.249 1.00 85.88 349 ILE A N 1
ATOM 2766 C CA . ILE A 1 349 ? -24.458 -3.391 39.026 1.00 85.88 349 ILE A CA 1
ATOM 2767 C C . ILE A 1 349 ? -23.572 -4.643 39.102 1.00 85.88 349 ILE A C 1
ATOM 2769 O O . ILE A 1 349 ? -23.499 -5.418 38.155 1.00 85.88 349 ILE A O 1
ATOM 2773 N N . LEU A 1 350 ? -22.876 -4.846 40.226 1.00 85.75 350 LEU A N 1
ATOM 2774 C CA . LEU A 1 350 ? -21.992 -5.992 40.460 1.00 85.75 350 LEU A CA 1
ATOM 2775 C C . LEU A 1 350 ? -22.325 -6.662 41.808 1.00 85.75 350 LEU A C 1
ATOM 2777 O O . LEU A 1 350 ? -21.564 -6.500 42.772 1.00 85.75 350 LEU A O 1
ATOM 2781 N N . PRO A 1 351 ? -23.409 -7.455 41.913 1.00 84.50 351 PRO A N 1
ATOM 2782 C CA . PRO A 1 351 ? -23.826 -8.092 43.163 1.00 84.50 351 PRO A CA 1
ATOM 2783 C C . PRO A 1 351 ? -22.748 -8.983 43.797 1.00 84.50 351 PRO A C 1
ATOM 2785 O O . PRO A 1 351 ? -22.144 -9.829 43.150 1.00 84.50 351 PRO A O 1
ATOM 2788 N N . LYS A 1 352 ? -22.538 -8.879 45.117 1.00 81.44 352 LYS A N 1
ATOM 2789 C CA . LYS A 1 352 ? -21.486 -9.646 45.830 1.00 81.44 352 LYS A CA 1
ATOM 2790 C C . LYS A 1 352 ? -21.647 -11.174 45.764 1.00 81.44 352 LYS A C 1
ATOM 2792 O O . LYS A 1 352 ? -20.697 -11.886 46.087 1.00 81.44 352 LYS A O 1
ATOM 2797 N N . LYS A 1 353 ? -22.854 -11.661 45.467 1.00 78.00 353 LYS A N 1
ATOM 2798 C CA . LYS A 1 353 ? -23.184 -13.092 45.400 1.00 78.00 353 LYS A CA 1
ATOM 2799 C C . LYS A 1 353 ? -23.008 -13.675 43.998 1.00 78.00 353 LYS A C 1
ATOM 2801 O O . LYS A 1 353 ? -22.838 -14.887 43.894 1.00 78.00 353 LYS A O 1
ATOM 2806 N N . ASP A 1 354 ? -23.001 -12.831 42.970 1.00 80.69 354 ASP A N 1
ATOM 2807 C CA . ASP A 1 354 ? -23.009 -13.272 41.582 1.00 80.69 354 ASP A CA 1
ATOM 2808 C C . ASP A 1 354 ? -21.594 -13.295 41.017 1.00 80.69 354 ASP A C 1
ATOM 2810 O O . ASP A 1 354 ? -20.729 -12.497 41.385 1.00 80.69 354 ASP A O 1
ATOM 2814 N N . SER A 1 355 ? -21.336 -14.256 40.131 1.00 78.75 355 SER A N 1
ATOM 2815 C CA . SER A 1 355 ? -20.034 -14.373 39.492 1.00 78.75 355 SER A CA 1
ATOM 2816 C C . SER A 1 355 ? -19.974 -13.579 38.190 1.00 78.75 355 SER A C 1
ATOM 2818 O O . SER A 1 355 ? -20.777 -13.839 37.297 1.00 78.75 355 SER A O 1
ATOM 2820 N N . PHE A 1 356 ? -18.972 -12.713 38.041 1.00 87.44 356 PHE A N 1
ATOM 2821 C CA . PHE A 1 356 ? -18.712 -11.980 36.794 1.00 87.44 356 PHE A CA 1
ATOM 2822 C C . PHE A 1 356 ? -17.731 -12.724 35.885 1.00 87.44 356 PHE A C 1
ATOM 2824 O O . PHE A 1 356 ? -16.847 -13.457 36.361 1.00 87.44 356 PHE A O 1
ATOM 2831 N N . LYS A 1 357 ? -17.869 -12.502 34.577 1.00 88.25 357 LYS A N 1
ATOM 2832 C CA . LYS A 1 357 ? -16.963 -12.989 33.535 1.00 88.25 357 LYS A CA 1
ATOM 2833 C C . LYS A 1 357 ? -15.934 -11.902 33.200 1.00 88.25 357 LYS A C 1
ATOM 2835 O O . LYS A 1 357 ? -16.279 -10.732 33.056 1.00 88.25 357 LYS A O 1
ATOM 2840 N N . LEU A 1 358 ? -14.672 -12.299 33.063 1.00 89.44 358 LEU A N 1
ATOM 2841 C CA . LEU A 1 358 ? -13.607 -11.492 32.472 1.00 89.44 358 LEU A CA 1
ATOM 2842 C C . LEU A 1 358 ? -13.401 -11.959 31.035 1.00 89.44 358 LEU A C 1
ATOM 2844 O O . LEU A 1 358 ? -13.035 -13.115 30.813 1.00 89.44 358 LEU A O 1
ATOM 2848 N N . ILE A 1 359 ? -13.617 -11.071 30.077 1.00 87.19 359 ILE A N 1
ATOM 2849 C CA . ILE A 1 359 ? -13.422 -11.349 28.656 1.00 87.19 359 ILE A CA 1
ATOM 2850 C C . ILE A 1 359 ? -12.125 -10.665 28.237 1.00 87.19 359 ILE A C 1
ATOM 2852 O O . ILE A 1 359 ? -11.984 -9.448 28.356 1.00 87.19 359 ILE A O 1
ATOM 2856 N N . LYS A 1 360 ? -11.157 -11.454 27.779 1.00 84.88 360 LYS A N 1
ATOM 2857 C CA . LYS A 1 360 ? -9.890 -10.954 27.250 1.00 84.88 360 LYS A CA 1
ATOM 2858 C C . LYS A 1 360 ? -10.017 -10.787 25.752 1.00 84.88 360 LYS A C 1
ATOM 2860 O O . LYS A 1 360 ? -10.362 -11.741 25.056 1.00 84.88 360 LYS A O 1
ATOM 2865 N N . CYS A 1 361 ? -9.695 -9.599 25.276 1.00 79.19 361 CYS A N 1
ATOM 2866 C CA . CYS A 1 361 ? -9.734 -9.262 23.865 1.00 79.19 361 CYS A CA 1
ATOM 2867 C C . CYS A 1 361 ? -8.312 -9.055 23.328 1.00 79.19 361 CYS A C 1
ATOM 2869 O O . CYS A 1 361 ? -7.338 -9.019 24.091 1.00 79.19 361 CYS A O 1
ATOM 2871 N N . LYS A 1 362 ? -8.186 -8.939 22.004 1.00 71.62 362 LYS A N 1
ATOM 2872 C CA . LYS A 1 362 ? -6.944 -8.516 21.345 1.00 71.62 362 LYS A CA 1
ATOM 2873 C C . LYS A 1 362 ? -6.458 -7.174 21.907 1.00 71.62 362 LYS A C 1
ATOM 2875 O O . LYS A 1 362 ? -7.205 -6.441 22.549 1.00 71.62 362 LYS A O 1
ATOM 2880 N N . GLU A 1 363 ? -5.165 -6.906 21.725 1.00 69.06 363 GLU A N 1
ATOM 2881 C CA . GLU A 1 363 ? -4.531 -5.636 22.123 1.00 69.06 363 GLU A CA 1
ATOM 2882 C C . GLU A 1 363 ? -4.611 -5.315 23.630 1.00 69.06 363 GLU A C 1
ATOM 2884 O O . GLU A 1 363 ? -4.523 -4.164 24.045 1.00 69.06 363 GLU A O 1
ATOM 2889 N N . HIS A 1 364 ? -4.711 -6.347 24.478 1.00 76.81 364 HIS A N 1
ATOM 2890 C CA . HIS A 1 364 ? -4.727 -6.215 25.942 1.00 76.81 364 HIS A CA 1
ATOM 2891 C C . HIS A 1 364 ? -5.925 -5.425 26.501 1.00 76.81 364 HIS A C 1
ATOM 2893 O O . HIS A 1 364 ? -5.800 -4.761 27.532 1.00 76.81 364 HIS A O 1
ATOM 2899 N N . VAL A 1 365 ? -7.090 -5.521 25.854 1.00 82.19 365 VAL A N 1
ATOM 2900 C CA . VAL A 1 365 ? -8.352 -4.992 26.389 1.00 82.19 365 VAL A CA 1
ATOM 2901 C C . VAL A 1 365 ? -9.068 -6.063 27.214 1.00 82.19 365 VAL A C 1
ATOM 2903 O O . VAL A 1 365 ? -9.255 -7.199 26.772 1.00 82.19 365 VAL A O 1
ATOM 2906 N N . GLU A 1 366 ? -9.488 -5.695 28.419 1.00 88.06 366 GLU A N 1
ATOM 2907 C CA . GLU A 1 366 ? -10.261 -6.540 29.327 1.00 88.06 366 GLU A CA 1
ATOM 2908 C C . GLU A 1 366 ? -11.687 -5.995 29.477 1.00 88.06 366 GLU A C 1
ATOM 2910 O O . GLU A 1 366 ? -11.878 -4.810 29.746 1.00 88.06 366 GLU A O 1
ATOM 2915 N N . LEU A 1 367 ? -12.695 -6.857 29.332 1.00 89.31 367 LEU A N 1
ATOM 2916 C CA . LEU A 1 367 ? -14.098 -6.515 29.577 1.00 89.31 367 LEU A CA 1
ATOM 2917 C C . LEU A 1 367 ? -14.617 -7.255 30.808 1.00 89.31 367 LEU A C 1
ATOM 2919 O O . LEU A 1 367 ? -14.354 -8.448 30.988 1.00 89.31 367 LEU A O 1
ATOM 2923 N N . ILE A 1 368 ? -15.393 -6.557 31.631 1.00 90.25 368 ILE A N 1
ATOM 2924 C CA . ILE A 1 368 ? -16.110 -7.129 32.769 1.00 90.25 368 ILE A CA 1
ATOM 2925 C C . ILE A 1 368 ? -17.574 -7.266 32.380 1.00 90.25 368 ILE A C 1
ATOM 2927 O O . ILE A 1 368 ? -18.244 -6.259 32.146 1.00 90.25 368 ILE A O 1
ATOM 2931 N N . ALA A 1 369 ? -18.058 -8.504 32.335 1.00 89.38 369 ALA A N 1
ATOM 2932 C CA . ALA A 1 369 ? -19.449 -8.819 32.049 1.00 89.38 369 ALA A CA 1
ATOM 2933 C C . ALA A 1 369 ? -20.134 -9.494 33.244 1.00 89.38 369 ALA A C 1
ATOM 2935 O O . ALA A 1 369 ? -19.487 -10.194 34.032 1.00 89.38 369 ALA A O 1
ATOM 2936 N N . ASP A 1 370 ? -21.441 -9.284 33.377 1.00 86.75 370 ASP A N 1
ATOM 2937 C CA . ASP A 1 370 ? -22.264 -9.988 34.362 1.00 86.75 370 ASP A CA 1
ATOM 2938 C C . ASP A 1 370 ? -22.421 -11.490 34.026 1.00 86.75 370 ASP A C 1
ATOM 2940 O O . ASP A 1 370 ? -21.819 -12.021 33.085 1.00 86.75 370 ASP A O 1
ATOM 2944 N N . CYS A 1 371 ? -23.186 -12.215 34.844 1.00 81.38 371 CYS A N 1
ATOM 2945 C CA . CYS A 1 371 ? -23.472 -13.632 34.611 1.00 81.38 371 CYS A CA 1
ATOM 2946 C C . CYS A 1 371 ? -24.243 -13.876 33.304 1.00 81.38 371 CYS A C 1
ATOM 2948 O O . CYS A 1 371 ? -24.014 -14.900 32.653 1.00 81.38 371 CYS A O 1
ATOM 2950 N N . ASP A 1 372 ? -25.084 -12.921 32.908 1.00 80.62 372 ASP A N 1
ATOM 2951 C CA . ASP A 1 372 ? -25.902 -12.962 31.698 1.00 80.62 372 ASP A CA 1
ATOM 2952 C C . ASP A 1 372 ? -25.103 -12.595 30.433 1.00 80.62 372 ASP A C 1
ATOM 2954 O O . ASP A 1 372 ? -25.572 -12.815 29.319 1.00 80.62 372 ASP A O 1
ATOM 2958 N N . GLY A 1 373 ? -23.866 -12.110 30.590 1.00 79.56 373 GLY A N 1
ATOM 2959 C CA . GLY A 1 373 ? -22.956 -11.750 29.504 1.00 79.56 373 GLY A CA 1
ATOM 2960 C C . GLY A 1 373 ? -23.027 -10.280 29.086 1.00 79.56 373 GLY A C 1
ATOM 2961 O O . GLY A 1 373 ? -22.389 -9.904 28.103 1.00 79.56 373 GLY A O 1
ATOM 2962 N N . ASN A 1 374 ? -23.765 -9.429 29.800 1.00 86.12 374 ASN A N 1
ATOM 2963 C CA . ASN A 1 374 ? -23.820 -7.999 29.510 1.00 86.12 374 ASN A CA 1
ATOM 2964 C C . ASN A 1 374 ? -22.520 -7.328 29.950 1.00 86.12 374 ASN A C 1
ATOM 2966 O O . ASN A 1 374 ? -22.105 -7.446 31.103 1.00 86.12 374 ASN A O 1
ATOM 2970 N N . VAL A 1 375 ? -21.882 -6.599 29.035 1.00 88.75 375 VAL A N 1
ATOM 2971 C CA . VAL A 1 375 ? -20.625 -5.896 29.314 1.00 88.75 375 VAL A CA 1
ATOM 2972 C C . VAL A 1 375 ? -20.905 -4.617 30.108 1.00 88.75 375 VAL A C 1
ATOM 2974 O O . VAL A 1 375 ? -21.643 -3.732 29.668 1.00 88.75 375 VAL A O 1
ATOM 2977 N N . LEU A 1 376 ? -20.289 -4.513 31.284 1.00 90.88 376 LEU A N 1
ATOM 2978 C CA . LEU A 1 376 ? -20.496 -3.421 32.235 1.00 90.88 376 LEU A CA 1
ATOM 2979 C C . LEU A 1 376 ? -19.324 -2.437 32.244 1.00 90.88 376 LEU A C 1
ATOM 2981 O O . LEU A 1 376 ? -19.543 -1.229 32.163 1.00 90.88 376 LEU A O 1
ATOM 2985 N N . PHE A 1 377 ? -18.090 -2.948 32.305 1.00 92.00 377 PHE A N 1
ATOM 2986 C CA . PHE A 1 377 ? -16.870 -2.137 32.366 1.00 92.00 377 PHE A CA 1
ATOM 2987 C C . PHE A 1 377 ? -15.826 -2.599 31.356 1.00 92.00 377 PHE A C 1
ATOM 2989 O O . PHE A 1 377 ? -15.730 -3.787 31.044 1.00 92.00 377 PHE A O 1
ATOM 2996 N N . ILE A 1 378 ? -15.013 -1.652 30.900 1.00 90.44 378 ILE A N 1
ATOM 2997 C CA . ILE A 1 378 ? -13.924 -1.857 29.947 1.00 90.44 378 ILE A CA 1
ATOM 2998 C C . ILE A 1 378 ? -12.623 -1.368 30.588 1.00 90.44 378 ILE A C 1
ATOM 3000 O O . ILE A 1 378 ? -12.597 -0.321 31.238 1.00 90.44 378 ILE A O 1
ATOM 3004 N N . LYS A 1 379 ? -11.541 -2.128 30.406 1.00 89.44 379 LYS A N 1
ATOM 3005 C CA . LYS A 1 379 ? -10.190 -1.786 30.852 1.00 89.44 379 LYS A CA 1
ATOM 3006 C C . LYS A 1 379 ? -9.180 -2.036 29.731 1.00 89.44 379 LYS A C 1
ATOM 3008 O O . LYS A 1 379 ? -8.702 -3.159 29.571 1.00 89.44 379 LYS A O 1
ATOM 3013 N N . PRO A 1 380 ? -8.815 -0.999 28.967 1.00 86.12 380 PRO A N 1
ATOM 3014 C CA . PRO A 1 380 ? -7.632 -1.029 28.116 1.00 86.12 380 PRO A CA 1
ATOM 3015 C C . PRO A 1 380 ? -6.354 -1.068 28.967 1.00 86.12 380 PRO A C 1
ATOM 3017 O O . PRO A 1 380 ? -6.386 -0.756 30.163 1.00 86.12 380 PRO A O 1
ATOM 3020 N N . ARG A 1 381 ? -5.209 -1.411 28.365 1.00 78.19 381 ARG A N 1
ATOM 3021 C CA . ARG A 1 381 ? -3.916 -1.537 29.064 1.00 78.19 381 ARG A CA 1
ATOM 3022 C C . ARG A 1 381 ? -3.564 -0.295 29.895 1.00 78.19 381 ARG A C 1
ATOM 3024 O O . ARG A 1 381 ? -3.412 -0.404 31.114 1.00 78.19 381 ARG A O 1
ATOM 3031 N N . ASP A 1 382 ? -3.566 0.873 29.258 1.00 81.31 382 ASP A N 1
ATOM 3032 C CA . ASP A 1 382 ? -3.039 2.124 29.827 1.00 81.31 382 ASP A CA 1
ATOM 3033 C C . ASP A 1 382 ? -4.125 3.161 30.182 1.00 81.31 382 ASP A C 1
ATOM 3035 O O . ASP A 1 382 ? -3.821 4.300 30.517 1.00 81.31 382 ASP A O 1
ATOM 3039 N N . VAL A 1 383 ? -5.403 2.765 30.166 1.00 85.38 383 VAL A N 1
ATOM 3040 C CA . VAL A 1 383 ? -6.552 3.630 30.512 1.00 85.38 383 VAL A CA 1
ATOM 3041 C C . VAL A 1 383 ? -7.267 3.073 31.748 1.00 85.38 383 VAL A C 1
ATOM 3043 O O . VAL A 1 383 ? -7.374 1.853 31.842 1.00 85.38 383 VAL A O 1
ATOM 3046 N N . PRO A 1 384 ? -7.746 3.880 32.715 1.00 87.25 384 PRO A N 1
ATOM 3047 C CA . PRO A 1 384 ? -8.542 3.401 33.856 1.00 87.25 384 PRO A CA 1
ATOM 3048 C C . PRO A 1 384 ? -9.795 2.599 33.458 1.00 87.25 384 PRO A C 1
ATOM 3050 O O . PRO A 1 384 ? -10.170 2.563 32.288 1.00 87.25 384 PRO A O 1
ATOM 3053 N N . TYR A 1 385 ? -10.451 1.940 34.423 1.00 90.75 385 TYR A N 1
ATOM 3054 C CA . TYR A 1 385 ? -11.741 1.309 34.134 1.00 90.75 385 TYR A CA 1
ATOM 3055 C C . TYR A 1 385 ? -12.757 2.395 33.788 1.00 90.75 385 TYR A C 1
ATOM 3057 O O . TYR A 1 385 ? -12.858 3.402 34.487 1.00 90.75 385 TYR A O 1
ATOM 3065 N N . PHE A 1 386 ? -13.549 2.163 32.747 1.00 92.31 386 PHE A N 1
ATOM 3066 C CA . PHE A 1 386 ? -14.683 3.022 32.428 1.00 92.31 386 PHE A CA 1
ATOM 3067 C C . PHE A 1 386 ? -15.939 2.189 32.141 1.00 92.31 386 PHE A C 1
ATOM 3069 O O . PHE A 1 386 ? -15.834 1.043 31.688 1.00 92.31 386 PHE A O 1
ATOM 3076 N N . PRO A 1 387 ? -17.135 2.716 32.466 1.00 93.06 387 PRO A N 1
ATOM 3077 C CA . PRO A 1 387 ? -18.393 2.017 32.231 1.00 93.06 387 PRO A CA 1
ATOM 3078 C C . PRO A 1 387 ? -18.725 1.975 30.734 1.00 93.06 387 PRO A C 1
ATOM 3080 O O . PRO A 1 387 ? -18.251 2.801 29.958 1.00 93.06 387 PRO A O 1
ATOM 3083 N N . THR A 1 388 ? -19.598 1.063 30.311 1.00 91.56 388 THR A N 1
ATOM 3084 C CA . THR A 1 388 ? -20.213 1.165 28.978 1.00 91.56 388 THR A CA 1
ATOM 3085 C C . THR A 1 388 ? -21.187 2.344 28.918 1.00 91.56 388 THR A C 1
ATOM 3087 O O . THR A 1 388 ? -21.755 2.757 29.934 1.00 91.56 388 THR A O 1
ATOM 3090 N N . LEU A 1 389 ? -21.459 2.874 27.718 1.00 90.06 389 LEU A N 1
ATOM 3091 C CA . LEU A 1 389 ? -22.453 3.943 27.548 1.00 90.06 389 LEU A CA 1
ATOM 3092 C C . LEU A 1 389 ? -23.840 3.517 28.035 1.00 90.06 389 LEU A C 1
ATOM 3094 O O . LEU A 1 389 ? -24.598 4.349 28.519 1.00 90.06 389 LEU A O 1
ATOM 3098 N N . ARG A 1 390 ? -24.174 2.225 27.946 1.00 89.31 390 ARG A N 1
ATOM 3099 C CA . ARG A 1 390 ? -25.448 1.682 28.440 1.00 89.31 390 ARG A CA 1
ATOM 3100 C C . ARG A 1 390 ? -25.538 1.783 29.956 1.00 89.31 390 ARG A C 1
ATOM 3102 O O . ARG A 1 390 ? -26.549 2.258 30.468 1.00 89.31 390 ARG A O 1
ATOM 3109 N N . LEU A 1 391 ? -24.470 1.391 30.651 1.00 90.62 391 LEU A N 1
ATOM 3110 C CA . LEU A 1 391 ? -24.391 1.520 32.100 1.00 90.62 391 LEU A CA 1
ATOM 3111 C C . LEU A 1 391 ? -24.440 2.996 32.518 1.00 90.62 391 LEU A C 1
ATOM 3113 O O . LEU A 1 391 ? -25.190 3.363 33.418 1.00 90.62 391 LEU A O 1
ATOM 3117 N N . LEU A 1 392 ? -23.724 3.862 31.798 1.00 92.62 392 LEU A N 1
ATOM 3118 C CA . LEU A 1 392 ? -23.772 5.305 32.018 1.00 92.62 392 LEU A CA 1
ATOM 3119 C C . LEU A 1 392 ? -25.165 5.899 31.749 1.00 92.62 392 LEU A C 1
ATOM 3121 O O . LEU A 1 392 ? -25.584 6.812 32.444 1.00 92.62 392 LEU A O 1
ATOM 3125 N N . HIS A 1 393 ? -25.920 5.402 30.767 1.00 91.75 393 HIS A N 1
ATOM 3126 C CA . HIS A 1 393 ? -27.290 5.870 30.516 1.00 91.75 393 HIS A CA 1
ATOM 3127 C C . HIS A 1 393 ? -28.257 5.467 31.632 1.00 91.75 393 HIS A C 1
ATOM 3129 O O . HIS A 1 393 ? -29.195 6.213 31.906 1.00 91.75 393 HIS A O 1
ATOM 3135 N N . GLN A 1 394 ? -28.028 4.321 32.278 1.00 90.06 394 GLN A N 1
ATOM 3136 C CA . GLN A 1 394 ? -28.796 3.887 33.451 1.00 90.06 394 GLN A CA 1
ATOM 3137 C C . GLN A 1 394 ? -28.424 4.681 34.707 1.00 90.06 394 GLN A C 1
ATOM 3139 O O . GLN A 1 394 ? -29.307 5.054 35.477 1.00 90.06 394 GLN A O 1
ATOM 3144 N N . TYR A 1 395 ? -27.138 4.999 34.874 1.00 91.00 395 TYR A N 1
ATOM 3145 C CA . TYR A 1 395 ? -26.618 5.766 36.005 1.00 91.00 395 TYR A CA 1
ATOM 3146 C C . TYR A 1 395 ? -25.833 7.001 35.526 1.00 91.00 395 TYR A C 1
ATOM 3148 O O . TYR A 1 395 ? -24.607 7.027 35.625 1.00 91.00 395 TYR A O 1
ATOM 3156 N N . PRO A 1 396 ? -26.498 8.066 35.031 1.00 87.75 396 PRO A N 1
ATOM 3157 C CA . PRO A 1 396 ? -25.807 9.204 34.412 1.00 87.75 396 PRO A CA 1
ATOM 3158 C C . PRO A 1 396 ? -24.864 9.962 35.344 1.00 87.75 396 PRO A C 1
ATOM 3160 O O . PRO A 1 396 ? -23.978 10.660 34.872 1.00 87.75 396 PRO A O 1
ATOM 3163 N N . PHE A 1 397 ? -25.049 9.846 36.656 1.00 88.62 397 PHE A N 1
ATOM 3164 C CA . PHE A 1 397 ? -24.304 10.593 37.668 1.00 88.62 397 PHE A CA 1
ATOM 3165 C C . PHE A 1 397 ? -22.921 10.007 37.992 1.00 88.62 397 PHE A C 1
ATOM 3167 O O . PHE A 1 397 ? -22.175 10.634 38.732 1.00 88.62 397 PHE A O 1
ATOM 3174 N N . ILE A 1 398 ? -22.568 8.823 37.476 1.00 90.12 398 ILE A N 1
ATOM 3175 C CA . ILE A 1 398 ? -21.339 8.109 37.881 1.00 90.12 398 ILE A CA 1
ATOM 3176 C C . ILE A 1 398 ? -20.055 8.701 37.285 1.00 90.12 398 ILE A C 1
ATOM 3178 O O . ILE A 1 398 ? -18.970 8.363 37.744 1.00 90.12 398 ILE A O 1
ATOM 3182 N N . LEU A 1 399 ? -20.169 9.566 36.272 1.00 92.56 399 LEU A N 1
ATOM 3183 C CA . LEU A 1 399 ? -19.052 10.278 35.651 1.00 92.56 399 LEU A CA 1
ATOM 3184 C C . LEU A 1 399 ? -19.319 11.790 35.638 1.00 92.56 399 LEU A C 1
ATOM 3186 O O . LEU A 1 399 ? -20.474 12.193 35.469 1.00 92.56 399 LEU A O 1
ATOM 3190 N N . PRO A 1 400 ? -18.276 12.632 35.743 1.00 92.81 400 PRO A N 1
ATOM 3191 C CA . PRO A 1 400 ? -18.397 14.067 35.497 1.00 92.81 400 PRO A CA 1
ATOM 3192 C C . PRO A 1 400 ? -18.807 14.341 34.043 1.00 92.81 400 PRO A C 1
ATOM 3194 O O . PRO A 1 400 ? -18.449 13.593 33.130 1.00 92.81 400 PRO A O 1
ATOM 3197 N N . HIS A 1 401 ? -19.594 15.398 33.826 1.00 93.31 401 HIS A N 1
ATOM 3198 C CA . HIS A 1 401 ? -20.170 15.724 32.517 1.00 93.31 401 HIS A CA 1
ATOM 3199 C C . HIS A 1 401 ? -19.414 16.858 31.843 1.00 93.31 401 HIS A C 1
ATOM 3201 O O . HIS A 1 401 ? -19.332 17.953 32.391 1.00 93.31 401 HIS A O 1
ATOM 3207 N N . GLU A 1 402 ? -18.997 16.616 30.606 1.00 94.12 402 GLU A N 1
ATOM 3208 C CA . GLU A 1 402 ? -18.469 17.628 29.697 1.00 94.12 402 GLU A CA 1
ATOM 3209 C C . GLU A 1 402 ? -19.406 17.740 28.500 1.00 94.12 402 GLU A C 1
ATOM 3211 O O . GLU A 1 402 ? -19.771 16.736 27.888 1.00 94.12 402 GLU A O 1
ATOM 3216 N N . LYS A 1 403 ? -19.852 18.946 28.154 1.00 94.38 403 LYS A N 1
ATOM 3217 C CA . LYS A 1 403 ? -20.842 19.145 27.090 1.00 94.38 403 LYS A CA 1
ATOM 3218 C C . LYS A 1 403 ? -20.200 19.753 25.853 1.00 94.38 403 LYS A C 1
ATOM 3220 O O . LYS A 1 403 ? -19.633 20.839 25.929 1.00 94.38 403 LYS A O 1
ATOM 3225 N N . VAL A 1 404 ? -20.407 19.105 24.709 1.00 93.31 404 VAL A N 1
ATOM 3226 C CA . VAL A 1 404 ? -19.985 19.591 23.389 1.00 93.31 404 VAL A CA 1
ATOM 3227 C C . VAL A 1 404 ? -21.096 20.367 22.680 1.00 93.31 404 VAL A C 1
ATOM 3229 O O . VAL A 1 404 ? -22.292 20.142 22.913 1.00 93.31 404 VAL A O 1
ATOM 3232 N N . ASP A 1 405 ? -20.704 21.271 21.786 1.00 89.25 405 ASP A N 1
ATOM 3233 C CA . ASP A 1 405 ? -21.630 22.029 20.944 1.00 89.25 405 ASP A CA 1
ATOM 3234 C C . ASP A 1 405 ? -22.315 21.165 19.867 1.00 89.25 405 ASP A C 1
ATOM 3236 O O . ASP A 1 405 ? -21.888 20.052 19.545 1.00 89.25 405 ASP A O 1
ATOM 3240 N N . ARG A 1 406 ? -23.392 21.690 19.264 1.00 87.44 406 ARG A N 1
ATOM 3241 C CA . ARG A 1 406 ? -24.143 20.985 18.206 1.00 87.44 406 ARG A CA 1
ATOM 3242 C C . ARG A 1 406 ? -23.308 20.587 16.989 1.00 87.44 406 ARG A C 1
ATOM 3244 O O . ARG A 1 406 ? -23.600 19.558 16.380 1.00 87.44 406 ARG A O 1
ATOM 3251 N N . GLY A 1 407 ? -22.328 21.399 16.604 1.00 85.38 407 GLY A N 1
ATOM 3252 C CA . GLY A 1 407 ? -21.448 21.145 15.468 1.00 85.38 407 GLY A CA 1
ATOM 3253 C C . GLY A 1 407 ? -20.541 19.940 15.704 1.00 85.38 407 GLY A C 1
ATOM 3254 O O . GLY A 1 407 ? -20.352 19.138 14.790 1.00 85.38 407 GLY A O 1
ATOM 3255 N N . ALA A 1 408 ? -20.063 19.754 16.937 1.00 85.94 408 ALA A N 1
ATOM 3256 C CA . ALA A 1 408 ? -19.218 18.627 17.322 1.00 85.94 408 ALA A CA 1
ATOM 3257 C C . ALA A 1 408 ? -19.955 17.272 17.341 1.00 85.94 408 ALA A C 1
ATOM 3259 O O . ALA A 1 408 ? -19.332 16.243 17.079 1.00 85.94 408 ALA A O 1
ATOM 3260 N N . ILE A 1 409 ? -21.277 17.249 17.578 1.00 89.00 409 ILE A N 1
ATOM 3261 C CA . ILE A 1 409 ? -22.073 16.011 17.749 1.00 89.00 409 ILE A CA 1
ATOM 3262 C C . ILE A 1 409 ? -21.816 14.994 16.630 1.00 89.00 409 ILE A C 1
ATOM 3264 O O . ILE A 1 409 ? -21.571 13.820 16.903 1.00 89.00 409 ILE A O 1
ATOM 3268 N N . LYS A 1 410 ? -21.865 15.428 15.364 1.00 87.25 410 LYS A N 1
ATOM 3269 C CA . LYS A 1 410 ? -21.693 14.525 14.215 1.00 87.25 410 LYS A CA 1
ATOM 3270 C C . LYS A 1 410 ? -20.306 13.876 14.200 1.00 87.25 410 LYS A C 1
ATOM 3272 O O . LYS A 1 410 ? -20.189 12.723 13.805 1.00 87.25 410 LYS A O 1
ATOM 3277 N N . PHE A 1 411 ? -19.274 14.610 14.607 1.00 86.31 411 PHE A N 1
ATOM 3278 C CA . PHE A 1 411 ? -17.894 14.126 14.617 1.00 86.31 411 PHE A CA 1
ATOM 3279 C C . PHE A 1 411 ? -17.664 13.140 15.761 1.00 86.31 411 PHE A C 1
ATOM 3281 O O . PHE A 1 411 ? -17.103 12.071 15.543 1.00 86.31 411 PHE A O 1
ATOM 3288 N N . VAL A 1 412 ? -18.192 13.439 16.950 1.00 87.31 412 VAL A N 1
ATOM 3289 C CA . VAL A 1 412 ? -18.104 12.537 18.108 1.00 87.31 412 VAL A CA 1
ATOM 3290 C C . VAL A 1 412 ? -18.813 11.207 17.834 1.00 87.31 412 VAL A C 1
ATOM 3292 O O . VAL A 1 412 ? -18.267 10.151 18.135 1.00 87.31 412 VAL A O 1
ATOM 3295 N N . LEU A 1 413 ? -19.986 11.239 17.189 1.00 85.38 413 LEU A N 1
ATOM 3296 C CA . LEU A 1 413 ? -20.709 10.030 16.763 1.00 85.38 413 LEU A CA 1
ATOM 3297 C C . LEU A 1 413 ? -20.001 9.232 15.656 1.00 85.38 413 LEU A C 1
ATOM 3299 O O . LEU A 1 413 ? -20.389 8.100 15.389 1.00 85.38 413 LEU A O 1
ATOM 3303 N N . ASN A 1 414 ? -18.995 9.819 15.009 1.00 79.69 414 ASN A N 1
ATOM 3304 C CA . ASN A 1 414 ? -18.137 9.145 14.038 1.00 79.69 414 ASN A CA 1
ATOM 3305 C C . ASN A 1 414 ? -16.782 8.733 14.647 1.00 79.69 414 ASN A C 1
ATOM 3307 O O . ASN A 1 414 ? -15.889 8.337 13.902 1.00 79.69 414 ASN A O 1
ATOM 3311 N N . GLY A 1 415 ? -16.608 8.850 15.969 1.00 78.25 415 GLY A N 1
ATOM 3312 C CA . GLY A 1 415 ? -15.390 8.447 16.674 1.00 78.25 415 GLY A CA 1
ATOM 3313 C C . GLY A 1 415 ? -14.262 9.475 16.675 1.00 78.25 415 GLY A C 1
ATOM 3314 O O . GLY A 1 415 ? -13.157 9.154 17.094 1.00 78.25 415 GLY A O 1
ATOM 3315 N N . SER A 1 416 ? -14.504 10.712 16.233 1.00 83.31 416 SER A N 1
ATOM 3316 C CA . SER A 1 416 ? -13.473 11.752 16.276 1.00 83.31 416 SER A CA 1
ATOM 3317 C C . SER A 1 416 ? -13.121 12.151 17.712 1.00 83.31 416 SER A C 1
ATOM 3319 O O . SER A 1 416 ? -13.985 12.167 18.596 1.00 83.31 416 SER A O 1
ATOM 3321 N N . GLN A 1 417 ? -11.857 12.538 17.902 1.00 90.25 417 GLN A N 1
ATOM 3322 C CA . GLN A 1 417 ? -11.358 13.158 19.128 1.00 90.25 417 GLN A CA 1
ATOM 3323 C C . GLN A 1 417 ? -11.998 14.532 19.349 1.00 90.25 417 GLN A C 1
ATOM 3325 O O . GLN A 1 417 ? -12.359 15.230 18.395 1.00 90.25 417 GLN A O 1
ATOM 3330 N N . ILE A 1 418 ? -12.140 14.941 20.610 1.00 90.94 418 ILE A N 1
ATOM 3331 C CA . ILE A 1 418 ? -12.811 16.188 20.956 1.00 90.94 418 ILE A CA 1
ATOM 3332 C C . ILE A 1 418 ? -11.748 17.271 21.115 1.00 90.94 418 ILE A C 1
ATOM 3334 O O . ILE A 1 418 ? -10.964 17.300 22.066 1.00 90.94 418 ILE A O 1
ATOM 3338 N N . MET A 1 419 ? -11.737 18.190 20.156 1.00 91.12 419 MET A N 1
ATOM 3339 C CA . MET A 1 419 ? -10.831 19.334 20.155 1.00 91.12 419 MET A CA 1
ATOM 3340 C C . MET A 1 419 ? -11.264 20.371 21.193 1.00 91.12 419 MET A C 1
ATOM 3342 O O . MET A 1 419 ? -12.463 20.600 21.360 1.00 91.12 419 MET A O 1
ATOM 3346 N N . CYS A 1 420 ? -10.310 21.084 21.805 1.00 89.88 420 CYS A N 1
ATOM 3347 C CA . CYS A 1 420 ? -10.604 22.109 22.821 1.00 89.88 420 CYS A CA 1
ATOM 3348 C C . CYS A 1 420 ? -11.649 23.132 22.342 1.00 89.88 420 CYS A C 1
ATOM 3350 O O . CYS A 1 420 ? -12.539 23.521 23.089 1.00 89.88 420 CYS A O 1
ATOM 3352 N N . ARG A 1 421 ? -11.619 23.496 21.053 1.00 86.31 421 ARG A N 1
ATOM 3353 C CA . ARG A 1 421 ? -12.581 24.432 20.448 1.00 86.31 421 ARG A CA 1
ATOM 3354 C C . ARG A 1 421 ? -14.040 23.977 20.526 1.00 86.31 421 ARG A C 1
ATOM 3356 O O . ARG A 1 421 ? -14.909 24.829 20.653 1.00 86.31 421 ARG A O 1
ATOM 3363 N N . GLY A 1 422 ? -14.305 22.670 20.444 1.00 85.12 422 GLY A N 1
ATOM 3364 C CA . GLY A 1 422 ? -15.665 22.119 20.561 1.00 85.12 422 GLY A CA 1
ATOM 3365 C C . GLY A 1 422 ? -16.171 22.047 22.007 1.00 85.12 422 GLY A C 1
ATOM 3366 O O . GLY A 1 422 ? -17.343 21.771 22.252 1.00 85.12 422 GLY A O 1
ATOM 3367 N N . LEU A 1 423 ? -15.281 22.295 22.972 1.00 87.75 423 LEU A N 1
ATOM 3368 C CA . LEU A 1 423 ? -15.580 22.353 24.403 1.00 87.75 423 LEU A CA 1
ATOM 3369 C C . LEU A 1 423 ? -15.679 23.796 24.922 1.00 87.75 423 LEU A C 1
ATOM 3371 O O . LEU A 1 423 ? -16.265 24.033 25.974 1.00 87.75 423 LEU A O 1
ATOM 3375 N N . THR A 1 424 ? -15.148 24.770 24.178 1.00 88.25 424 THR A N 1
ATOM 3376 C CA . THR A 1 424 ? -15.146 26.200 24.542 1.00 88.25 424 THR A CA 1
ATOM 3377 C C . THR A 1 424 ? -16.093 27.057 23.693 1.00 88.25 424 THR A C 1
ATOM 3379 O O . THR A 1 424 ? -16.231 28.259 23.928 1.00 88.25 424 THR A O 1
ATOM 3382 N N . SER A 1 425 ? -16.762 26.472 22.698 1.00 87.75 425 SER A N 1
ATOM 3383 C CA . SER A 1 425 ? -17.695 27.169 21.808 1.00 87.75 425 SER A CA 1
ATOM 3384 C C . SER A 1 425 ? -19.041 27.512 22.469 1.00 87.75 425 SER A C 1
ATOM 3386 O O . SER A 1 425 ? -19.452 26.855 23.429 1.00 87.75 425 SER A O 1
ATOM 3388 N N . PRO A 1 426 ? -19.801 28.484 21.921 1.00 81.94 426 PRO A N 1
ATOM 3389 C CA . PRO A 1 426 ? -21.154 28.783 22.389 1.00 81.94 426 PRO A CA 1
ATOM 3390 C C . PRO A 1 426 ? -22.049 27.535 22.328 1.00 81.94 426 PRO A C 1
ATOM 3392 O O . PRO A 1 426 ? -22.281 26.996 21.250 1.00 81.94 426 PRO A O 1
ATOM 3395 N N . GLY A 1 427 ? -22.536 27.071 23.483 1.00 82.06 427 GLY A N 1
A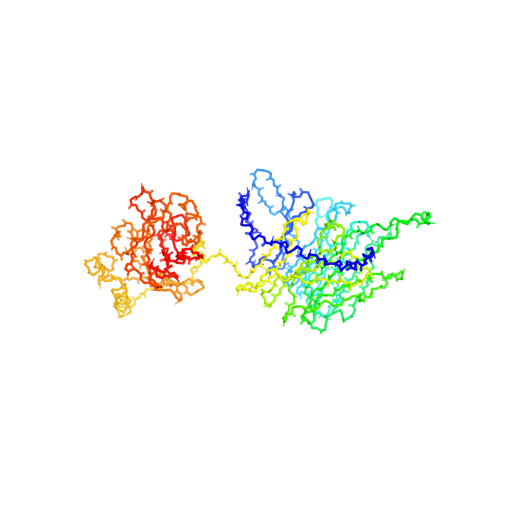TOM 3396 C CA . GLY A 1 427 ? -23.348 25.850 23.601 1.00 82.06 427 GLY A CA 1
ATOM 3397 C C . GLY A 1 427 ? -22.642 24.693 24.311 1.00 82.06 427 GLY A C 1
ATOM 3398 O O . GLY A 1 427 ? -23.327 23.849 24.897 1.00 82.06 427 GLY A O 1
ATOM 3399 N N . ALA A 1 428 ? -21.308 24.710 24.364 1.00 88.56 428 ALA A N 1
ATOM 3400 C CA . ALA A 1 428 ? -20.500 23.793 25.161 1.00 88.56 428 ALA A CA 1
ATOM 3401 C C . ALA A 1 428 ? -20.457 24.218 26.643 1.00 88.56 428 ALA A C 1
ATOM 3403 O O . ALA A 1 428 ? -20.794 25.351 27.002 1.00 88.56 428 ALA A O 1
ATOM 3404 N N . THR A 1 429 ? -20.137 23.292 27.542 1.00 90.31 429 THR A N 1
ATOM 3405 C CA . THR A 1 429 ? -19.960 23.582 28.976 1.00 90.31 429 THR A CA 1
ATOM 3406 C C . THR A 1 429 ? -18.949 22.611 29.544 1.00 90.31 429 THR A C 1
ATOM 3408 O O . THR A 1 429 ? -19.107 21.411 29.333 1.00 90.31 429 THR A O 1
ATOM 3411 N N . LEU A 1 430 ? -17.956 23.148 30.252 1.00 90.25 430 LEU A N 1
ATOM 3412 C CA . LEU A 1 430 ? -16.916 22.363 30.894 1.00 90.25 430 LEU A CA 1
ATOM 3413 C C . LEU A 1 430 ? -17.093 22.333 32.413 1.00 90.25 430 LEU A C 1
ATOM 3415 O O . LEU A 1 430 ? -17.424 23.367 33.003 1.00 90.25 430 LEU A O 1
ATOM 3419 N N . ASN A 1 431 ? -16.848 21.184 33.039 1.00 89.75 431 ASN A N 1
ATOM 3420 C CA . ASN A 1 431 ? -16.704 21.097 34.485 1.00 89.75 431 ASN A CA 1
ATOM 3421 C C . ASN A 1 431 ? -15.254 21.414 34.877 1.00 89.75 431 ASN A C 1
ATOM 3423 O O . ASN A 1 431 ? -14.344 20.623 34.656 1.00 89.75 431 ASN A O 1
ATOM 3427 N N . VAL A 1 432 ? -15.046 22.589 35.471 1.00 86.69 432 VAL A N 1
ATOM 3428 C CA . VAL A 1 432 ? -13.711 23.138 35.765 1.00 86.69 432 VAL A CA 1
ATOM 3429 C C . VAL A 1 432 ? -12.915 22.263 36.743 1.00 86.69 432 VAL A C 1
ATOM 3431 O O . VAL A 1 432 ? -11.692 22.233 36.672 1.00 86.69 432 VAL A O 1
ATOM 3434 N N . ASP A 1 433 ? -13.596 21.486 37.586 1.00 87.62 433 ASP A N 1
ATOM 3435 C CA . ASP A 1 433 ? -12.963 20.650 38.611 1.00 87.62 433 ASP A CA 1
ATOM 3436 C C . ASP A 1 433 ? -12.346 19.348 38.061 1.00 87.62 433 ASP A C 1
ATOM 3438 O O . ASP A 1 433 ? -11.800 18.554 38.828 1.00 87.62 433 ASP A O 1
ATOM 3442 N N . VAL A 1 434 ? -12.447 19.082 36.752 1.00 90.44 434 VAL A N 1
ATOM 3443 C CA . VAL A 1 434 ? -11.955 17.836 36.146 1.00 90.44 434 VAL A CA 1
ATOM 3444 C C . VAL A 1 434 ? -10.465 17.945 35.776 1.00 90.44 434 VAL A C 1
ATOM 3446 O O . VAL A 1 434 ? -10.104 18.739 34.896 1.00 90.44 434 VAL A O 1
ATOM 3449 N N . PRO A 1 435 ? -9.582 17.125 36.387 1.00 92.69 435 PRO A N 1
ATOM 3450 C CA . PRO A 1 435 ? -8.157 17.131 36.078 1.00 92.69 435 PRO A CA 1
ATOM 3451 C C . PRO A 1 435 ? -7.830 16.350 34.796 1.00 92.69 435 PRO A C 1
ATOM 3453 O O . PRO A 1 435 ? -8.660 15.619 34.244 1.00 92.69 435 PRO A O 1
ATOM 3456 N N . GLU A 1 436 ? -6.588 16.482 34.331 1.00 91.19 436 GLU A N 1
ATOM 3457 C CA . GLU A 1 436 ? -6.033 15.661 33.249 1.00 91.19 436 GLU A CA 1
ATOM 3458 C C . GLU A 1 436 ? -6.110 14.158 33.586 1.00 91.19 436 GLU A C 1
ATOM 3460 O O . GLU A 1 436 ? -6.027 13.767 34.751 1.00 91.19 436 GLU A O 1
ATOM 3465 N N . ASN A 1 437 ? -6.234 13.308 32.565 1.00 90.38 437 ASN A N 1
ATOM 3466 C CA . ASN A 1 437 ? -6.311 11.849 32.664 1.00 90.38 437 ASN A CA 1
ATOM 3467 C C . ASN A 1 437 ? -7.526 11.325 33.453 1.00 90.38 437 ASN A C 1
ATOM 3469 O O . ASN A 1 437 ? -7.491 10.237 34.031 1.00 90.38 437 ASN A O 1
ATOM 3473 N N . SER A 1 438 ? -8.627 12.076 33.425 1.00 91.06 438 SER A N 1
ATOM 3474 C CA . SER A 1 438 ? -9.914 11.712 34.020 1.00 91.06 438 SER A CA 1
ATOM 3475 C C . SER A 1 438 ? -10.881 11.158 32.980 1.00 91.06 438 SER A C 1
ATOM 3477 O O . SER A 1 438 ? -10.945 11.641 31.849 1.00 91.06 438 SER A O 1
ATOM 3479 N N . ILE A 1 439 ? -11.681 10.169 33.379 1.00 93.88 439 ILE A N 1
ATOM 3480 C CA . ILE A 1 439 ? -12.776 9.653 32.554 1.00 93.88 439 ILE A CA 1
ATOM 3481 C C . ILE A 1 439 ? -13.990 10.570 32.703 1.00 93.88 439 ILE A C 1
ATOM 3483 O O . ILE A 1 439 ? -14.430 10.855 33.816 1.00 93.88 439 ILE A O 1
ATOM 3487 N N . VAL A 1 440 ? -14.555 10.999 31.577 1.00 94.50 440 VAL A N 1
ATOM 3488 C CA . VAL A 1 440 ? -15.677 11.943 31.527 1.00 94.50 440 VAL A CA 1
ATOM 3489 C C . VAL A 1 440 ? -16.802 11.440 30.628 1.00 94.50 440 VAL A C 1
ATOM 3491 O O . VAL A 1 440 ? -16.574 10.745 29.634 1.00 94.50 440 VAL A O 1
ATOM 3494 N N . ALA A 1 441 ? -18.033 11.822 30.958 1.00 95.56 441 ALA A N 1
ATOM 3495 C CA . ALA A 1 441 ? -19.201 11.629 30.112 1.00 95.56 441 ALA A CA 1
ATOM 3496 C C . ALA A 1 441 ? -19.370 12.824 29.167 1.00 95.56 441 ALA A C 1
ATOM 3498 O O . ALA A 1 441 ? -19.544 13.959 29.610 1.00 95.56 441 ALA A O 1
ATOM 3499 N N . LEU A 1 442 ? -19.378 12.564 27.861 1.00 94.38 442 LEU A N 1
ATOM 3500 C CA . LEU A 1 442 ? -19.580 13.587 26.843 1.00 94.38 442 LEU A CA 1
ATOM 3501 C C . LEU A 1 442 ? -21.070 13.746 26.545 1.00 94.38 442 LEU A C 1
ATOM 3503 O O . LEU A 1 442 ? -21.717 12.853 25.990 1.00 94.38 442 LEU A O 1
ATOM 3507 N N . MET A 1 443 ? -21.609 14.909 26.891 1.00 94.31 443 MET A N 1
ATOM 3508 C CA . MET A 1 443 ? -23.002 15.301 26.704 1.00 94.31 443 MET A CA 1
ATOM 3509 C C . MET A 1 443 ? -23.159 16.139 25.432 1.00 94.31 443 MET A C 1
ATOM 3511 O O . MET A 1 443 ? -22.304 16.950 25.091 1.00 94.31 443 MET A O 1
ATOM 3515 N N . ALA A 1 444 ? -24.280 15.979 24.728 1.00 90.38 444 ALA A N 1
ATOM 3516 C CA . ALA A 1 444 ? -24.606 16.795 23.559 1.00 90.38 444 ALA A CA 1
ATOM 3517 C C . ALA A 1 444 ? -25.534 17.948 23.946 1.00 90.38 444 ALA A C 1
ATOM 3519 O O . ALA A 1 444 ? -26.511 17.755 24.677 1.00 90.38 444 ALA A O 1
ATOM 3520 N N . GLU A 1 445 ? -25.295 19.133 23.386 1.00 86.75 445 GLU A N 1
ATOM 3521 C CA . GLU A 1 445 ? -26.212 20.261 23.525 1.00 86.75 445 GLU A CA 1
ATOM 3522 C C . GLU A 1 445 ? -27.652 19.878 23.119 1.00 86.75 445 GLU A C 1
ATOM 3524 O O . GLU A 1 445 ? -27.924 19.411 22.009 1.00 86.75 445 GLU A O 1
ATOM 3529 N N . GLY A 1 446 ? -28.600 20.065 24.042 1.00 83.25 446 GLY A N 1
ATOM 3530 C CA . GLY A 1 446 ? -30.015 19.757 23.822 1.00 83.25 446 GLY A CA 1
ATOM 3531 C C . GLY A 1 446 ? -30.378 18.269 23.910 1.00 83.25 446 GLY A C 1
ATOM 3532 O O . GLY A 1 446 ? -31.490 17.899 23.525 1.00 83.25 446 GLY A O 1
ATOM 3533 N N . LYS A 1 447 ? -29.480 17.404 24.402 1.00 87.25 447 LYS A N 1
ATOM 3534 C CA . LYS A 1 447 ? -29.739 15.972 24.630 1.00 87.25 447 LYS A CA 1
ATOM 3535 C C . LYS A 1 447 ? -29.631 15.616 26.113 1.00 87.25 447 LYS A C 1
ATOM 3537 O O . LYS A 1 447 ? -28.936 16.277 26.872 1.00 87.25 447 LYS A O 1
ATOM 3542 N N . LYS A 1 448 ? -30.360 14.569 26.515 1.00 85.56 448 LYS A N 1
ATOM 3543 C CA . LYS A 1 448 ? -30.414 14.088 27.909 1.00 85.56 448 LYS A CA 1
ATOM 3544 C C . LYS A 1 448 ? -29.380 13.009 28.234 1.00 85.56 448 LYS A C 1
ATOM 3546 O O . LYS A 1 448 ? -29.017 12.870 29.390 1.00 85.56 448 LYS A O 1
ATOM 3551 N N . HIS A 1 449 ? -28.942 12.246 27.235 1.00 89.56 449 HIS A N 1
ATOM 3552 C CA . HIS A 1 449 ? -28.009 11.134 27.414 1.00 89.56 449 HIS A CA 1
ATOM 3553 C C . HIS A 1 449 ? -26.633 11.494 26.856 1.00 89.56 449 HIS A C 1
ATOM 3555 O O . HIS A 1 449 ? -26.541 12.256 25.887 1.00 89.56 449 HIS A O 1
ATOM 3561 N N . ALA A 1 450 ? -25.591 10.910 27.448 1.00 93.00 450 ALA A N 1
ATOM 3562 C CA . ALA A 1 450 ? -24.229 11.010 26.947 1.00 93.00 450 ALA A CA 1
ATOM 3563 C C . ALA A 1 450 ? -24.130 10.393 25.546 1.00 93.00 450 ALA A C 1
ATOM 3565 O O . ALA A 1 450 ? -24.698 9.328 25.288 1.00 93.00 450 ALA A O 1
ATOM 3566 N N . LEU A 1 451 ? -23.421 11.062 24.640 1.00 93.50 451 LEU A N 1
ATOM 3567 C CA . LEU A 1 451 ? -23.148 10.535 23.303 1.00 93.50 451 LEU A CA 1
ATOM 3568 C C . LEU A 1 451 ? -21.826 9.764 23.232 1.00 93.50 451 LEU A C 1
ATOM 3570 O O . LEU A 1 451 ? -21.644 8.979 22.303 1.00 93.50 451 LEU A O 1
ATOM 3574 N N . ALA A 1 452 ? -20.922 10.009 24.183 1.00 93.56 452 ALA A N 1
ATOM 3575 C CA . ALA A 1 452 ? -19.626 9.355 24.268 1.00 93.56 452 ALA A CA 1
ATOM 3576 C C . ALA A 1 452 ? -19.059 9.375 25.698 1.00 93.56 452 ALA A C 1
ATOM 3578 O O . ALA A 1 452 ? -19.571 10.069 26.576 1.00 93.56 452 ALA A O 1
ATOM 3579 N N . ILE A 1 453 ? -18.004 8.602 25.912 1.00 94.44 453 ILE A N 1
ATOM 3580 C CA . ILE A 1 453 ? -17.136 8.576 27.086 1.00 94.44 453 ILE A CA 1
ATOM 3581 C C . ILE A 1 453 ? -15.737 8.908 26.586 1.00 94.44 453 ILE A C 1
ATOM 3583 O O . ILE A 1 453 ? -15.315 8.400 25.544 1.00 94.44 453 ILE A O 1
ATOM 3587 N N . GLY A 1 454 ? -15.029 9.765 27.310 1.00 92.75 454 GLY A N 1
ATOM 3588 C CA . GLY A 1 454 ? -13.689 10.179 26.924 1.00 92.75 454 GLY A CA 1
ATOM 3589 C C . GLY A 1 454 ? -12.706 10.249 28.080 1.00 92.75 454 GLY A C 1
ATOM 3590 O O . GLY A 1 454 ? -13.099 10.189 29.243 1.00 92.75 454 GLY A O 1
ATOM 3591 N N . LEU A 1 455 ? -11.429 10.376 27.732 1.00 93.31 455 LEU A N 1
ATOM 3592 C CA . LEU A 1 455 ? -10.306 10.603 28.636 1.00 93.31 455 LEU A CA 1
ATOM 3593 C C . LEU A 1 455 ? -9.778 12.021 28.423 1.00 93.31 455 LEU A C 1
ATOM 3595 O O . LEU A 1 455 ? -9.395 12.378 27.307 1.00 93.31 455 LEU A O 1
ATOM 3599 N N . THR A 1 456 ? -9.743 12.842 29.467 1.00 92.62 456 THR A N 1
ATOM 3600 C CA . THR A 1 456 ? -9.179 14.194 29.370 1.00 92.62 456 THR A CA 1
ATOM 3601 C C . THR A 1 456 ? -7.670 14.125 29.112 1.00 92.62 456 THR A C 1
ATOM 3603 O O . THR A 1 456 ? -6.937 13.451 29.830 1.00 92.62 456 THR A O 1
ATOM 3606 N N . LYS A 1 457 ? -7.192 14.823 28.076 1.00 91.81 457 LYS A N 1
ATOM 3607 C CA . LYS A 1 457 ? -5.754 14.997 27.772 1.00 91.81 457 LYS A CA 1
ATOM 3608 C C . LYS A 1 457 ? -5.178 16.290 28.334 1.00 91.81 457 LYS A C 1
ATOM 3610 O O . LYS A 1 457 ? -3.972 16.486 28.312 1.00 91.81 457 LYS A O 1
ATOM 3615 N N . MET A 1 458 ? -6.054 17.176 28.787 1.00 90.06 458 MET A N 1
ATOM 3616 C CA . MET A 1 458 ? -5.746 18.432 29.459 1.00 90.06 458 MET A CA 1
ATOM 3617 C C . MET A 1 458 ? -6.768 18.606 30.581 1.00 90.06 458 MET A C 1
ATOM 3619 O O . MET A 1 458 ? -7.897 18.118 30.463 1.00 90.06 458 MET A O 1
ATOM 3623 N N . SER A 1 459 ? -6.404 19.298 31.656 1.00 92.38 459 SER A N 1
ATOM 3624 C CA . SER A 1 459 ? -7.392 19.719 32.658 1.00 92.38 459 SER A CA 1
ATOM 3625 C C . SER A 1 459 ? -8.444 20.648 32.037 1.00 92.38 459 SER A C 1
ATOM 3627 O O . SER A 1 459 ? -8.182 21.330 31.043 1.00 92.38 459 SER A O 1
ATOM 3629 N N . ALA A 1 460 ? -9.644 20.718 32.618 1.00 88.75 460 ALA A N 1
ATOM 3630 C CA . ALA A 1 460 ? -10.695 21.600 32.103 1.00 88.75 460 ALA A CA 1
ATOM 3631 C C . ALA A 1 460 ? -10.267 23.086 32.076 1.00 88.75 460 ALA A C 1
ATOM 3633 O O . ALA A 1 460 ? -10.619 23.820 31.147 1.00 88.75 460 ALA A O 1
ATOM 3634 N N . GLU A 1 461 ? -9.442 23.517 33.036 1.00 89.62 461 GLU A N 1
ATOM 3635 C CA . GLU A 1 461 ? -8.828 24.853 33.067 1.00 89.62 461 GLU A CA 1
ATOM 3636 C C . GLU A 1 461 ? -7.858 25.087 31.896 1.00 89.62 461 GLU A C 1
ATOM 3638 O O . GLU A 1 461 ? -7.886 26.135 31.239 1.00 89.62 461 GLU A O 1
ATOM 3643 N N . GLU A 1 462 ? -7.020 24.102 31.578 1.00 88.56 462 GLU A N 1
ATOM 3644 C CA . GLU A 1 462 ? -6.103 24.169 30.437 1.00 88.56 462 GLU A CA 1
ATOM 3645 C C . GLU A 1 462 ? -6.852 24.168 29.103 1.00 88.56 462 GLU A C 1
ATOM 3647 O O . GLU A 1 462 ? -6.493 24.916 28.193 1.00 88.56 462 GLU A O 1
ATOM 3652 N N . ILE A 1 463 ? -7.941 23.403 28.985 1.00 90.25 463 ILE A N 1
ATOM 3653 C CA . ILE A 1 463 ? -8.786 23.397 27.782 1.00 90.25 463 ILE A CA 1
ATOM 3654 C C . ILE A 1 463 ? -9.342 24.803 27.512 1.00 90.25 463 ILE A C 1
ATOM 3656 O O . ILE A 1 463 ? -9.323 25.262 26.363 1.00 90.25 463 ILE A O 1
ATOM 3660 N N . LEU A 1 464 ? -9.790 25.501 28.561 1.00 87.81 464 LEU A N 1
ATOM 3661 C CA . LEU A 1 464 ? -10.306 26.869 28.474 1.00 87.81 464 LEU A CA 1
ATOM 3662 C C . LEU A 1 464 ? -9.219 27.885 28.097 1.00 87.81 464 LEU A C 1
ATOM 3664 O O . LEU A 1 464 ? -9.479 28.791 27.303 1.00 87.81 464 LEU A O 1
ATOM 3668 N N . THR A 1 465 ? -8.013 27.745 28.650 1.00 88.56 465 THR A N 1
ATOM 3669 C CA . THR A 1 465 ? -6.922 28.718 28.471 1.00 88.56 465 THR A CA 1
ATOM 3670 C C . THR A 1 465 ? -6.138 28.516 27.172 1.00 88.56 465 THR A C 1
ATOM 3672 O O . THR A 1 465 ? -5.897 29.482 26.447 1.00 88.56 465 THR A O 1
ATOM 3675 N N . VAL A 1 466 ? -5.761 27.278 26.842 1.00 88.69 466 VAL A N 1
ATOM 3676 C CA . VAL A 1 466 ? -4.973 26.936 25.645 1.00 88.69 466 VAL A CA 1
ATOM 3677 C C . VAL A 1 466 ? -5.839 26.978 24.386 1.00 88.69 466 VAL A C 1
ATOM 3679 O O . VAL A 1 466 ? -5.401 27.461 23.339 1.00 88.69 466 VAL A O 1
ATOM 3682 N N . ASN A 1 467 ? -7.070 26.460 24.475 1.00 86.75 467 ASN A N 1
ATOM 3683 C CA . ASN A 1 467 ? -8.067 26.423 23.402 1.00 86.75 467 ASN A CA 1
ATOM 3684 C C . ASN A 1 467 ? -7.542 25.925 22.027 1.00 86.75 467 ASN A C 1
ATOM 3686 O O . ASN A 1 467 ? -7.960 26.376 20.950 1.00 86.75 467 ASN A O 1
ATOM 3690 N N . LYS A 1 468 ? -6.590 24.984 22.042 1.00 85.19 468 LYS A N 1
ATOM 3691 C CA . LYS A 1 468 ? -5.965 24.389 20.853 1.00 85.19 468 LYS A CA 1
ATOM 3692 C C . LYS A 1 468 ? -5.552 22.946 21.144 1.00 85.19 468 LYS A C 1
ATOM 3694 O O . LYS A 1 468 ? -5.062 22.663 22.227 1.00 85.19 468 LYS A O 1
ATOM 3699 N N . GLY A 1 469 ? -5.684 22.071 20.146 1.00 86.38 469 GLY A N 1
ATOM 3700 C CA . GLY A 1 469 ? -5.339 20.651 20.266 1.00 86.38 469 GLY A CA 1
ATOM 3701 C C . GLY A 1 469 ? -6.510 19.786 20.732 1.00 86.38 469 GLY A C 1
ATOM 3702 O O . GLY A 1 469 ? -7.663 20.231 20.723 1.00 86.38 469 GLY A O 1
ATOM 3703 N N . ILE A 1 470 ? -6.198 18.536 21.069 1.00 89.44 470 ILE A N 1
ATOM 3704 C CA . ILE A 1 470 ? -7.149 17.547 21.583 1.00 89.44 470 ILE A CA 1
ATOM 3705 C C . ILE A 1 470 ? -7.335 17.815 23.076 1.00 89.44 470 ILE A C 1
ATOM 3707 O O . ILE A 1 470 ? -6.367 17.765 23.828 1.00 89.44 470 ILE A O 1
ATOM 3711 N N . GLY A 1 471 ? -8.568 18.103 23.490 1.00 90.75 471 GLY A N 1
ATOM 3712 C CA . GLY A 1 471 ? -8.901 18.279 24.904 1.00 90.75 471 GLY A CA 1
ATOM 3713 C C . GLY A 1 471 ? -9.320 16.962 25.547 1.00 90.75 471 GLY A C 1
ATOM 3714 O O . GLY A 1 471 ? -8.888 16.640 26.651 1.00 90.75 471 GLY A O 1
ATOM 3715 N N . ILE A 1 472 ? -10.140 16.179 24.840 1.00 92.94 472 ILE A N 1
ATOM 3716 C CA . ILE A 1 472 ? -10.654 14.895 25.323 1.00 92.94 472 ILE A CA 1
ATOM 3717 C C . ILE A 1 472 ? -10.501 13.849 24.220 1.00 92.94 472 ILE A C 1
ATOM 3719 O O . ILE A 1 472 ? -10.963 14.036 23.092 1.00 92.94 472 ILE A O 1
ATOM 3723 N N . GLU A 1 473 ? -9.862 12.740 24.569 1.00 91.38 473 GLU A N 1
ATOM 3724 C CA . GLU A 1 473 ? -9.772 11.549 23.737 1.00 91.38 473 GLU A CA 1
ATOM 3725 C C . GLU A 1 473 ? -11.073 10.734 23.832 1.00 91.38 473 GLU A C 1
ATOM 3727 O O . GLU A 1 473 ? -11.560 10.463 24.924 1.00 91.38 473 GLU A O 1
ATOM 3732 N N . ASN A 1 474 ? -11.661 10.354 22.702 1.00 89.50 474 ASN A N 1
ATOM 3733 C CA . ASN A 1 474 ? -12.879 9.564 22.588 1.00 89.50 474 ASN A CA 1
ATOM 3734 C C . ASN A 1 474 ? -12.561 8.079 22.807 1.00 89.50 474 ASN A C 1
ATOM 3736 O O . ASN A 1 474 ? -11.847 7.470 22.013 1.00 89.50 474 ASN A O 1
ATOM 3740 N N . LEU A 1 475 ? -13.104 7.503 23.880 1.00 88.62 475 LEU A N 1
ATOM 3741 C CA . LEU A 1 475 ? -12.902 6.097 24.235 1.00 88.62 475 LEU A CA 1
ATOM 3742 C C . LEU A 1 475 ? -14.063 5.209 23.791 1.00 88.62 475 LEU A C 1
ATOM 3744 O O . LEU A 1 475 ? -13.860 4.047 23.467 1.00 88.62 475 LEU A O 1
ATOM 3748 N N . HIS A 1 476 ? -15.291 5.718 23.830 1.00 88.69 476 HIS A N 1
ATOM 3749 C CA . HIS A 1 476 ? -16.488 4.945 23.510 1.00 88.69 476 HIS A CA 1
ATOM 3750 C C . HIS A 1 476 ? -17.616 5.897 23.116 1.00 88.69 476 HIS A C 1
ATOM 3752 O O . HIS A 1 476 ? -17.906 6.831 23.855 1.00 88.69 476 HIS A O 1
ATOM 3758 N N . HIS A 1 477 ? -18.277 5.683 21.981 1.00 89.19 477 HIS A N 1
ATOM 3759 C CA . HIS A 1 477 ? -19.352 6.551 21.487 1.00 89.19 477 HIS A CA 1
ATOM 3760 C C . HIS A 1 477 ? -20.560 5.759 20.984 1.00 89.19 477 HIS A C 1
ATOM 3762 O O . HIS A 1 477 ? -20.493 4.569 20.683 1.00 89.19 477 HIS A O 1
ATOM 3768 N N . LEU A 1 478 ? -21.713 6.421 20.885 1.00 86.25 478 LEU A N 1
ATOM 3769 C CA . LEU A 1 478 ? -22.916 5.778 20.363 1.00 86.25 478 LEU A CA 1
ATOM 3770 C C . LEU A 1 478 ? -22.693 5.269 18.933 1.00 86.25 478 LEU A C 1
ATOM 3772 O O . LEU A 1 478 ? -22.239 6.015 18.071 1.00 86.25 478 LEU A O 1
ATOM 3776 N N . ASN A 1 479 ? -23.128 4.031 18.677 1.00 81.44 479 ASN A N 1
ATOM 3777 C CA . ASN A 1 479 ? -22.988 3.285 17.416 1.00 81.44 479 ASN A CA 1
ATOM 3778 C C . ASN A 1 479 ? -21.597 2.716 17.097 1.00 81.44 479 ASN A C 1
ATOM 3780 O O . ASN A 1 479 ? -21.444 2.112 16.023 1.00 81.44 479 ASN A O 1
ATOM 3784 N N . ASP A 1 480 ? -20.629 2.825 18.007 1.00 78.19 480 ASP A N 1
ATOM 3785 C CA . ASP A 1 480 ? -19.369 2.094 17.878 1.00 78.19 480 ASP A CA 1
ATOM 3786 C C . ASP A 1 480 ? -19.544 0.577 18.098 1.00 78.19 480 ASP A C 1
ATOM 3788 O O . ASP A 1 480 ? -20.658 0.072 18.290 1.00 78.19 480 ASP A O 1
ATOM 3792 N N . GLY A 1 481 ? -18.448 -0.178 17.990 1.00 74.12 481 GLY A N 1
ATOM 3793 C CA . GLY A 1 481 ? -18.469 -1.632 18.182 1.00 74.12 481 GLY A CA 1
ATOM 3794 C C . GLY A 1 481 ? -18.928 -2.038 19.585 1.00 74.12 481 GLY A C 1
ATOM 3795 O O . GLY A 1 481 ? -19.809 -2.883 19.731 1.00 74.12 481 GLY A O 1
ATOM 3796 N N . LEU A 1 482 ? -18.421 -1.356 20.615 1.00 76.69 482 LEU A N 1
ATOM 3797 C CA . LEU A 1 482 ? -18.760 -1.615 22.017 1.00 76.69 482 LEU A CA 1
ATOM 3798 C C . LEU A 1 482 ? -20.240 -1.337 22.321 1.00 76.69 482 LEU A C 1
ATOM 3800 O O . LEU A 1 482 ? -20.850 -2.031 23.126 1.00 76.69 482 LEU A O 1
ATOM 3804 N N . TRP A 1 483 ? -20.855 -0.360 21.652 1.00 79.88 483 TRP A N 1
ATOM 3805 C CA . TRP A 1 483 ? -22.280 -0.064 21.799 1.00 79.88 483 TRP A CA 1
ATOM 3806 C C . TRP A 1 483 ? -23.155 -1.174 21.210 1.00 79.88 483 TRP A C 1
ATOM 3808 O O . TRP A 1 483 ? -24.243 -1.461 21.727 1.00 79.88 483 TRP A O 1
ATOM 3818 N N . LYS A 1 484 ? -22.698 -1.780 20.109 1.00 76.62 484 LYS A N 1
ATOM 3819 C CA . LYS A 1 484 ? -23.403 -2.856 19.401 1.00 76.62 484 LYS A CA 1
ATOM 3820 C C . LYS A 1 484 ? -23.268 -4.202 20.102 1.00 76.62 484 LYS A C 1
ATOM 3822 O O . LYS A 1 484 ? -24.225 -4.971 20.070 1.00 76.62 484 LYS A O 1
ATOM 3827 N N . VAL A 1 485 ? -22.137 -4.461 20.756 1.00 67.25 485 VAL A N 1
ATOM 3828 C CA . VAL A 1 485 ? -21.933 -5.666 21.566 1.00 67.25 485 VAL A CA 1
ATOM 3829 C C . VAL A 1 485 ? -22.741 -5.542 22.856 1.00 67.25 485 VAL A C 1
ATOM 3831 O O . VAL A 1 485 ? -22.338 -4.909 23.827 1.00 67.25 485 VAL A O 1
ATOM 3834 N N . GLN A 1 486 ? -23.948 -6.103 22.830 1.00 61.34 486 GLN A N 1
ATOM 3835 C CA . GLN A 1 486 ? -24.887 -6.029 23.947 1.00 61.34 486 GLN A CA 1
ATOM 3836 C C . GLN A 1 486 ? -24.654 -7.150 24.963 1.00 61.34 486 GLN A C 1
ATOM 3838 O O . GLN A 1 486 ? -24.710 -6.905 26.167 1.00 61.34 486 GLN A O 1
ATOM 3843 N N . THR A 1 487 ? -24.364 -8.354 24.477 1.00 64.88 487 THR A N 1
ATOM 3844 C CA . THR A 1 487 ? -24.191 -9.546 25.304 1.00 64.88 487 THR A CA 1
ATOM 3845 C C . THR A 1 487 ? -23.142 -10.438 24.656 1.00 64.88 487 THR A C 1
ATOM 3847 O O . THR A 1 487 ? -23.249 -10.750 23.474 1.00 64.88 487 THR A O 1
ATOM 3850 N N . VAL A 1 488 ? -22.136 -10.844 25.424 1.00 59.97 488 VAL A N 1
ATOM 3851 C CA . VAL A 1 488 ? -21.120 -11.812 25.008 1.00 59.97 488 VAL A CA 1
ATOM 3852 C C . VAL A 1 488 ? -21.394 -13.107 25.769 1.00 59.97 488 VAL A C 1
ATOM 3854 O O . VAL A 1 488 ? -21.204 -13.164 26.988 1.00 59.97 488 VAL A O 1
ATOM 3857 N N . LEU A 1 489 ? -21.914 -14.120 25.068 1.00 53.53 489 LEU A N 1
ATOM 3858 C CA . LEU A 1 489 ? -22.329 -15.395 25.669 1.00 53.53 489 LEU A CA 1
ATOM 3859 C C . LEU A 1 489 ? -21.137 -16.282 26.047 1.00 53.53 489 LEU A C 1
ATOM 3861 O O . LEU A 1 489 ? -20.294 -16.552 25.165 1.00 53.53 489 LEU A O 1
#

Foldseek 3Di:
DDDDDDDDPDPPPPPDQPDPDPDPDDCQADDDPPDPADWQDWDAEPVNQKIWIFFQSQKIFIWGCDNVRDIDGLDIDHDGPGGWHDKDFDHCVVPGKMWIFFQSQKIWIWHQDPSDIDTPDMDRPQPGGFQEKDFEDCVVPRWMWIWWQSQKIKIWHQDPVRDIDIDMDHNVDVRTWREKEWAAWDFDDDPPDPPDTDTKTKMWTWFQNQWTWIWTQDPVRDIDTLDTDHDGPGGWQYKYWQNDCVVQKTWMWIFFQQQWIWIWIDSDVNVVDIDIDTNDRHPFGWHYWDADNVRPDIDTDGPPPVPLPQADDLVQFPDKDWDDLVVLVVVLVQVCVQQVVCVVPCCVVPNSPFIWMWTAGPQGKIFIAGPQFFTFWIDHPPAGIDGALVNCQVVVPRFAEWEFEPVCLVVLQNQDFAALLRQQDVQTDDDQPFAAQHKHFYHYRPDDGGFFIWGARGHSVCSNVVVGDGGTHTNGGPPGNSNVCGGDD

Radius of gyration: 28.38 Å; chains: 1; bounding box: 54×83×84 Å

Organism: Litomosoides sigmodontis (NCBI:txid42156)

InterPro domains:
  IPR001680 WD40 repeat [PF00400] (33-63)
  IPR001680 WD40 repeat [PF00400] (74-110)
  IPR001680 WD40 repeat [PF00400] (170-215)
  IPR001680 WD40 repeat [PF00400] (228-264)
  IPR001680 WD40 repeat [PS50082] (77-111)
  IPR001680 WD40 repeat [SM00320] (24-64)
  IPR001680 WD40 repeat [SM00320] (70-111)
  IPR001680 WD40 repeat [SM00320] (116-157)
  IPR001680 WD40 repeat [SM00320] (163-216)
  IPR001680 WD40 repeat [SM00320] (222-265)
  IPR002478 PUA domain [PF01472] (404-478)
  IPR002478 PUA domain [SM00359] (400-479)
  IPR004521 Un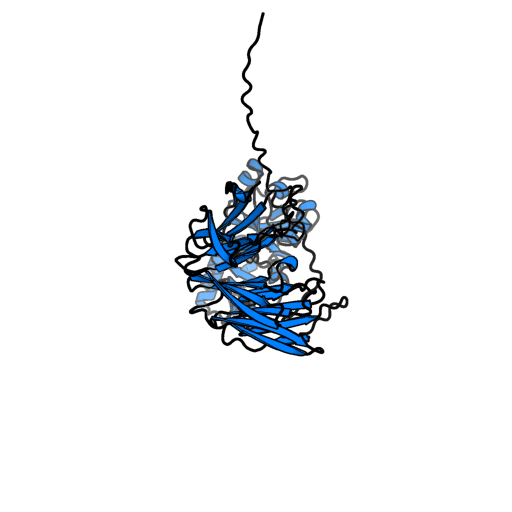characterised domain CHP00451 [TIGR00451] (372-480)
  IPR015943 WD40/YVTN repeat-like-containing domain superfamily [G3DSA:2.130.10.10] (10-311)
  IPR015947 PUA-like superfamily [SSF88697] (400-484)
  IPR036322 WD40-repeat-containing domain superfamily [SSF50978] (30-305)
  IPR037363 Sec13/Seh1 family [PTHR11024] (30-307)
  IPR041366 Pre-PUA domain [PF17832] (314-396)